Protein 7F7G (pdb70)

Nearest PDB structures (foldseek):
  1kjw-assembly1_A  TM=9.920E-01  e=4.943E-36  Rattus norvegicus
  1jxm-assembly1_A  TM=9.934E-01  e=1.077E-35  Rattus norvegicus
  5ypr-assembly1_A  TM=9.667E-01  e=4.943E-36  Rattus norvegicus
  3uat-assembly1_A  TM=9.798E-01  e=4.680E-32  Rattus norvegicus
  3tvt-assembly1_A  TM=9.750E-01  e=9.899E-31  Drosophila melanogaster

Secondary structure (DSSP, 8-state):
--S--PPPPEEEESTTHHHHHHHHHHH-TTTEEE-PPEESSPPPTTS-BTTTBEE-S-HHHHHHHHHTT-EEEEEEETTEEEEEEHHHHHHHHHTT-EEEE---TTHHHHHHHTT---EEEEE--SSHHHHHHH-TT--HHHHHHHHHHHHHHHHHHGGG-SEEE--SSHHHHHHHHHHHHHHT--/---PPPPEEEESTTHHHHHHHHHHH-TTTEEE-PPEE-SPPPTTS-BTTTBEE-S-HHHHHHHHHTT-EEEEEEETTEEEEEEHHHHHHHHHTTSEEEE---TTHHHHHHHTT---EEEEE---SHHHHHHH-TT--HHHH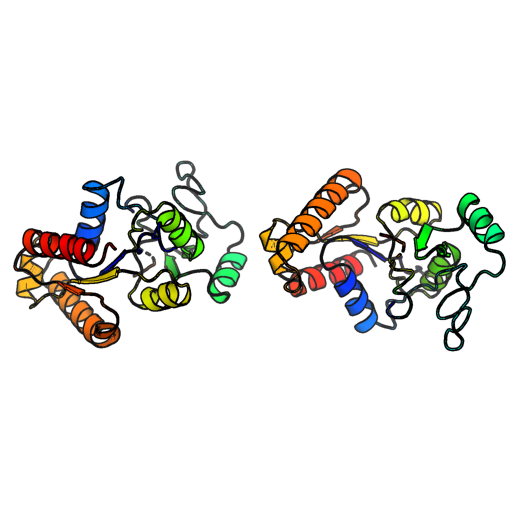HHHHHHHHHHHHHHGGG-SEEE--SSHHHHHHHHHHHHHHH-/-GGGTTT----/-TT-TTT----

GO terms:
  GO:0097110 scaffold protein binding (F, IPI)
  GO:2000310 regulation of NMDA receptor activity (P, IMP)
  GO:2000463 positive regulation of excitatory postsynaptic potential (P, IMP)
  GO:0150012 positive regulation of neuron projection arborization (P, IGI)
  GO:0005109 frizzled binding (F, IPI)
  GO:0031698 beta-2 adrenergic receptor binding (F, IPI)
  GO:0044224 juxtaparanode region of axon (C, IDA)
  GO:0045202 synapse (C, IDA)
  GO:0045211 postsynaptic membrane (C, IDA)
  GO:0014069 postsynaptic density (C, IDA)
  GO:0043197 dendritic spine (C, IDA)
  GO:0016020 membrane (C, IDA)
  GO:0008076 voltage-gated potassium channel complex (C, IDA)
  GO:0098793 presynapse (C, EXP)
  GO:0045202 synapse (C, EXP)
  GO:0005886 plasma membrane (C, EXP)
  GO:0014069 postsynaptic density (C, EXP)
  GO:1904719 positive regulation of AMPA glutamate receptor clustering (P, IMP)
  GO:0048168 regulation of neuronal synaptic plasticity (P, IMP)
  GO:0097061 dendritic spine organization (P, IMP)

InterPro domains:
  IPR001452 SH3 domain [PF00018] (434-490)
  IPR001452 SH3 domain [PS50002] (428-498)
  IPR001452 SH3 domain [SM00326] (431-497)
  IPR001478 PDZ domain [PF00595] (65-149)
  IPR001478 PDZ domain [PF00595] (161-243)
  IPR001478 PDZ domain [PF00595] (314-388)
  IPR001478 PDZ domain [PS50106] (65-152)
  IPR001478 PDZ domain [PS50106] (160-247)
  IPR001478 PDZ domain [PS50106] (313-394)
  IPR001478 PDZ domain [SM00228] (73-152)
  IPR001478 PDZ domain [SM00228] (168-247)
  IPR001478 PDZ domain [SM00228] (321-394)
  IPR008144 Guanylate kinase-like domain [PS50052] (534-709)
  IPR008145 Guanylate kinase/L-type calcium channel beta subunit [PF00625] (534-710)
  IPR008145 Guanylate kinase/L-type calcium channel beta subunit [SM00072] (533-712)
  IPR016313 Disks large 1-like [PIRSF001741] (3-724)
  IPR019583 Disks large homolog 1-4, PDZ-associated domain [PF10600] (245-312)
  IPR019590 Disks large homologue 1, N-terminal PEST domain [PF10608] (31-64)
  IPR019590 Disks large homologue 1, N-terminal PEST domain [SM01277] (10-64)
  IPR020590 Guanylate kinase, conserved site [PS00856] (566-583)

Foldseek 3Di:
DVPDDFWFAAAEAAQCLVVLLVVVCVVCVLAEDEFAKEKCDDDDPPQDDPPNHPHDPDQVVVVVCVVVLQFLAWDDDPRMIITHGLVRCVVCRVSVHHYYDDHALSSQVSCVVVVSHHQYEYEAAPDLVQSCQADVPDDSVVSVVRNVVSVVRCVVRVVSHLYYAYDSYVVRRSVVVVVSCVVVRD/DDDFAFAAEEAAQPRVVLLVVVCVVCVPAEDEFAKEKCDDDDPPDDQPPNHPHDVDQVVVVVCVVVLQFLAWDDDPHMIMTHGLVRCVVCRNSRHHYYDDHALSSQVSCVVVVSHHQAEYAAQPDLVQSCQACVPDDSVVSVVSNVVSVVRCVVRVVSHNYYAYDSYVVRRSVVVVVSSVVVD/DVVPVVVCVPD/DVVPVVVCVPD

B-factor: mean 37.98, std 13.76, range [11.14, 116.67]

Radius of gyration: 30.83 Å; Cα contacts (8 Å, |Δi|>4): 653; chains: 4; bounding box: 55×48×97 Å

Organism: Rattus norvegicus (NCBI:txid10116)

Solvent-accessible surface area: 21785 Å² total

Sequence (391 aa):
SEFVHYARPIIILGPTKDRANDDLLSEFPDKFGSCVPHTTRPKREYEIDGRDYHFVSSREKMEKDIQAHKFIEAGQYNSHLYGTSVQSVREVAEQGKHCILDVSANAVRRLQAAHLHPIAIFIRPRSLENVLEINKRITEEQARKAFDRATKLEQEFTECFSAIVEGDSFEEIYHKVKRVIEDLSGFVHYARPIIILGPTKDRANDDLLSEFPDKFGSCVPHTTRPKREYEIDGRDYHFVSSREKMEKDIQAHKFIEAGQYNSHLYGTSVQSVREVAEQGKHCILDVSANAVRRLQAAHLHPIAIFIRPRSLENVLEINKRITEEQARKAFDRATKLEQEFTECFSAIVEGDSFEEIYHKVKRVIEDLSRIRRDEYLAIQRIRRDEYLAIQ

Structure (mmCIF, N/CA/C/O backbone):
data_7F7G
#
_entry.id   7F7G
#
_cell.length_a   35.854
_cell.length_b   61.579
_cell.length_c   103.851
_cell.angle_alpha   90.000
_cell.angle_beta   98.290
_cell.angle_gamma   90.000
#
_symmetry.space_group_name_H-M   'P 1 21 1'
#
loop_
_entity.id
_entity.type
_entity.pdbx_description
1 polymer 'DLG4 GK domain'
2 polymer UNK-ARG-ILE-ARG-ARG-ASP-GLU-TYR-LEU-LYS-ALA-ILE-GLN-UNK
3 water water
#
loop_
_atom_site.group_PDB
_atom_site.id
_atom_site.type_symbol
_atom_site.label_atom_id
_atom_site.label_alt_id
_atom_site.label_comp_id
_atom_site.label_asym_id
_atom_site.label_entity_id
_atom_site.label_seq_id
_atom_site.pdbx_PDB_ins_code
_atom_site.Cartn_x
_atom_site.Cartn_y
_atom_site.Cartn_z
_atom_site.occupancy
_atom_site.B_iso_or_equiv
_atom_site.auth_seq_id
_atom_site.auth_comp_id
_atom_site.auth_asym_id
_atom_site.auth_atom_id
_atom_site.pdbx_PDB_model_num
ATOM 1 N N . SER A 1 4 ? -18.930 -4.692 15.467 1.00 48.07 528 SER A N 1
ATOM 2 C CA . SER A 1 4 ? -18.097 -5.038 14.317 1.00 53.15 528 SER A CA 1
ATOM 3 C C . SER A 1 4 ? -18.928 -5.410 13.073 1.00 55.38 528 SER A C 1
ATOM 4 O O . SER A 1 4 ? -18.490 -5.202 11.937 1.00 53.71 528 SER A O 1
ATOM 6 N N . GLU A 1 5 ? -20.130 -5.951 13.291 1.00 57.92 529 GLU A N 1
ATOM 7 C CA . GLU A 1 5 ? -20.997 -6.299 12.168 1.00 59.62 529 GLU A CA 1
ATOM 8 C C . GLU A 1 5 ? -21.515 -5.054 11.452 1.00 60.57 529 GLU A C 1
ATOM 9 O O . GLU A 1 5 ? -21.619 -5.034 10.219 1.00 56.82 529 GLU A O 1
ATOM 11 N N . PHE A 1 6 ? -21.830 -4.003 12.207 1.00 65.31 530 PHE A N 1
ATOM 12 C CA . PHE A 1 6 ? -22.407 -2.784 11.654 1.00 77.46 530 PHE A CA 1
ATOM 13 C C . PHE A 1 6 ? -21.351 -1.831 11.104 1.00 81.64 530 PHE A C 1
ATOM 14 O O . PHE A 1 6 ? -21.427 -1.411 9.943 1.00 77.38 530 PHE A O 1
ATOM 22 N N . VAL A 1 7 ? -20.359 -1.492 11.923 1.00 87.01 531 VAL A N 1
ATOM 23 C CA . VAL A 1 7 ? -19.327 -0.523 11.575 1.00 87.51 531 VAL A CA 1
ATOM 24 C C . VAL A 1 7 ? -18.034 -1.270 11.268 1.00 82.81 531 VAL A C 1
ATOM 25 O O . VAL A 1 7 ? -17.664 -2.211 11.982 1.00 80.56 531 VAL A O 1
ATOM 29 N N . HIS A 1 8 ? -17.357 -0.868 10.192 1.00 81.10 532 HIS A N 1
ATOM 30 C CA . HIS A 1 8 ? -16.127 -1.524 9.764 1.00 83.01 532 HIS A CA 1
ATOM 31 C C . HIS A 1 8 ? -15.002 -0.501 9.697 1.00 81.76 532 HIS A C 1
ATOM 32 O O . HIS A 1 8 ? -15.192 0.611 9.190 1.00 84.81 532 HIS A O 1
ATOM 39 N N . TYR A 1 9 ? -13.842 -0.875 10.236 1.00 74.79 533 TYR A N 1
ATOM 40 C CA . TYR A 1 9 ? -12.684 0.005 10.203 1.00 62.57 533 TYR A CA 1
ATOM 41 C C . TYR A 1 9 ? -12.185 0.112 8.774 1.00 45.01 533 TYR A C 1
ATOM 42 O O . TYR A 1 9 ? -12.270 -0.838 7.993 1.00 38.73 533 TYR A O 1
ATOM 51 N N . ALA A 1 10 ? -11.695 1.291 8.423 1.00 46.46 534 ALA A N 1
ATOM 52 C CA . ALA A 1 10 ? -11.158 1.506 7.087 1.00 52.42 534 ALA A CA 1
ATOM 53 C C . ALA A 1 10 ? -9.795 0.841 6.960 1.00 53.04 534 ALA A C 1
ATOM 54 O O . ALA A 1 10 ? -8.918 1.034 7.808 1.00 56.88 534 ALA A O 1
ATOM 56 N N . ARG A 1 11 ? -9.606 0.094 5.887 1.00 51.61 535 ARG A N 1
ATOM 57 C CA . ARG A 1 11 ? -8.379 -0.675 5.748 1.00 45.92 535 ARG A CA 1
ATOM 58 C C . ARG A 1 11 ? -7.254 0.259 5.322 1.00 42.27 535 ARG A C 1
ATOM 59 O O . ARG A 1 11 ? -7.403 0.992 4.335 1.00 43.45 535 ARG A O 1
ATOM 67 N N . PRO A 1 12 ? -6.143 0.287 6.059 1.00 31.68 536 PRO A N 1
ATOM 68 C CA . PRO A 1 12 ? -5.005 1.114 5.646 1.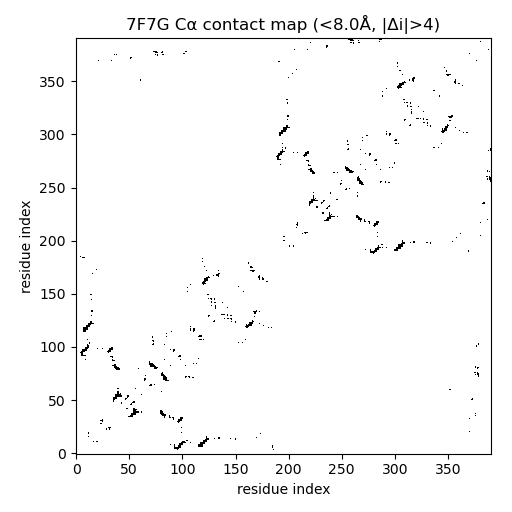00 25.22 536 PRO A CA 1
ATOM 69 C C . PRO A 1 12 ? -4.518 0.689 4.265 1.00 25.42 536 PRO A C 1
ATOM 70 O O . PRO A 1 12 ? -4.709 -0.454 3.842 1.00 27.23 536 PRO A O 1
ATOM 74 N N . ILE A 1 13 ? -3.849 1.607 3.565 1.00 24.19 537 ILE A N 1
ATOM 75 C CA . ILE A 1 13 ? -3.462 1.390 2.168 1.00 24.36 537 ILE A CA 1
ATOM 76 C C . ILE A 1 13 ? -1.954 1.542 1.991 1.00 28.39 537 ILE A C 1
ATOM 77 O O . ILE A 1 13 ? -1.384 2.569 2.374 1.00 17.34 537 ILE A O 1
ATOM 82 N N . ILE A 1 14 ? -1.330 0.539 1.352 1.00 24.53 538 ILE A N 1
ATOM 83 C CA . ILE A 1 14 ? 0.094 0.540 1.004 1.00 15.93 538 ILE A CA 1
ATOM 84 C C . ILE A 1 14 ? 0.197 0.314 -0.494 1.00 13.66 538 ILE A C 1
ATOM 85 O O . ILE A 1 14 ? -0.003 -0.812 -0.963 1.00 13.20 538 ILE A O 1
ATOM 90 N N . ILE A 1 15 ? 0.561 1.356 -1.244 1.00 21.37 539 ILE A N 1
ATOM 91 C CA . ILE A 1 15 ? 0.756 1.257 -2.687 1.00 16.31 539 ILE A CA 1
ATOM 92 C C . ILE A 1 15 ? 2.249 1.227 -2.951 1.00 19.04 539 ILE A C 1
ATOM 93 O O . ILE A 1 15 ? 2.990 2.073 -2.434 1.00 19.58 539 ILE A O 1
ATOM 98 N N . LEU A 1 16 ? 2.694 0.245 -3.729 1.00 21.61 540 LEU A N 1
ATOM 99 C CA . LEU A 1 16 ? 4.103 0.048 -4.036 1.00 21.77 540 LEU A CA 1
ATOM 100 C C . LEU A 1 16 ? 4.299 0.101 -5.538 1.00 23.10 540 LEU A C 1
ATOM 101 O O . LEU A 1 16 ? 3.382 -0.208 -6.311 1.00 22.16 540 LEU A O 1
ATOM 106 N N . GLY A 1 17 ? 5.510 0.489 -5.938 1.00 23.11 541 GLY A N 1
ATOM 107 C CA . GLY A 1 17 ? 5.907 0.471 -7.323 1.00 23.02 541 GLY A CA 1
ATOM 108 C C . GLY A 1 17 ? 6.069 1.849 -7.929 1.00 24.38 541 GLY A C 1
ATOM 109 O O . GLY A 1 17 ? 5.882 2.878 -7.273 1.00 26.63 541 GLY A O 1
ATOM 110 N N . PRO A 1 18 ? 6.437 1.875 -9.212 1.00 23.77 542 PRO A N 1
ATOM 111 C CA . PRO A 1 18 ? 6.524 3.143 -9.950 1.00 24.49 542 PRO A CA 1
ATOM 112 C C . PRO A 1 18 ? 5.224 3.928 -9.868 1.00 32.05 542 PRO A C 1
ATOM 113 O O . PRO A 1 18 ? 4.134 3.360 -9.988 1.00 44.71 542 PRO A O 1
ATOM 117 N N . THR A 1 19 ? 5.356 5.247 -9.685 1.00 27.76 543 THR A N 1
ATOM 118 C CA . THR A 1 19 ? 4.287 6.244 -9.553 1.00 25.64 543 THR A CA 1
ATOM 119 C C . THR A 1 19 ? 3.503 6.115 -8.247 1.00 28.82 543 THR A C 1
ATOM 120 O O . THR A 1 19 ? 2.435 6.733 -8.106 1.00 25.02 543 THR A O 1
ATOM 124 N N . LYS A 1 20 ? 3.993 5.345 -7.273 1.00 25.50 544 LYS A N 1
ATOM 125 C CA . LYS A 1 20 ? 3.172 5.130 -6.088 1.00 24.34 544 LYS A CA 1
ATOM 126 C C . LYS A 1 20 ? 3.011 6.411 -5.298 1.00 32.26 544 LYS A C 1
ATOM 127 O O . LYS A 1 20 ? 1.954 6.631 -4.694 1.00 39.51 544 LYS A O 1
ATOM 133 N N . ASP A 1 21 ? 4.028 7.280 -5.307 1.00 29.98 545 ASP A N 1
ATOM 134 C CA . ASP A 1 21 ? 3.900 8.541 -4.584 1.00 28.00 545 ASP A CA 1
ATOM 135 C C . ASP A 1 21 ? 2.940 9.486 -5.285 1.00 28.92 545 ASP A C 1
ATOM 136 O O . ASP A 1 21 ? 2.213 10.236 -4.624 1.00 28.90 545 ASP A O 1
ATOM 141 N N . ARG A 1 22 ? 2.865 9.404 -6.611 1.00 29.92 546 ARG A N 1
ATOM 142 C CA . ARG A 1 22 ? 1.909 10.216 -7.346 1.00 28.36 546 ARG A CA 1
ATOM 143 C C . ARG A 1 22 ? 0.489 9.724 -7.093 1.00 33.30 546 ARG A C 1
ATOM 144 O O . ARG A 1 22 ? -0.444 10.531 -6.968 1.00 40.66 546 ARG A O 1
ATOM 152 N N . ALA A 1 23 ? 0.310 8.400 -7.000 1.00 25.84 547 ALA A N 1
ATOM 153 C CA . ALA A 1 23 ? -0.976 7.840 -6.583 1.00 26.76 547 ALA A CA 1
ATOM 154 C C . ALA A 1 23 ? -1.343 8.236 -5.154 1.00 26.30 547 ALA A C 1
ATOM 155 O O . ALA A 1 23 ? -2.511 8.522 -4.867 1.00 24.21 547 ALA A O 1
ATOM 157 N N . ASN A 1 24 ? -0.362 8.254 -4.247 1.00 19.36 548 ASN A N 1
ATOM 158 C CA . ASN A 1 24 ? -0.626 8.619 -2.858 1.00 24.85 548 ASN A CA 1
ATOM 159 C C . ASN A 1 24 ? -1.030 10.082 -2.737 1.00 26.78 548 ASN A C 1
ATOM 160 O O . ASN A 1 24 ? -1.973 10.426 -2.014 1.00 28.39 548 ASN A O 1
ATOM 165 N N . ASP A 1 25 ? -0.309 10.956 -3.430 1.00 31.84 549 ASP A N 1
ATOM 166 C CA . ASP A 1 25 ? -0.679 12.359 -3.505 1.00 31.78 549 ASP A CA 1
ATOM 167 C C . ASP A 1 25 ? -2.093 12.534 -4.057 1.00 30.47 549 ASP A C 1
ATOM 168 O O . ASP A 1 25 ? -2.940 13.186 -3.432 1.00 32.28 549 ASP A O 1
ATOM 173 N N . ASP A 1 26 ? -2.366 11.930 -5.221 1.00 30.18 550 ASP A N 1
ATOM 174 C CA . ASP A 1 26 ? -3.648 12.093 -5.907 1.00 28.36 550 ASP A CA 1
ATOM 175 C C . ASP A 1 26 ? -4.823 11.616 -5.047 1.00 34.37 550 ASP A C 1
ATOM 176 O O . ASP A 1 26 ? -5.846 12.304 -4.937 1.00 39.04 550 ASP A O 1
ATOM 181 N N . LEU A 1 27 ? -4.706 10.441 -4.430 1.00 32.90 551 LEU A N 1
ATOM 182 C CA . LEU A 1 27 ? -5.841 9.922 -3.667 1.00 30.02 551 LEU A CA 1
ATOM 183 C C . LEU A 1 27 ? -6.200 10.850 -2.507 1.00 24.04 551 LEU A C 1
ATOM 184 O O . LEU A 1 27 ? -7.370 11.179 -2.312 1.00 29.10 551 LEU A O 1
ATOM 189 N N . LEU A 1 28 ? -5.207 11.297 -1.729 1.00 26.73 552 LEU A N 1
ATOM 190 C CA . LEU A 1 28 ? -5.501 12.220 -0.626 1.00 31.14 552 LEU A CA 1
ATOM 191 C C . LEU A 1 28 ? -6.102 13.528 -1.121 1.00 35.29 552 LEU A C 1
ATOM 192 O O . LEU A 1 28 ? -6.898 14.157 -0.410 1.00 32.63 552 LEU A O 1
ATOM 197 N N . SER A 1 29 ? -5.719 13.960 -2.325 1.00 36.19 553 SER A N 1
ATOM 198 C CA . SER A 1 29 ? -6.279 15.177 -2.892 1.00 33.10 553 SER A CA 1
ATOM 199 C C . SER A 1 29 ? -7.708 14.965 -3.360 1.00 32.09 553 SER A C 1
ATOM 200 O O . SER A 1 29 ? -8.582 15.804 -3.105 1.00 35.55 553 SER A O 1
ATOM 203 N N . GLU A 1 30 ? -7.972 13.843 -4.035 1.00 31.03 554 GLU A N 1
ATOM 204 C CA . GLU A 1 30 ? -9.278 13.667 -4.661 1.00 26.49 554 GLU A CA 1
ATOM 205 C C . GLU A 1 30 ? -10.362 13.407 -3.629 1.00 27.65 554 GLU A C 1
ATOM 206 O O . GLU A 1 30 ? -11.500 13.844 -3.812 1.00 35.15 554 GLU A O 1
ATOM 212 N N . PHE A 1 31 ? -10.035 12.708 -2.545 1.00 25.25 555 PHE A N 1
ATOM 213 C CA . PHE A 1 31 ? -11.001 12.365 -1.501 1.00 26.03 555 PHE A CA 1
ATOM 214 C C . PHE A 1 31 ? -10.413 12.625 -0.116 1.00 29.68 555 PHE A C 1
ATOM 215 O O . PHE A 1 31 ? -10.024 11.686 0.582 1.00 22.88 555 PHE A O 1
ATOM 223 N N . PRO A 1 32 ? -10.339 13.906 0.303 1.00 39.72 556 PRO A N 1
ATOM 224 C CA . PRO A 1 32 ? -9.817 14.236 1.653 1.00 37.23 556 PRO A CA 1
ATOM 225 C C . PRO A 1 32 ? -10.619 13.672 2.815 1.00 30.49 556 PRO A C 1
ATOM 226 O O . PRO A 1 32 ? -10.066 13.506 3.908 1.00 30.66 556 PRO A O 1
ATOM 230 N N . ASP A 1 33 ? -11.908 13.435 2.639 1.00 30.63 557 ASP A N 1
ATOM 231 C CA . ASP A 1 33 ? -12.731 12.880 3.697 1.00 31.77 557 ASP A CA 1
ATOM 232 C C . ASP A 1 33 ? -12.694 11.359 3.746 1.00 35.92 557 ASP A C 1
ATOM 233 O O . ASP A 1 33 ? -13.186 10.783 4.718 1.00 45.16 557 ASP A O 1
ATOM 238 N N . LYS A 1 34 ? -12.149 10.700 2.722 1.00 35.08 558 LYS A N 1
ATOM 239 C CA . LYS A 1 34 ? -12.000 9.250 2.680 1.00 33.51 558 LYS A CA 1
ATOM 240 C C . LYS A 1 34 ? -10.585 8.781 2.989 1.00 36.05 558 LYS A C 1
ATOM 241 O O . LYS A 1 34 ? -10.411 7.720 3.607 1.00 37.27 558 LYS A O 1
ATOM 244 N N . PHE A 1 35 ? -9.567 9.519 2.545 1.00 29.43 559 PHE A N 1
ATOM 245 C CA . PHE A 1 35 ? -8.184 9.149 2.796 1.00 27.24 559 PHE A CA 1
ATOM 246 C C . PHE A 1 35 ? -7.512 10.195 3.664 1.00 30.06 559 PHE A C 1
ATOM 247 O O . PHE A 1 35 ? -7.755 11.398 3.522 1.00 21.17 559 PHE A O 1
ATOM 255 N N . GLY A 1 36 ? -6.618 9.711 4.523 1.00 28.85 560 GLY A N 1
ATOM 256 C CA . GLY A 1 36 ? -5.884 10.564 5.435 1.00 34.57 560 GLY A CA 1
ATOM 257 C C . GLY A 1 36 ? -4.462 10.097 5.554 1.00 36.64 560 GLY A C 1
ATOM 258 O O . GLY A 1 36 ? -4.078 9.050 5.028 1.00 38.25 560 GLY A O 1
ATOM 259 N N . SER A 1 37 ? -3.657 10.892 6.252 1.00 32.40 561 SER A N 1
ATOM 260 C CA . SER A 1 37 ? -2.268 10.573 6.510 1.00 31.93 561 SER A CA 1
ATOM 261 C C . SER A 1 37 ? -2.088 10.386 8.005 1.00 24.19 561 SER A C 1
ATOM 262 O O . SER A 1 37 ? -2.836 10.964 8.801 1.00 24.32 561 SER A O 1
ATOM 265 N N . CYS A 1 38 ? -1.098 9.585 8.386 1.00 21.45 562 CYS A N 1
ATOM 266 C CA . CYS A 1 38 ? -0.811 9.339 9.790 1.00 33.53 562 CYS A CA 1
ATOM 267 C C . CYS A 1 38 ? 0.490 10.032 10.175 1.00 33.78 562 CYS A C 1
ATOM 268 O O . CYS A 1 38 ? 1.444 10.064 9.392 1.00 41.64 562 CYS A O 1
ATOM 271 N N . VAL A 1 39 ? 0.525 10.571 11.389 1.00 30.59 563 VAL A N 1
ATOM 272 C CA . VAL A 1 39 ? 1.664 11.324 11.909 1.00 27.43 563 VAL A CA 1
ATOM 273 C C . VAL A 1 39 ? 2.784 10.363 12.294 1.00 29.25 563 VAL A C 1
ATOM 274 O O . VAL A 1 39 ? 2.563 9.434 13.084 1.00 26.06 563 VAL A O 1
ATOM 278 N N . PRO A 1 40 ? 3.984 10.523 11.747 1.00 32.89 564 PRO A N 1
ATOM 279 C CA . PRO A 1 40 ? 5.115 9.691 12.165 1.00 34.93 564 PRO A CA 1
ATOM 280 C C . PRO A 1 40 ? 5.894 10.299 13.327 1.00 33.21 564 PRO A C 1
ATOM 281 O O . PRO A 1 40 ? 5.798 11.493 13.621 1.00 32.30 564 PRO A O 1
ATOM 285 N N . HIS A 1 41 ? 6.685 9.442 13.985 1.00 29.32 565 HIS A N 1
ATOM 286 C CA . HIS A 1 41 ? 7.591 9.869 15.047 1.00 23.31 565 HIS A CA 1
ATOM 287 C C . HIS A 1 41 ? 8.975 10.131 14.465 1.00 28.73 565 HIS A C 1
ATOM 288 O O . HIS A 1 41 ? 9.418 9.448 13.529 1.00 22.14 565 HIS A O 1
ATOM 295 N N . THR A 1 42 ? 9.661 11.129 15.036 1.00 32.15 566 THR A N 1
ATOM 296 C CA . THR A 1 42 ? 11.066 11.381 14.750 1.00 23.01 566 THR A CA 1
ATOM 297 C C . THR A 1 42 ? 11.792 11.787 16.026 1.00 29.56 566 THR A C 1
ATOM 298 O O . THR A 1 42 ? 11.195 12.332 16.963 1.00 34.39 566 THR A O 1
ATOM 302 N N . THR A 1 43 ? 13.082 11.457 16.072 1.00 38.59 567 THR A N 1
ATOM 303 C CA . THR A 1 43 ? 13.966 11.921 17.132 1.00 43.52 567 THR A CA 1
ATOM 304 C C . THR A 1 43 ? 14.640 13.251 16.792 1.00 40.27 567 THR A C 1
ATOM 305 O O . THR A 1 43 ? 15.236 13.876 17.675 1.00 41.16 567 THR A O 1
ATOM 309 N N . ARG A 1 44 ? 14.565 13.687 15.538 1.00 35.74 568 ARG A N 1
ATOM 310 C CA . ARG A 1 44 ? 15.000 15.026 15.179 1.00 37.88 568 ARG A CA 1
ATOM 311 C C . ARG A 1 44 ? 14.313 16.059 16.064 1.00 35.60 568 ARG A C 1
ATOM 312 O O . ARG A 1 44 ? 13.165 15.871 16.476 1.00 42.75 568 ARG A O 1
ATOM 320 N N . PRO A 1 45 ? 15.001 17.141 16.405 1.00 31.99 569 PRO A N 1
ATOM 321 C CA . PRO A 1 45 ? 14.317 18.243 17.079 1.00 36.34 569 PRO A CA 1
ATOM 322 C C . PRO A 1 45 ? 13.488 19.028 16.076 1.00 39.46 569 PRO A C 1
ATOM 323 O O . PRO A 1 45 ? 13.906 19.270 14.941 1.00 41.26 569 PRO A O 1
ATOM 327 N N . LYS A 1 46 ? 12.297 19.419 16.508 1.00 41.28 570 LYS A N 1
ATOM 328 C CA . LYS A 1 46 ? 11.392 20.155 15.638 1.00 44.31 570 LYS A CA 1
ATOM 329 C C . LYS A 1 46 ? 11.944 21.540 15.287 1.00 44.37 570 LYS A C 1
ATOM 330 O O . LYS A 1 46 ? 12.654 22.179 16.079 1.00 41.87 570 LYS A O 1
ATOM 336 N N . ARG A 1 47 ? 11.623 21.995 14.074 1.00 38.31 571 ARG A N 1
ATOM 337 C CA . ARG A 1 47 ? 11.761 23.413 13.782 1.00 34.72 571 ARG A CA 1
ATOM 338 C C . ARG A 1 47 ? 10.612 24.169 14.445 1.00 40.54 571 ARG A C 1
ATOM 339 O O . ARG A 1 47 ? 9.642 23.570 14.917 1.00 47.40 571 ARG A O 1
ATOM 347 N N . GLU A 1 48 ? 10.718 25.496 14.512 1.00 42.88 572 GLU A N 1
ATOM 348 C CA . GLU A 1 48 ? 9.714 26.220 15.294 1.00 39.51 572 GLU A CA 1
ATOM 349 C C . GLU A 1 48 ? 8.378 26.364 14.569 1.00 35.59 572 GLU A C 1
ATOM 350 O O . GLU A 1 48 ? 7.387 26.723 15.211 1.00 31.62 572 GLU A O 1
ATOM 356 N N . TYR A 1 49 ? 8.299 26.029 13.278 1.00 33.88 573 TYR A N 1
ATOM 357 C CA . TYR A 1 49 ? 7.014 26.003 12.589 1.00 36.86 573 TYR A CA 1
ATOM 358 C C . TYR A 1 49 ? 6.448 24.600 12.418 1.00 44.26 573 TYR A C 1
ATOM 359 O O . TYR A 1 49 ? 5.363 24.457 11.846 1.00 55.55 573 TYR A O 1
ATOM 368 N N . GLU A 1 50 ? 7.157 23.564 12.858 1.00 35.85 574 GLU A N 1
ATOM 369 C CA . GLU A 1 50 ? 6.603 22.218 12.832 1.00 27.62 574 GLU A CA 1
ATOM 370 C C . GLU A 1 50 ? 5.697 22.038 14.041 1.00 22.72 574 GLU A C 1
ATOM 371 O O . GLU A 1 50 ? 6.022 22.494 15.139 1.00 27.73 574 GLU A O 1
ATOM 377 N N . ILE A 1 51 ? 4.578 21.347 13.870 1.00 23.48 575 ILE A N 1
ATOM 378 C CA . ILE A 1 51 ? 3.658 21.194 14.988 1.00 26.17 575 ILE A CA 1
ATOM 379 C C . ILE A 1 51 ? 3.679 19.737 15.454 1.00 23.37 575 ILE A C 1
ATOM 380 O O . ILE A 1 51 ? 3.178 18.836 14.768 1.00 19.45 575 ILE A O 1
ATOM 385 N N . ASP A 1 52 ? 4.220 19.539 16.662 1.00 21.32 576 ASP A N 1
ATOM 386 C CA . ASP A 1 52 ? 4.245 18.258 17.347 1.00 21.43 576 ASP A CA 1
ATOM 387 C C . ASP A 1 52 ? 2.830 17.724 17.442 1.00 21.11 576 ASP A C 1
ATOM 388 O O . ASP A 1 52 ? 1.863 18.485 17.521 1.00 21.35 576 ASP A O 1
ATOM 393 N N . GLY A 1 53 ? 2.715 16.396 17.341 1.00 26.95 577 GLY A N 1
ATOM 394 C CA . GLY A 1 53 ? 1.441 15.713 17.295 1.00 20.35 577 GLY A CA 1
ATOM 395 C C . GLY A 1 53 ? 0.666 15.880 16.008 1.00 23.40 577 GLY A C 1
ATOM 396 O O . GLY A 1 53 ? -0.345 15.191 15.830 1.00 24.21 577 GLY A O 1
ATOM 397 N N . ARG A 1 54 ? 1.101 16.756 15.092 1.00 20.13 578 ARG A N 1
ATOM 398 C CA . ARG A 1 54 ? 0.367 16.927 13.847 1.00 17.93 578 ARG A CA 1
ATOM 399 C C . ARG A 1 54 ? 1.280 16.768 12.641 1.00 31.80 578 ARG A C 1
ATOM 400 O O . ARG A 1 54 ? 0.957 16.025 11.709 1.00 32.94 578 ARG A O 1
ATOM 408 N N . ASP A 1 55 ? 2.440 17.424 12.653 1.00 27.96 579 ASP A N 1
ATOM 409 C CA . ASP A 1 55 ? 3.410 17.180 11.590 1.00 22.72 579 ASP A CA 1
ATOM 410 C C . ASP A 1 55 ? 4.204 15.917 11.891 1.00 28.19 579 ASP A C 1
ATOM 411 O O . ASP A 1 55 ? 4.249 14.986 11.079 1.00 27.22 579 ASP A O 1
ATOM 416 N N . TYR A 1 56 ? 4.831 15.866 13.063 1.00 35.01 580 TYR A N 1
ATOM 417 C CA . TYR A 1 56 ? 5.458 14.653 13.567 1.00 31.28 580 TYR A CA 1
ATOM 418 C C . TYR A 1 56 ? 5.107 14.515 15.032 1.00 26.14 580 TYR A C 1
ATOM 419 O O . TYR A 1 56 ? 4.713 15.478 15.687 1.00 27.60 580 TYR A O 1
ATOM 428 N N . HIS A 1 57 ? 5.331 13.323 15.568 1.00 32.55 581 HIS A N 1
ATOM 429 C CA . HIS A 1 57 ? 5.543 13.178 17.001 1.00 20.40 581 HIS A CA 1
ATOM 430 C C . HIS A 1 57 ? 7.040 13.272 17.240 1.00 21.13 581 HIS A C 1
ATOM 431 O O . HIS A 1 57 ? 7.804 12.411 16.794 1.00 23.92 581 HIS A O 1
ATOM 438 N N . PHE A 1 58 ? 7.467 14.338 17.908 1.00 24.16 582 PHE A N 1
ATOM 439 C CA . PHE A 1 58 ? 8.883 14.582 18.139 1.00 28.47 582 PHE A CA 1
ATOM 440 C C . PHE A 1 58 ? 9.284 13.865 19.411 1.00 30.16 582 PHE A C 1
ATOM 441 O O . PHE A 1 58 ? 8.699 14.101 20.472 1.00 35.09 582 PHE A O 1
ATOM 449 N N . VAL A 1 59 ? 10.268 12.989 19.304 1.00 30.37 583 VAL A N 1
ATOM 450 C CA . VAL A 1 59 ? 10.647 12.138 20.420 1.00 35.47 583 VAL A CA 1
ATOM 451 C C . VAL A 1 59 ? 11.741 12.841 21.198 1.00 27.30 583 VAL A C 1
ATOM 452 O O . VAL A 1 59 ? 12.795 13.173 20.647 1.00 35.40 583 VAL A O 1
ATOM 456 N N . SER A 1 60 ? 11.472 13.107 22.470 1.00 30.74 584 SER A N 1
ATOM 457 C CA . SER A 1 60 ? 12.480 13.730 23.316 1.00 36.14 584 SER A CA 1
ATOM 458 C C . SER A 1 60 ? 13.649 12.781 23.565 1.00 37.56 584 SER A C 1
ATOM 459 O O . SER A 1 60 ? 14.796 13.083 23.215 1.00 36.45 584 SER A O 1
ATOM 462 N N . SER A 1 61 ? 13.383 11.619 24.160 1.00 38.75 585 SER A N 1
ATOM 463 C CA . SER A 1 61 ? 14.455 10.670 24.462 1.00 45.98 585 SER A CA 1
ATOM 464 C C . SER A 1 61 ? 14.615 9.745 23.271 1.00 52.79 585 SER A C 1
ATOM 465 O O . SER A 1 61 ? 13.828 8.810 23.086 1.00 54.51 585 SER A O 1
ATOM 468 N N . ARG A 1 62 ? 15.659 9.994 22.474 1.00 54.46 586 ARG A N 1
ATOM 469 C CA . ARG A 1 62 ? 15.961 9.133 21.335 1.00 55.04 586 ARG A CA 1
ATOM 470 C C . ARG A 1 62 ? 16.228 7.701 21.771 1.00 56.82 586 ARG A C 1
ATOM 471 O O . ARG A 1 62 ? 15.944 6.754 21.023 1.00 52.06 586 ARG A O 1
ATOM 479 N N . GLU A 1 63 ? 16.768 7.528 22.982 1.00 61.75 587 GLU A N 1
ATOM 480 C CA . GLU A 1 63 ? 16.941 6.194 23.544 1.00 53.55 587 GLU A CA 1
ATOM 481 C C . GLU A 1 63 ? 15.610 5.464 23.650 1.00 45.32 587 GLU A C 1
ATOM 482 O O . GLU A 1 63 ? 15.542 4.251 23.427 1.00 39.47 587 GLU A O 1
ATOM 488 N N . LYS A 1 64 ? 14.531 6.188 23.944 1.00 46.53 588 LYS A N 1
ATOM 489 C CA . LYS A 1 64 ? 13.253 5.509 24.102 1.00 49.49 588 LYS A CA 1
ATOM 490 C C . LYS A 1 64 ? 12.667 5.077 22.765 1.00 45.53 588 LYS A C 1
ATOM 491 O O . LYS A 1 64 ? 12.024 4.024 22.696 1.00 48.03 588 LYS A O 1
ATOM 497 N N . MET A 1 65 ? 12.912 5.826 21.687 1.00 39.94 589 MET A N 1
ATOM 498 C CA . MET A 1 65 ? 12.354 5.419 20.400 1.00 34.34 589 MET A CA 1
ATOM 499 C C . MET A 1 65 ? 12.839 4.037 19.983 1.00 35.95 589 MET A C 1
ATOM 500 O O . MET A 1 65 ? 12.043 3.216 19.516 1.00 36.55 589 MET A O 1
ATOM 505 N N . GLU A 1 66 ? 14.123 3.731 20.194 1.00 41.40 590 GLU A N 1
ATOM 506 C CA . GLU A 1 66 ? 14.604 2.404 19.819 1.00 45.12 590 GLU A CA 1
ATOM 507 C C . GLU A 1 66 ? 14.087 1.339 20.774 1.00 45.51 590 GLU A C 1
ATOM 508 O O . GLU A 1 66 ? 13.987 0.167 20.399 1.00 48.07 590 GLU A O 1
ATOM 514 N N . LYS A 1 67 ? 13.776 1.719 22.014 1.00 45.62 591 LYS A N 1
ATOM 515 C CA . LYS A 1 67 ? 13.091 0.794 22.919 1.00 39.48 591 LYS A CA 1
ATOM 516 C C . LYS A 1 67 ? 11.697 0.482 22.402 1.00 34.85 591 LYS A C 1
ATOM 517 O O . LYS A 1 67 ? 11.246 -0.664 22.465 1.00 34.71 591 LYS A O 1
ATOM 519 N N . ASP A 1 68 ? 11.001 1.497 21.881 1.00 37.52 592 ASP A N 1
ATOM 520 C CA . ASP A 1 68 ? 9.696 1.272 21.274 1.00 34.65 592 ASP A CA 1
ATOM 521 C C . ASP A 1 68 ? 9.824 0.530 19.955 1.00 32.33 592 ASP A C 1
ATOM 522 O O . ASP A 1 68 ? 8.947 -0.264 19.608 1.00 31.28 592 ASP A O 1
ATOM 527 N N . ILE A 1 69 ? 10.923 0.740 19.229 1.00 33.67 593 ILE A N 1
ATOM 528 C CA . ILE A 1 69 ? 11.130 0.017 17.979 1.00 28.16 593 ILE A CA 1
ATOM 529 C C . ILE A 1 69 ? 11.342 -1.460 18.249 1.00 28.82 593 ILE A C 1
ATOM 530 O O . ILE A 1 69 ? 10.767 -2.314 17.564 1.00 34.07 593 ILE A O 1
ATOM 535 N N . GLN A 1 70 ? 12.162 -1.792 19.249 1.00 31.37 594 GLN A N 1
ATOM 536 C CA . GLN A 1 70 ? 12.358 -3.197 19.604 1.00 38.92 594 GLN A CA 1
ATOM 537 C C . GLN A 1 70 ? 11.152 -3.802 20.320 1.00 41.17 594 GLN A C 1
ATOM 538 O O . GLN A 1 70 ? 11.054 -5.030 20.423 1.00 45.43 594 GLN A O 1
ATOM 544 N N . ALA A 1 71 ? 10.256 -2.988 20.848 1.00 41.50 595 ALA A N 1
ATOM 545 C CA . ALA A 1 71 ? 9.016 -3.541 21.358 1.00 46.26 595 ALA A CA 1
ATOM 546 C C . ALA A 1 71 ? 7.981 -3.759 20.251 1.00 47.24 595 ALA A C 1
ATOM 547 O O . ALA A 1 71 ? 6.824 -4.061 20.557 1.00 54.08 595 ALA A O 1
ATOM 549 N N . HIS A 1 72 ? 8.377 -3.626 18.981 1.00 41.54 596 HIS A N 1
ATOM 550 C CA . HIS A 1 72 ? 7.482 -3.810 17.831 1.00 41.22 596 HIS A CA 1
ATOM 551 C C . HIS A 1 72 ? 6.300 -2.843 17.868 1.00 39.55 596 HIS A C 1
ATOM 552 O O . HIS A 1 72 ? 5.175 -3.202 17.506 1.00 41.60 596 HIS A O 1
ATOM 559 N N . LYS A 1 73 ? 6.575 -1.593 18.271 1.00 35.98 597 LYS A N 1
ATOM 560 C CA . LYS A 1 73 ? 5.609 -0.499 18.313 1.00 30.15 597 LYS A CA 1
ATOM 561 C C . LYS A 1 73 ? 5.505 0.251 16.993 1.00 30.78 597 LYS A C 1
ATOM 562 O O . LYS A 1 73 ? 4.584 1.058 16.830 1.00 31.64 597 LYS A O 1
ATOM 568 N N . PHE A 1 74 ? 6.459 0.065 16.089 1.00 22.98 598 PHE A N 1
ATOM 569 C CA . PHE A 1 74 ? 6.409 0.658 14.767 1.00 24.54 598 PHE A CA 1
ATOM 570 C C . PHE A 1 74 ? 6.227 -0.421 13.712 1.00 30.92 598 PHE A C 1
ATOM 571 O O . PHE A 1 74 ? 6.631 -1.571 13.902 1.00 30.01 598 PHE A O 1
ATOM 579 N N . ILE A 1 75 ? 5.561 -0.041 12.617 1.00 35.82 599 ILE A N 1
ATOM 580 C CA . ILE A 1 75 ? 5.476 -0.893 11.437 1.00 32.57 599 ILE A CA 1
ATOM 581 C C . ILE A 1 75 ? 6.629 -0.648 10.466 1.00 32.26 599 ILE A C 1
ATOM 582 O O . ILE A 1 75 ? 6.992 -1.560 9.707 1.00 29.16 599 ILE A O 1
ATOM 587 N N . GLU A 1 76 ? 7.266 0.523 10.525 1.00 28.95 600 GLU A N 1
ATOM 588 C CA . GLU A 1 76 ? 8.405 0.828 9.664 1.00 28.55 600 GLU A CA 1
ATOM 589 C C . GLU A 1 76 ? 9.210 1.925 10.331 1.00 29.21 600 GLU A C 1
ATOM 590 O O . GLU A 1 76 ? 8.660 2.983 10.644 1.00 35.16 600 GLU A O 1
ATOM 596 N N . ALA A 1 77 ? 10.492 1.676 10.567 1.00 25.48 601 ALA A N 1
ATOM 597 C CA . ALA A 1 77 ? 11.369 2.666 11.171 1.00 26.95 601 ALA A CA 1
ATOM 598 C C . ALA A 1 77 ? 12.590 2.876 10.286 1.00 31.28 601 ALA A C 1
ATOM 599 O O . ALA A 1 77 ? 12.912 2.057 9.421 1.00 27.02 601 ALA A O 1
ATOM 601 N N . GLY A 1 78 ? 13.260 4.000 10.497 1.00 36.43 602 GLY A N 1
ATOM 602 C CA . GLY A 1 78 ? 14.375 4.356 9.637 1.00 39.60 602 GLY A CA 1
ATOM 603 C C . GLY A 1 78 ? 15.091 5.569 10.183 1.00 43.73 602 GLY A C 1
ATOM 604 O O . GLY A 1 78 ? 14.608 6.244 11.098 1.00 43.93 602 GLY A O 1
ATOM 605 N N . GLN A 1 79 ? 16.253 5.843 9.588 1.00 47.54 603 GLN A N 1
ATOM 606 C CA . GLN A 1 79 ? 17.107 6.948 9.990 1.00 48.34 603 GLN A CA 1
ATOM 607 C C . GLN A 1 79 ? 17.451 7.800 8.783 1.00 43.90 603 GLN A C 1
ATOM 608 O O . GLN A 1 79 ? 17.553 7.303 7.659 1.00 41.98 603 GLN A O 1
ATOM 614 N N . TYR A 1 80 ? 17.620 9.095 9.025 1.00 42.92 604 TYR A N 1
ATOM 615 C CA . TYR A 1 80 ? 18.056 9.990 7.962 1.00 38.22 604 TYR A CA 1
ATOM 616 C C . TYR A 1 80 ? 18.648 11.239 8.591 1.00 40.92 604 TYR A C 1
ATOM 617 O O . TYR A 1 80 ? 18.026 11.853 9.464 1.00 39.17 604 TYR A O 1
ATOM 626 N N . ASN A 1 81 ? 19.860 11.588 8.152 1.00 47.08 605 ASN A N 1
ATOM 627 C CA . ASN A 1 81 ? 20.639 12.685 8.729 1.00 43.28 605 ASN A CA 1
ATOM 628 C C . ASN A 1 81 ? 20.769 12.543 10.241 1.00 44.32 605 ASN A C 1
ATOM 629 O O . ASN A 1 81 ? 20.567 13.494 10.995 1.00 54.33 605 ASN A O 1
ATOM 634 N N . SER A 1 82 ? 21.052 11.325 10.689 1.00 33.04 606 SER A N 1
ATOM 635 C CA . SER A 1 82 ? 21.387 10.998 12.061 1.00 32.41 606 SER A CA 1
ATOM 636 C C . SER A 1 82 ? 20.155 10.940 12.938 1.00 35.84 606 SER A C 1
ATOM 637 O O . SER A 1 82 ? 20.281 10.758 14.165 1.00 43.11 606 SER A O 1
ATOM 640 N N . HIS A 1 83 ? 18.973 11.070 12.368 1.00 32.95 607 HIS A N 1
ATOM 641 C CA . HIS A 1 83 ? 17.767 11.098 13.170 1.00 36.25 607 HIS A CA 1
ATOM 642 C C . HIS A 1 83 ? 16.856 9.958 12.749 1.00 38.84 607 HIS A C 1
ATOM 643 O O . HIS A 1 83 ? 16.852 9.546 11.583 1.00 43.61 607 HIS A O 1
ATOM 650 N N . LEU A 1 84 ? 16.142 9.405 13.734 1.00 37.32 608 LEU A N 1
ATOM 651 C CA . LEU A 1 84 ? 15.263 8.267 13.506 1.00 31.37 608 LEU A CA 1
ATOM 652 C C . LEU A 1 84 ? 13.900 8.720 13.008 1.00 25.64 608 LEU A C 1
ATOM 653 O O . LEU A 1 84 ? 13.385 9.769 13.397 1.00 25.60 608 LEU A O 1
ATOM 658 N N . TYR A 1 85 ? 13.314 7.911 12.143 1.00 25.63 609 TYR A N 1
ATOM 659 C CA . TYR A 1 85 ? 11.990 8.172 11.622 1.00 27.76 609 TYR A CA 1
ATOM 660 C C . TYR A 1 85 ? 11.218 6.870 11.687 1.00 31.44 609 TYR A C 1
ATOM 661 O O . TYR A 1 85 ? 11.804 5.784 11.683 1.00 31.66 609 TYR A O 1
ATOM 670 N N . GLY A 1 86 ? 9.902 6.983 11.762 1.00 34.85 610 GLY A N 1
ATOM 671 C CA . GLY A 1 86 ? 9.105 5.788 11.872 1.00 33.17 610 GLY A CA 1
ATOM 672 C C . GLY A 1 86 ? 7.618 6.022 11.942 1.00 31.12 610 GLY A C 1
ATOM 673 O O . GLY A 1 86 ? 7.143 6.944 12.613 1.00 32.42 610 GLY A O 1
ATOM 674 N N . THR A 1 87 ? 6.869 5.153 11.284 1.00 26.60 611 THR A N 1
ATOM 675 C CA . THR A 1 87 ? 5.427 5.112 11.438 1.00 22.45 611 THR A CA 1
ATOM 676 C C . THR A 1 87 ? 5.062 4.109 12.520 1.00 22.31 611 THR A C 1
ATOM 677 O O . THR A 1 87 ? 5.450 2.941 12.436 1.00 22.63 611 THR A O 1
ATOM 681 N N . SER A 1 88 ? 4.379 4.572 13.565 1.00 22.70 612 SER A N 1
ATOM 682 C CA . SER A 1 88 ? 4.014 3.651 14.631 1.00 28.49 612 SER A CA 1
ATOM 683 C C . SER A 1 88 ? 2.701 2.936 14.310 1.00 31.37 612 SER A C 1
ATOM 684 O O . SER A 1 88 ? 1.919 3.359 13.452 1.00 35.16 612 SER A O 1
ATOM 687 N N . VAL A 1 89 ? 2.449 1.849 15.043 1.00 31.34 613 VAL A N 1
ATOM 688 C CA . VAL A 1 89 ? 1.176 1.147 14.904 1.00 30.57 613 VAL A CA 1
ATOM 689 C C . VAL A 1 89 ? 0.031 2.004 15.433 1.00 34.71 613 VAL A C 1
ATOM 690 O O . VAL A 1 89 ? -1.051 2.053 14.833 1.00 40.02 613 VAL A O 1
ATOM 694 N N . GLN A 1 90 ? 0.253 2.729 16.536 1.00 30.98 614 GLN A N 1
ATOM 695 C CA . GLN A 1 90 ? -0.822 3.543 17.095 1.00 27.15 614 GLN A CA 1
ATOM 696 C C . GLN A 1 90 ? -1.232 4.682 16.171 1.00 28.85 614 GLN A C 1
ATOM 697 O O . GLN A 1 90 ? -2.379 5.138 16.226 1.00 32.72 614 GLN A O 1
ATOM 703 N N . SER A 1 91 ? -0.314 5.175 15.340 1.00 28.24 615 SER A N 1
ATOM 704 C CA . SER A 1 91 ? -0.632 6.261 14.419 1.00 29.95 615 SER A CA 1
ATOM 705 C C . SER A 1 91 ? -1.420 5.788 13.215 1.00 33.36 615 SER A C 1
ATOM 706 O O . SER A 1 91 ? -2.057 6.612 12.556 1.00 35.17 615 SER A O 1
ATOM 709 N N . VAL A 1 92 ? -1.348 4.496 12.885 1.00 35.03 616 VAL A N 1
ATOM 710 C CA . VAL A 1 92 ? -2.197 3.938 11.835 1.00 36.42 616 VAL A CA 1
ATOM 711 C C . VAL A 1 92 ? -3.579 3.605 12.387 1.00 40.21 616 VAL A C 1
ATOM 712 O O . VAL A 1 92 ? -4.591 3.760 11.695 1.00 42.77 616 VAL A O 1
ATOM 716 N N . ARG A 1 93 ? -3.643 3.148 13.638 1.00 24.25 617 ARG A N 1
ATOM 717 C CA . ARG A 1 93 ? -4.930 2.864 14.262 1.00 40.26 617 ARG A CA 1
ATOM 718 C C . ARG A 1 93 ? -5.747 4.130 14.459 1.00 36.55 617 ARG A C 1
ATOM 719 O O . ARG A 1 93 ? -6.984 4.081 14.464 1.00 36.92 617 ARG A O 1
ATOM 727 N N . GLU A 1 94 ? -5.084 5.270 14.640 1.00 33.00 618 GLU A N 1
ATOM 728 C CA . GLU A 1 94 ? -5.836 6.485 14.914 1.00 31.93 618 GLU A CA 1
ATOM 729 C C . GLU A 1 94 ? -6.548 6.981 13.669 1.00 29.61 618 GLU A C 1
ATOM 730 O O . GLU A 1 94 ? -7.706 7.398 13.741 1.00 27.99 618 GLU A O 1
ATOM 736 N N . VAL A 1 95 ? -5.887 6.920 12.513 1.00 26.92 619 VAL A N 1
ATOM 737 C CA . VAL A 1 95 ? -6.563 7.268 11.269 1.00 23.44 619 VAL A CA 1
ATOM 738 C C . VAL A 1 95 ? -7.702 6.299 11.007 1.00 30.90 619 VAL A C 1
ATOM 739 O O . VAL A 1 95 ? -8.845 6.708 10.774 1.00 27.38 619 VAL A O 1
ATOM 743 N N . ALA A 1 96 ? -7.407 4.991 11.078 1.00 35.82 620 ALA A N 1
ATOM 744 C CA . ALA A 1 96 ? -8.349 3.963 10.639 1.00 38.18 620 ALA A CA 1
ATOM 745 C C . ALA A 1 96 ? -9.595 3.936 11.504 1.00 35.09 620 ALA A C 1
ATOM 746 O O . ALA A 1 96 ? -10.692 3.667 10.999 1.00 29.69 620 ALA A O 1
ATOM 748 N N . GLU A 1 97 ? -9.457 4.261 12.788 1.00 43.27 621 GLU A N 1
ATOM 749 C CA . GLU A 1 97 ? -10.599 4.289 13.694 1.00 45.25 621 GLU A CA 1
ATOM 750 C C . GLU A 1 97 ? -11.492 5.486 13.439 1.00 39.96 621 GLU A C 1
ATOM 751 O O . GLU A 1 97 ? -12.637 5.489 13.900 1.00 44.74 621 GLU A O 1
ATOM 757 N N . GLN A 1 98 ? -10.999 6.493 12.710 1.00 34.89 622 GLN A N 1
ATOM 758 C CA . GLN A 1 98 ? -11.843 7.522 12.113 1.00 39.82 622 GLN A CA 1
ATOM 759 C C . GLN A 1 98 ? -12.488 7.053 10.822 1.00 34.81 622 GLN A C 1
ATOM 760 O O . GLN A 1 98 ? -13.207 7.834 10.186 1.00 32.06 622 GLN A O 1
ATOM 766 N N . GLY A 1 99 ? -12.264 5.800 10.435 1.00 34.03 623 GLY A N 1
ATOM 767 C CA . GLY A 1 99 ? -12.916 5.273 9.257 1.00 42.87 623 GLY A CA 1
ATOM 768 C C . GLY A 1 99 ? -12.449 5.895 7.972 1.00 35.67 623 GLY A C 1
ATOM 769 O O . GLY A 1 99 ? -13.181 5.887 6.981 1.00 31.94 623 GLY A O 1
ATOM 770 N N . LYS A 1 100 ? -11.249 6.453 7.973 1.00 34.33 624 LYS A N 1
ATOM 771 C CA . LYS A 1 100 ? -10.591 6.911 6.764 1.00 35.40 624 LYS A CA 1
ATOM 772 C C . LYS A 1 100 ? -9.477 5.920 6.443 1.00 36.31 624 LYS A C 1
ATOM 773 O O . LYS A 1 100 ? -8.849 5.348 7.344 1.00 37.88 624 LYS A O 1
ATOM 779 N N . HIS A 1 101 ? -9.260 5.675 5.165 1.00 37.21 625 HIS A N 1
ATOM 780 C CA . HIS A 1 101 ? -8.187 4.784 4.794 1.00 21.02 625 HIS A CA 1
ATOM 781 C C . HIS A 1 101 ? -6.892 5.527 5.004 1.00 36.26 625 HIS A C 1
ATOM 782 O O . HIS A 1 101 ? -6.698 6.616 4.451 1.00 38.50 625 HIS A O 1
ATOM 789 N N . CYS A 1 102 ? -5.991 4.937 5.776 1.00 33.13 626 CYS A N 1
ATOM 790 C CA . CYS A 1 102 ? -4.745 5.612 6.082 1.00 26.00 626 CYS A CA 1
ATOM 791 C C . CYS A 1 102 ? -3.789 5.374 4.917 1.00 20.64 626 CYS A C 1
ATOM 792 O O . CYS A 1 102 ? -3.596 4.232 4.495 1.00 24.73 626 CYS A O 1
ATOM 795 N N . ILE A 1 103 ? -3.226 6.450 4.363 1.00 19.81 627 ILE A N 1
ATOM 796 C CA . ILE A 1 103 ? -2.343 6.352 3.203 1.00 19.64 627 ILE A CA 1
ATOM 797 C C . ILE A 1 103 ? -0.923 6.242 3.729 1.00 29.39 627 ILE A C 1
ATOM 798 O O . ILE A 1 103 ? -0.472 7.103 4.493 1.00 24.86 627 ILE A O 1
ATOM 803 N N . LEU A 1 104 ? -0.215 5.184 3.327 1.00 30.30 628 LEU A N 1
ATOM 804 C CA . LEU A 1 104 ? 1.016 4.779 3.994 1.00 31.20 628 LEU A CA 1
ATOM 805 C C . LEU A 1 104 ? 2.216 4.770 3.048 1.00 31.99 628 LEU A C 1
ATOM 806 O O . LEU A 1 104 ? 2.130 4.324 1.891 1.00 27.32 628 LEU A O 1
ATOM 811 N N . ASP A 1 105 ? 3.327 5.295 3.566 1.00 31.60 629 ASP A N 1
ATOM 812 C CA . ASP A 1 105 ? 4.644 5.239 2.950 1.00 26.90 629 ASP A CA 1
ATOM 813 C C . ASP A 1 105 ? 5.450 4.285 3.815 1.00 29.34 629 ASP A C 1
ATOM 814 O O . ASP A 1 105 ? 6.209 4.692 4.696 1.00 32.59 629 ASP A O 1
ATOM 819 N N . VAL A 1 106 ? 5.251 2.995 3.579 1.00 34.42 630 VAL A N 1
ATOM 820 C CA . VAL A 1 106 ? 5.933 1.942 4.311 1.00 28.36 630 VAL A CA 1
ATOM 821 C C . VAL A 1 106 ? 6.538 1.019 3.273 1.00 27.28 630 VAL A C 1
ATOM 822 O O . VAL A 1 106 ? 6.143 1.019 2.106 1.00 33.22 630 VAL A O 1
ATOM 826 N N . SER A 1 107 ? 7.503 0.221 3.702 1.00 29.71 631 SER A N 1
ATOM 827 C CA . SER A 1 107 ? 8.045 -0.763 2.785 1.00 34.71 631 SER A CA 1
ATOM 828 C C . SER A 1 107 ? 7.082 -1.939 2.684 1.00 37.18 631 SER A C 1
ATOM 829 O O . SER A 1 107 ? 6.055 -1.999 3.369 1.00 44.76 631 SER A O 1
ATOM 832 N N . ALA A 1 108 ? 7.423 -2.905 1.836 1.00 29.75 632 ALA A N 1
ATOM 833 C CA . ALA A 1 108 ? 6.600 -4.102 1.762 1.00 26.24 632 ALA A CA 1
ATOM 834 C C . ALA A 1 108 ? 6.660 -4.920 3.042 1.00 28.77 632 ALA A C 1
ATOM 835 O O . ALA A 1 108 ? 5.815 -5.792 3.238 1.00 26.30 632 ALA A O 1
ATOM 837 N N . ASN A 1 109 ? 7.671 -4.707 3.888 1.00 34.06 633 ASN A N 1
ATOM 838 C CA . ASN A 1 109 ? 7.753 -5.473 5.125 1.00 33.91 633 ASN A CA 1
ATOM 839 C C . ASN A 1 109 ? 6.724 -5.040 6.148 1.00 33.60 633 ASN A C 1
ATOM 840 O O . ASN A 1 109 ? 6.413 -5.818 7.054 1.00 36.89 633 ASN A O 1
ATOM 845 N N . ALA A 1 110 ? 6.163 -3.843 6.013 1.00 33.49 634 ALA A N 1
ATOM 846 C CA . ALA A 1 110 ? 5.189 -3.385 6.993 1.00 37.79 634 ALA A CA 1
ATOM 847 C C . ALA A 1 110 ? 3.823 -4.036 6.833 1.00 40.83 634 ALA A C 1
ATOM 848 O O . ALA A 1 110 ? 2.934 -3.786 7.657 1.00 40.25 634 ALA A O 1
ATOM 850 N N . VAL A 1 111 ? 3.624 -4.851 5.797 1.00 41.23 635 VAL A N 1
ATOM 851 C CA . VAL A 1 111 ? 2.302 -5.417 5.573 1.00 35.87 635 VAL A CA 1
ATOM 852 C C . VAL A 1 111 ? 1.963 -6.440 6.655 1.00 37.84 635 VAL A C 1
ATOM 853 O O . VAL A 1 111 ? 0.902 -6.349 7.283 1.00 37.47 635 VAL A O 1
ATOM 857 N N . ARG A 1 112 ? 2.861 -7.406 6.925 1.00 36.37 636 ARG A N 1
ATOM 858 C CA . ARG A 1 112 ? 2.542 -8.409 7.945 1.00 38.27 636 ARG A CA 1
ATOM 859 C C . ARG A 1 112 ? 2.444 -7.792 9.324 1.00 38.06 636 ARG A C 1
ATOM 860 O O . ARG A 1 112 ? 1.622 -8.225 10.138 1.00 43.50 636 ARG A O 1
ATOM 868 N N . ARG A 1 113 ? 3.265 -6.786 9.617 1.00 25.71 637 ARG A N 1
ATOM 869 C CA . ARG A 1 113 ? 3.168 -6.200 10.945 1.00 30.86 637 ARG A CA 1
ATOM 870 C C . ARG A 1 113 ? 1.833 -5.493 11.145 1.00 36.25 637 ARG A C 1
ATOM 871 O O . ARG A 1 113 ? 1.216 -5.619 12.210 1.00 40.04 637 ARG A O 1
ATOM 879 N N . LEU A 1 114 ? 1.335 -4.804 10.115 1.00 35.28 638 LEU A N 1
ATOM 880 C CA . LEU A 1 114 ? -0.042 -4.326 10.153 1.00 30.03 638 LEU A CA 1
ATOM 881 C C . LEU A 1 114 ? -1.019 -5.491 10.312 1.00 37.32 638 LEU A C 1
ATOM 882 O O . LEU A 1 114 ? -1.932 -5.444 11.150 1.00 38.62 638 LEU A O 1
ATOM 887 N N . GLN A 1 115 ? -0.832 -6.559 9.529 1.00 37.47 639 GLN A N 1
ATOM 888 C CA . GLN A 1 115 ? -1.677 -7.738 9.685 1.00 34.64 639 GLN A CA 1
ATOM 889 C C . GLN A 1 115 ? -1.566 -8.298 11.088 1.00 46.43 639 GLN A C 1
ATOM 890 O O . GLN A 1 115 ? -2.580 -8.521 11.761 1.00 53.32 639 GLN A O 1
ATOM 896 N N . ALA A 1 116 ? -0.334 -8.548 11.540 1.00 47.39 640 ALA A N 1
ATOM 897 C CA . ALA A 1 116 ? -0.124 -9.039 12.892 1.00 52.22 640 ALA A CA 1
ATOM 898 C C . ALA A 1 116 ? -0.795 -8.132 13.909 1.00 55.76 640 ALA A C 1
ATOM 899 O O . ALA A 1 116 ? -1.319 -8.610 14.922 1.00 63.99 640 ALA A O 1
ATOM 901 N N . ALA A 1 117 ? -0.843 -6.834 13.630 1.00 52.49 641 ALA A N 1
ATOM 902 C CA . ALA A 1 117 ? -1.565 -5.884 14.457 1.00 52.37 641 ALA A CA 1
ATOM 903 C C . ALA A 1 117 ? -3.046 -5.804 14.103 1.00 54.29 641 ALA A C 1
ATOM 904 O O . ALA A 1 117 ? -3.749 -4.947 14.646 1.00 58.95 641 ALA A O 1
ATOM 906 N N . HIS A 1 118 ? -3.526 -6.672 13.206 1.00 51.39 642 HIS A N 1
ATOM 907 C CA . HIS A 1 118 ? -4.938 -6.744 12.820 1.00 47.86 642 HIS A CA 1
ATOM 908 C C . HIS A 1 118 ? -5.422 -5.458 12.169 1.00 42.26 642 HIS A C 1
ATOM 909 O O . HIS A 1 118 ? -6.582 -5.072 12.331 1.00 44.14 642 HIS A O 1
ATOM 916 N N . LEU A 1 119 ? -4.560 -4.771 11.433 1.00 39.87 643 LEU A N 1
ATOM 917 C CA . LEU A 1 119 ? -5.059 -3.630 10.677 1.00 43.01 643 LEU A CA 1
ATOM 918 C C . LEU A 1 119 ? -4.980 -3.914 9.184 1.00 43.55 643 LEU A C 1
ATOM 919 O O . LEU A 1 119 ? -4.484 -3.084 8.419 1.00 54.14 643 LEU A O 1
ATOM 924 N N . HIS A 1 120 ? -5.559 -5.030 8.759 1.00 38.53 644 HIS A N 1
ATOM 925 C CA . HIS A 1 120 ? -5.298 -5.691 7.483 1.00 38.97 644 HIS A CA 1
ATOM 926 C C . HIS A 1 120 ? -5.331 -4.783 6.261 1.00 36.65 644 HIS A C 1
ATOM 927 O O . HIS A 1 120 ? -6.403 -4.511 5.710 1.00 38.20 644 HIS A O 1
ATOM 934 N N . PRO A 1 121 ? -4.170 -4.338 5.786 1.00 29.50 645 PRO A N 1
ATOM 935 C CA . PRO A 1 121 ? -4.141 -3.308 4.743 1.00 33.33 645 PRO A CA 1
ATOM 936 C C . PRO A 1 121 ? -4.543 -3.812 3.362 1.00 29.65 645 PRO A C 1
ATOM 937 O O . PRO A 1 121 ? -4.604 -5.013 3.085 1.00 30.18 645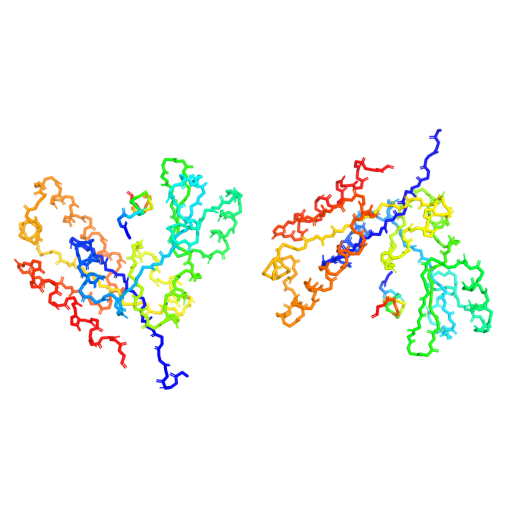 PRO A O 1
ATOM 941 N N . ILE A 1 122 ? -4.825 -2.843 2.492 1.00 23.27 646 ILE A N 1
ATOM 942 C CA . ILE A 1 122 ? -4.912 -3.074 1.056 1.00 23.45 646 ILE A CA 1
ATOM 943 C C . ILE A 1 122 ? -3.538 -2.748 0.469 1.00 23.86 646 ILE A C 1
ATOM 944 O O . ILE A 1 122 ? -3.149 -1.581 0.354 1.00 23.54 646 ILE A O 1
ATOM 949 N N . ALA A 1 123 ? -2.806 -3.791 0.085 1.00 26.98 647 ALA A N 1
ATOM 950 C CA . ALA A 1 123 ? -1.463 -3.672 -0.463 1.00 16.46 647 ALA A CA 1
ATOM 951 C C . ALA A 1 123 ? -1.572 -3.795 -1.979 1.00 22.24 647 ALA A C 1
ATOM 952 O O . ALA A 1 123 ? -1.933 -4.861 -2.498 1.00 19.82 647 ALA A O 1
ATOM 954 N N . ILE A 1 124 ? -1.278 -2.696 -2.677 1.00 22.59 648 ILE A N 1
ATOM 955 C CA . ILE A 1 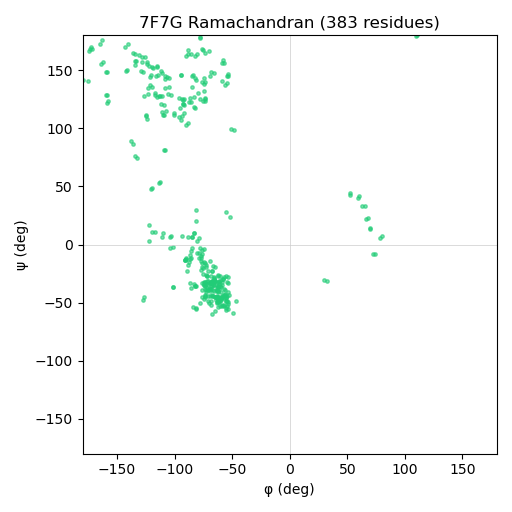124 ? -1.371 -2.591 -4.130 1.00 20.97 648 ILE A CA 1
ATOM 956 C C . ILE A 1 124 ? 0.049 -2.474 -4.666 1.00 22.26 648 ILE A C 1
ATOM 957 O O . ILE A 1 124 ? 0.822 -1.624 -4.210 1.00 25.65 648 ILE A O 1
ATOM 962 N N . PHE A 1 125 ? 0.405 -3.320 -5.616 1.00 21.39 649 PHE A N 1
ATOM 963 C CA . PHE A 1 125 ? 1.692 -3.218 -6.286 1.00 18.11 649 PHE A CA 1
ATOM 964 C C . PHE A 1 125 ? 1.429 -2.748 -7.703 1.00 21.49 649 PHE A C 1
ATOM 965 O O . PHE A 1 125 ? 0.674 -3.391 -8.435 1.00 23.50 649 PHE A O 1
ATOM 973 N N . ILE A 1 126 ? 1.993 -1.596 -8.061 1.00 22.79 650 ILE A N 1
ATOM 974 C CA . ILE A 1 126 ? 1.986 -1.144 -9.448 1.00 23.22 650 ILE A CA 1
ATOM 975 C C . ILE A 1 126 ? 3.144 -1.833 -10.140 1.00 28.89 650 ILE A C 1
ATOM 976 O O . ILE A 1 126 ? 4.300 -1.651 -9.742 1.00 34.97 650 ILE A O 1
ATOM 981 N N . ARG A 1 127 ? 2.838 -2.641 -11.152 1.00 29.60 651 ARG A N 1
ATOM 982 C CA . ARG A 1 127 ? 3.853 -3.470 -11.790 1.00 25.47 651 ARG A CA 1
ATOM 983 C C . ARG A 1 127 ? 4.152 -2.986 -13.206 1.00 28.72 651 ARG A C 1
ATOM 984 O O . ARG A 1 127 ? 3.249 -2.992 -14.059 1.00 34.14 651 ARG A O 1
ATOM 992 N N . PRO A 1 128 ? 5.360 -2.481 -13.485 1.00 27.15 652 PRO A N 1
ATOM 993 C CA . PRO A 1 128 ? 5.687 -2.103 -14.863 1.00 24.47 652 PRO A CA 1
ATOM 994 C C . PRO A 1 128 ? 5.942 -3.324 -15.717 1.00 19.93 652 PRO A C 1
ATOM 995 O O . PRO A 1 128 ? 6.509 -4.325 -15.266 1.00 22.51 652 PRO A O 1
ATOM 999 N N . ARG A 1 129 ? 5.516 -3.231 -16.962 1.00 21.49 653 ARG A N 1
ATOM 1000 C CA . ARG A 1 129 ? 5.675 -4.363 -17.851 1.00 30.27 653 ARG A CA 1
ATOM 1001 C C . ARG A 1 129 ? 6.986 -4.316 -18.606 1.00 28.58 653 ARG A C 1
ATOM 1002 O O . ARG A 1 129 ? 7.369 -5.323 -19.197 1.00 37.57 653 ARG A O 1
ATOM 1010 N N . SER A 1 130 ? 7.688 -3.187 -18.591 1.00 22.57 654 SER A N 1
ATOM 1011 C CA . SER A 1 130 ? 9.021 -3.110 -19.171 1.00 22.79 654 SER A CA 1
ATOM 1012 C C . SER A 1 130 ? 9.707 -1.844 -18.670 1.00 24.66 654 SER A C 1
ATOM 1013 O O . SER A 1 130 ? 9.096 -1.004 -18.014 1.00 25.92 654 SER A O 1
ATOM 1016 N N . LEU A 1 131 ? 10.994 -1.712 -19.001 1.00 33.80 655 LEU A N 1
ATOM 1017 C CA . LEU A 1 131 ? 11.676 -0.422 -18.909 1.00 33.30 655 LEU A CA 1
ATOM 1018 C C . LEU A 1 131 ? 10.905 0.649 -19.671 1.00 33.24 655 LEU A C 1
ATOM 1019 O O . LEU A 1 131 ? 10.546 1.694 -19.115 1.00 27.14 655 LEU A O 1
ATOM 1024 N N . GLU A 1 132 ? 10.645 0.399 -20.962 1.00 28.31 656 GLU A N 1
ATOM 1025 C CA . GLU A 1 132 ? 9.927 1.375 -21.772 1.00 31.66 656 GLU A CA 1
ATOM 1026 C C . GLU A 1 132 ? 8.565 1.685 -21.175 1.00 37.62 656 GLU A C 1
ATOM 1027 O O . GLU A 1 132 ? 8.060 2.807 -21.308 1.00 43.95 656 GLU A O 1
ATOM 1033 N N . ASN A 1 133 ? 7.967 0.720 -20.490 1.00 37.02 657 ASN A N 1
ATOM 1034 C CA . ASN A 1 133 ? 6.669 0.961 -19.885 1.00 29.29 657 ASN A CA 1
ATOM 1035 C C . ASN A 1 133 ? 6.787 1.888 -18.679 1.00 28.63 657 ASN A C 1
ATOM 1036 O O . ASN A 1 133 ? 5.936 2.757 -18.483 1.00 27.77 657 ASN A O 1
ATOM 1041 N N . VAL A 1 134 ? 7.860 1.762 -17.889 1.00 30.29 658 VAL A N 1
ATOM 1042 C CA . VAL A 1 134 ? 8.121 2.746 -16.833 1.00 29.52 658 VAL A CA 1
ATOM 1043 C C . VAL A 1 134 ? 8.250 4.131 -17.431 1.00 36.99 658 VAL A C 1
ATOM 1044 O O . VAL A 1 134 ? 7.709 5.110 -16.903 1.00 39.79 658 VAL A O 1
ATOM 1048 N N . LEU A 1 135 ? 8.986 4.238 -18.535 1.00 37.03 659 LEU A N 1
ATOM 1049 C CA . LEU A 1 135 ? 9.073 5.505 -19.240 1.00 36.68 659 LEU A CA 1
ATOM 1050 C C . LEU A 1 135 ? 7.701 6.011 -19.660 1.00 38.88 659 LEU A C 1
ATOM 1051 O O . LEU A 1 135 ? 7.508 7.228 -19.754 1.00 44.39 659 LEU A O 1
ATOM 1056 N N . GLU A 1 136 ? 6.734 5.116 -19.880 1.00 35.93 660 GLU A N 1
ATOM 1057 C CA . GLU A 1 136 ? 5.415 5.574 -20.303 1.00 34.83 660 GLU A CA 1
ATOM 1058 C C . GLU A 1 136 ? 4.598 6.127 -19.141 1.00 35.61 660 GLU A C 1
ATOM 1059 O O . GLU A 1 136 ? 4.027 7.214 -19.243 1.00 42.09 660 GLU A O 1
ATOM 1065 N N . ILE A 1 137 ? 4.499 5.384 -18.036 1.00 40.03 661 ILE A N 1
ATOM 1066 C CA . ILE A 1 137 ? 3.678 5.814 -16.898 1.00 38.61 661 ILE A CA 1
ATOM 1067 C C . ILE A 1 137 ? 4.375 6.843 -16.018 1.00 38.39 661 ILE A C 1
ATOM 1068 O O . ILE A 1 137 ? 3.748 7.370 -15.090 1.00 37.91 661 ILE A O 1
ATOM 1073 N N . ASN A 1 138 ? 5.665 7.122 -16.259 1.00 38.65 662 ASN A N 1
ATOM 1074 C CA . ASN A 1 138 ? 6.413 8.187 -15.578 1.00 36.21 662 ASN A CA 1
ATOM 1075 C C . ASN A 1 138 ? 7.273 8.909 -16.616 1.00 37.92 662 ASN A C 1
ATOM 1076 O O . ASN A 1 138 ? 8.427 8.540 -16.849 1.00 33.66 662 ASN A O 1
ATOM 1081 N N . LYS A 1 139 ? 6.708 9.935 -17.237 1.00 48.72 663 LYS A N 1
ATOM 1082 C CA . LYS A 1 139 ? 7.416 10.703 -18.253 1.00 54.24 663 LYS A CA 1
ATOM 1083 C C . LYS A 1 139 ? 8.367 11.754 -17.667 1.00 61.55 663 LYS A C 1
ATOM 1084 O O . LYS A 1 139 ? 8.729 12.700 -18.379 1.00 63.81 663 LYS A O 1
ATOM 1090 N N . ARG A 1 140 ? 8.784 11.613 -16.403 1.00 64.87 664 ARG A N 1
ATOM 1091 C CA . ARG A 1 140 ? 9.681 12.572 -15.760 1.00 68.72 664 ARG A CA 1
ATOM 1092 C C . ARG A 1 140 ? 10.974 11.932 -15.256 1.00 67.28 664 ARG A C 1
ATOM 1093 O O . ARG A 1 140 ? 11.672 12.534 -14.430 1.00 72.49 664 ARG A O 1
ATOM 1101 N N . ILE A 1 141 ? 11.313 10.729 -15.722 1.00 56.36 665 ILE A N 1
ATOM 1102 C CA . ILE A 1 141 ? 12.510 10.037 -15.263 1.00 45.64 665 ILE A CA 1
ATOM 1103 C C . ILE A 1 141 ? 13.433 9.797 -16.439 1.00 41.76 665 ILE A C 1
ATOM 1104 O O . ILE A 1 141 ? 12.994 9.683 -17.590 1.00 41.52 665 ILE A O 1
ATOM 1109 N N . THR A 1 142 ? 14.725 9.722 -16.133 1.00 36.84 666 THR A N 1
ATOM 1110 C CA . THR A 1 142 ? 15.725 9.328 -17.108 1.00 39.20 666 THR A CA 1
ATOM 1111 C C . THR A 1 142 ? 15.784 7.805 -17.209 1.00 45.62 666 THR A C 1
ATOM 1112 O O . THR A 1 142 ? 15.295 7.081 -16.331 1.00 48.18 666 THR A O 1
ATOM 1116 N N . GLU A 1 143 ? 16.370 7.319 -18.312 1.00 44.75 667 GLU A N 1
ATOM 1117 C CA . GLU A 1 143 ? 16.520 5.875 -18.501 1.00 44.79 667 GLU A CA 1
ATOM 1118 C C . GLU A 1 143 ? 17.270 5.229 -17.338 1.00 44.98 667 GLU A C 1
ATOM 1119 O O . GLU A 1 143 ? 16.923 4.122 -16.908 1.00 51.46 667 GLU A O 1
ATOM 1125 N N . GLU A 1 144 ? 18.305 5.896 -16.818 1.00 38.87 668 GLU A N 1
ATOM 1126 C CA . GLU A 1 144 ? 19.042 5.331 -15.697 1.00 40.46 668 GLU A CA 1
ATOM 1127 C C . GLU A 1 144 ? 18.138 5.212 -14.479 1.00 38.45 668 GLU A C 1
ATOM 1128 O O . GLU A 1 144 ? 18.242 4.246 -13.709 1.00 35.75 668 GLU A O 1
ATOM 1134 N N . GLN A 1 145 ? 17.222 6.174 -14.312 1.00 37.10 669 GLN A N 1
ATOM 1135 C CA . GLN A 1 145 ? 16.223 6.092 -13.249 1.00 41.98 669 GLN A CA 1
ATOM 1136 C C . GLN A 1 145 ? 15.154 5.072 -13.596 1.00 38.73 669 GLN A C 1
ATOM 1137 O O . GLN A 1 145 ? 14.622 4.391 -12.711 1.00 37.69 669 GLN A O 1
ATOM 1143 N N . ALA A 1 146 ? 14.820 4.959 -14.880 1.00 35.18 670 ALA A N 1
ATOM 1144 C CA . ALA A 1 146 ? 13.837 3.965 -15.287 1.00 33.57 670 ALA A CA 1
ATOM 1145 C C . ALA A 1 146 ? 14.390 2.556 -15.115 1.00 30.16 670 ALA A C 1
ATOM 1146 O O . ALA A 1 146 ? 13.760 1.712 -14.466 1.00 29.06 670 ALA A O 1
ATOM 1148 N N . ARG A 1 147 ? 15.578 2.282 -15.670 1.00 27.70 671 ARG A N 1
ATOM 1149 C CA . ARG A 1 147 ? 16.159 0.949 -15.505 1.00 32.49 671 ARG A CA 1
ATOM 1150 C C . ARG A 1 147 ? 16.257 0.576 -14.031 1.00 39.29 671 ARG A C 1
ATOM 1151 O O . ARG A 1 147 ? 15.905 -0.542 -13.638 1.00 42.96 671 ARG A O 1
ATOM 1159 N N . LYS A 1 148 ? 16.709 1.511 -13.196 1.00 39.38 672 LYS A N 1
ATOM 1160 C CA . LYS A 1 148 ? 16.724 1.262 -11.764 1.00 31.78 672 LYS A CA 1
ATOM 1161 C C . LYS A 1 148 ? 15.317 1.065 -11.233 1.00 35.07 672 LYS A C 1
ATOM 1162 O O . LYS A 1 148 ? 15.093 0.215 -10.369 1.00 47.36 672 LYS A O 1
ATOM 1168 N N . ALA A 1 149 ? 14.350 1.838 -11.734 1.00 35.64 673 ALA A N 1
ATOM 1169 C CA . ALA A 1 149 ? 12.968 1.646 -11.295 1.00 32.07 673 ALA A CA 1
ATOM 1170 C C . ALA A 1 149 ? 12.470 0.257 -11.674 1.00 33.81 673 ALA A C 1
ATOM 1171 O O . ALA A 1 149 ? 11.808 -0.420 -10.870 1.00 29.01 673 ALA A O 1
ATOM 1173 N N . PHE A 1 150 ? 12.838 -0.208 -12.875 1.00 32.43 674 PHE A N 1
ATOM 1174 C CA . PHE A 1 150 ? 12.372 -1.507 -13.344 1.00 29.33 674 PHE A CA 1
ATOM 1175 C C . PHE A 1 150 ? 12.989 -2.658 -12.554 1.00 35.51 674 PHE A C 1
ATOM 1176 O O . PHE A 1 150 ? 12.279 -3.600 -12.178 1.00 44.84 674 PHE A O 1
ATOM 1184 N N . ASP A 1 151 ? 14.299 -2.614 -12.294 1.00 28.84 675 ASP A N 1
ATOM 1185 C CA . ASP A 1 151 ? 14.925 -3.699 -11.540 1.00 28.48 675 ASP A CA 1
ATOM 1186 C C . ASP A 1 151 ? 14.372 -3.786 -10.121 1.00 35.08 675 ASP A C 1
ATOM 1187 O O . ASP A 1 151 ? 14.025 -4.875 -9.645 1.00 44.41 675 ASP A O 1
ATOM 1192 N N . ARG A 1 152 ? 14.286 -2.651 -9.421 1.00 32.02 676 ARG A N 1
ATOM 1193 C CA . ARG A 1 152 ? 13.780 -2.694 -8.054 1.00 33.40 676 ARG A CA 1
ATOM 1194 C C . ARG A 1 152 ? 12.367 -3.254 -8.018 1.00 26.03 676 ARG A C 1
ATOM 1195 O O . ARG A 1 152 ? 12.009 -4.004 -7.104 1.00 24.75 676 ARG A O 1
ATOM 1203 N N . ALA A 1 153 ? 11.560 -2.924 -9.024 1.00 24.92 677 ALA A N 1
ATOM 1204 C CA . ALA A 1 153 ? 10.222 -3.490 -9.111 1.00 25.06 677 ALA A CA 1
ATOM 1205 C C . ALA A 1 153 ? 10.281 -5.001 -9.280 1.00 32.82 677 ALA A C 1
ATOM 1206 O O . ALA A 1 153 ? 9.535 -5.742 -8.622 1.00 34.51 677 ALA A O 1
ATOM 1208 N N . THR A 1 154 ? 11.161 -5.479 -10.157 1.00 31.25 678 THR A N 1
ATOM 1209 C CA . THR A 1 154 ? 11.271 -6.915 -10.357 1.00 29.44 678 THR A CA 1
ATOM 1210 C C . THR A 1 154 ? 11.593 -7.632 -9.050 1.00 32.69 678 THR A C 1
ATOM 1211 O O . THR A 1 154 ? 10.945 -8.628 -8.701 1.00 31.72 678 THR A O 1
ATOM 1215 N N . LYS A 1 155 ? 12.564 -7.114 -8.286 1.00 35.67 679 LYS A N 1
ATOM 1216 C CA . LYS A 1 155 ? 12.936 -7.786 -7.042 1.00 39.59 679 LYS A CA 1
ATOM 1217 C C . LYS A 1 155 ? 11.801 -7.741 -6.025 1.00 37.53 679 LYS A C 1
ATOM 1218 O O . LYS A 1 155 ? 11.683 -8.640 -5.180 1.00 40.55 679 LYS A O 1
ATOM 1224 N N . LEU A 1 156 ? 10.956 -6.710 -6.093 1.00 31.23 680 LEU A N 1
ATOM 1225 C CA . LEU A 1 156 ? 9.911 -6.544 -5.090 1.00 27.31 680 LEU A CA 1
ATOM 1226 C C . LEU A 1 156 ? 8.812 -7.575 -5.308 1.00 35.33 680 LEU A C 1
ATOM 1227 O O . LEU A 1 156 ? 8.354 -8.226 -4.356 1.00 37.25 680 LEU A O 1
ATOM 1232 N N . GLU A 1 157 ? 8.401 -7.751 -6.570 1.00 36.81 681 GLU A N 1
ATOM 1233 C CA . GLU A 1 157 ? 7.440 -8.791 -6.928 1.00 36.53 681 GLU A CA 1
ATOM 1234 C C . GLU A 1 157 ? 7.952 -10.185 -6.569 1.00 46.90 681 GLU A C 1
ATOM 1235 O O . GLU A 1 157 ? 7.216 -11.003 -6.014 1.00 50.98 681 GLU A O 1
ATOM 1241 N N . GLN A 1 158 ? 9.213 -10.484 -6.888 1.00 49.04 682 GLN A N 1
ATOM 1242 C CA . GLN A 1 158 ? 9.767 -11.792 -6.538 1.00 42.33 682 GLN A CA 1
ATOM 1243 C C . GLN A 1 158 ? 9.635 -12.080 -5.052 1.00 34.48 682 GLN A C 1
ATOM 1244 O O . GLN A 1 158 ? 9.192 -13.164 -4.659 1.00 35.80 682 GLN A O 1
ATOM 1250 N N . GLU A 1 159 ? 9.977 -11.111 -4.204 1.00 34.44 683 GLU A N 1
ATOM 1251 C CA . GLU A 1 159 ? 9.972 -11.417 -2.782 1.00 36.34 683 GLU A CA 1
ATOM 1252 C C . GLU A 1 159 ? 8.587 -11.284 -2.174 1.00 34.73 683 GLU A C 1
ATOM 1253 O O . GLU A 1 159 ? 8.254 -12.049 -1.262 1.00 39.94 683 GLU A O 1
ATOM 1259 N N . PHE A 1 160 ? 7.765 -10.339 -2.642 1.00 29.98 684 PHE A N 1
ATOM 1260 C CA . PHE A 1 160 ? 6.530 -10.026 -1.927 1.00 22.31 684 PHE A CA 1
ATOM 1261 C C . PHE A 1 160 ? 5.255 -10.246 -2.738 1.00 26.83 684 PHE A C 1
ATOM 1262 O O . PHE A 1 160 ? 4.178 -9.867 -2.268 1.00 22.98 684 PHE A O 1
ATOM 1270 N N . THR A 1 161 ? 5.324 -10.896 -3.906 1.00 30.65 685 THR A N 1
ATOM 1271 C CA . THR A 1 161 ? 4.134 -11.037 -4.750 1.00 32.72 685 THR A CA 1
ATOM 1272 C C . THR A 1 161 ? 2.950 -11.643 -4.012 1.00 37.18 685 THR A C 1
ATOM 1273 O O . THR A 1 161 ? 1.798 -11.348 -4.348 1.00 39.95 685 THR A O 1
ATOM 1277 N N . GLU A 1 162 ? 3.198 -12.464 -2.992 1.00 40.23 686 GLU A N 1
ATOM 1278 C CA . GLU A 1 162 ? 2.097 -13.138 -2.326 1.00 26.95 686 GLU A CA 1
ATOM 1279 C C . GLU A 1 162 ? 1.358 -12.243 -1.338 1.00 26.37 686 GLU A C 1
ATOM 1280 O O . GLU A 1 162 ? 0.274 -12.631 -0.897 1.00 27.88 686 GLU A O 1
ATOM 1286 N N . CYS A 1 163 ? 1.888 -11.059 -0.993 1.00 24.74 687 CYS A N 1
ATOM 1287 C CA . CYS A 1 163 ? 1.258 -10.179 -0.003 1.00 24.88 687 CYS A CA 1
ATOM 1288 C C . CYS A 1 163 ? 0.542 -8.979 -0.615 1.00 26.55 687 CYS A C 1
ATOM 1289 O O . CYS A 1 163 ? 0.118 -8.082 0.122 1.00 24.54 687 CYS A O 1
ATOM 1292 N N . PHE A 1 164 ? 0.436 -8.914 -1.933 1.00 28.00 688 PHE A N 1
ATOM 1293 C CA . PHE A 1 164 ? -0.239 -7.812 -2.604 1.00 24.17 688 PHE A CA 1
ATOM 1294 C C . PHE A 1 164 ? -1.704 -8.169 -2.871 1.00 27.94 688 PHE A C 1
ATOM 1295 O O . PHE A 1 164 ? -2.001 -9.198 -3.499 1.00 26.97 688 PHE A O 1
ATOM 1303 N N . SER A 1 165 ? -2.626 -7.321 -2.397 1.00 26.87 689 SER A N 1
ATOM 1304 C CA . SER A 1 165 ? -4.043 -7.561 -2.659 1.00 32.72 689 SER A CA 1
ATOM 1305 C C . SER A 1 165 ? -4.387 -7.403 -4.134 1.00 36.29 689 SER A C 1
ATOM 1306 O O . SER A 1 165 ? -5.416 -7.915 -4.584 1.00 41.57 689 SER A O 1
ATOM 1309 N N . ALA A 1 166 ? -3.582 -6.664 -4.881 1.00 27.24 690 ALA A N 1
ATOM 1310 C CA . ALA A 1 166 ? -3.843 -6.476 -6.290 1.00 20.85 690 ALA A CA 1
ATOM 1311 C C . ALA A 1 166 ? -2.543 -6.065 -6.944 1.00 25.45 690 ALA A C 1
ATOM 1312 O O . ALA A 1 166 ? -1.713 -5.402 -6.321 1.00 31.41 690 ALA A O 1
ATOM 1314 N N . ILE A 1 167 ? -2.378 -6.458 -8.203 1.00 26.23 691 ILE A N 1
ATOM 1315 C CA . ILE A 1 167 ? -1.275 -5.996 -9.037 1.00 26.34 691 ILE A CA 1
ATOM 1316 C C . ILE A 1 167 ? -1.876 -5.181 -10.178 1.00 30.13 691 ILE A C 1
ATOM 1317 O O . ILE A 1 167 ? -2.764 -5.662 -10.894 1.00 34.18 691 ILE A O 1
ATOM 1322 N N . VAL A 1 168 ? -1.385 -3.959 -10.350 1.00 18.86 692 VAL A N 1
ATOM 1323 C CA . VAL A 1 168 ? -2.005 -2.975 -11.226 1.00 20.96 692 VAL A CA 1
ATOM 1324 C C . VAL A 1 168 ? -1.043 -2.641 -12.352 1.00 17.29 692 VAL A C 1
ATOM 1325 O O . VAL A 1 168 ? 0.119 -2.307 -12.099 1.00 18.23 692 VAL A O 1
ATOM 1329 N N . GLU A 1 169 ? -1.548 -2.696 -13.583 1.00 18.13 693 GLU A N 1
ATOM 1330 C CA . GLU A 1 169 ? -0.821 -2.430 -14.819 1.00 22.20 693 GLU A CA 1
ATOM 1331 C C . GLU A 1 169 ? -1.601 -1.423 -15.646 1.00 23.99 693 GLU A C 1
ATOM 1332 O O . GLU A 1 169 ? -2.824 -1.323 -15.522 1.00 25.85 693 GLU A O 1
ATOM 1338 N N . GLY A 1 170 ? -0.884 -0.725 -16.534 1.00 22.57 694 GLY A N 1
ATOM 1339 C CA . GLY A 1 170 ? -1.491 0.181 -17.487 1.00 23.29 694 GLY A CA 1
ATOM 1340 C C . GLY A 1 170 ? -0.453 0.727 -18.441 1.00 31.03 694 GLY A C 1
ATOM 1341 O O . GLY A 1 170 ? 0.754 0.583 -18.229 1.00 31.35 694 GLY A O 1
ATOM 1342 N N . ASP A 1 171 ? -0.939 1.336 -19.517 1.00 38.63 695 ASP A N 1
ATOM 1343 C CA . ASP A 1 171 ? -0.078 2.093 -20.421 1.00 43.63 695 ASP A CA 1
ATOM 1344 C C . ASP A 1 171 ? -0.006 3.576 -20.087 1.00 36.19 695 ASP A C 1
ATOM 1345 O O . ASP A 1 171 ? 0.603 4.334 -20.851 1.00 32.37 695 ASP A O 1
ATOM 1350 N N . SER A 1 172 ? -0.578 4.005 -18.964 1.00 32.77 696 SER A N 1
ATOM 1351 C CA . SER A 1 172 ? -0.509 5.402 -18.556 1.00 34.44 696 SER A CA 1
ATOM 1352 C C . SER A 1 172 ? -0.855 5.475 -17.083 1.00 33.22 696 SER A C 1
ATOM 1353 O O . SER A 1 172 ? -1.510 4.584 -16.541 1.00 38.39 696 SER A O 1
ATOM 1356 N N . PHE A 1 173 ? -0.402 6.544 -16.434 1.00 30.40 697 PHE A N 1
ATOM 1357 C CA . PHE A 1 173 ? -0.767 6.708 -15.033 1.00 27.40 697 PHE A CA 1
ATOM 1358 C C . PHE A 1 173 ? -2.273 6.852 -14.872 1.00 20.30 697 PHE A C 1
ATOM 1359 O O . PHE A 1 173 ? -2.849 6.339 -13.912 1.00 20.02 697 PHE A O 1
ATOM 1367 N N . GLU A 1 174 ? -2.932 7.522 -15.819 1.00 21.15 698 GLU A N 1
ATOM 1368 C CA . GLU A 1 174 ? -4.384 7.608 -15.785 1.00 26.09 698 GLU A CA 1
ATOM 1369 C C . GLU A 1 174 ? -5.000 6.217 -15.696 1.00 34.66 698 GLU A C 1
ATOM 1370 O O . GLU A 1 174 ? -5.863 5.962 -14.845 1.00 37.09 698 GLU A O 1
ATOM 1376 N N . GLU A 1 175 ? -4.555 5.300 -16.570 1.00 39.35 699 GLU A N 1
ATOM 1377 C CA . GLU A 1 175 ? -5.027 3.919 -16.505 1.00 33.03 699 GLU A CA 1
ATOM 1378 C C . GLU A 1 175 ? -4.633 3.284 -15.184 1.00 29.69 699 GLU A C 1
ATOM 1379 O O . GLU A 1 175 ? -5.464 2.658 -14.518 1.00 32.39 699 GLU A O 1
ATOM 1385 N N . ILE A 1 176 ? -3.364 3.440 -14.783 1.00 28.62 700 ILE A N 1
ATOM 1386 C CA . ILE A 1 176 ? -2.924 2.901 -13.494 1.00 24.73 700 ILE A CA 1
ATOM 1387 C C . ILE A 1 176 ? -3.809 3.443 -12.385 1.00 23.85 700 ILE A C 1
ATOM 1388 O O . ILE A 1 176 ? -4.357 2.692 -11.574 1.00 29.71 700 ILE A O 1
ATOM 1393 N N . TYR A 1 177 ? -4.009 4.760 -12.379 1.00 24.00 701 TYR A N 1
ATOM 1394 C CA . TYR A 1 177 ? -4.719 5.411 -11.281 1.00 25.65 701 TYR A CA 1
ATOM 1395 C C . TYR A 1 177 ? -6.191 5.020 -11.244 1.00 33.36 701 TYR A C 1
ATOM 1396 O O . TYR A 1 177 ? -6.799 5.002 -10.161 1.00 37.95 701 TYR A O 1
ATOM 1405 N N . HIS A 1 178 ? -6.786 4.749 -12.409 1.00 27.76 702 HIS A N 1
ATOM 1406 C CA . HIS A 1 178 ? -8.158 4.257 -12.442 1.00 26.41 702 HIS A CA 1
ATOM 1407 C C . HIS A 1 178 ? -8.256 2.915 -11.735 1.00 24.24 702 HIS A C 1
ATOM 1408 O O . HIS A 1 178 ? -9.052 2.739 -10.805 1.00 26.61 702 HIS A O 1
ATOM 1415 N N . LYS A 1 179 ? -7.414 1.967 -12.147 1.00 23.60 703 LYS A N 1
ATOM 1416 C CA . LYS A 1 179 ? -7.465 0.625 -11.591 1.00 20.36 703 LYS A CA 1
ATOM 1417 C C . LYS A 1 179 ? -7.150 0.631 -10.102 1.00 20.41 703 LYS A C 1
ATOM 1418 O O . LYS A 1 179 ? -7.737 -0.139 -9.330 1.00 24.74 703 LYS A O 1
ATOM 1424 N N . VAL A 1 180 ? -6.191 1.460 -9.691 1.00 16.71 704 VAL A N 1
ATOM 1425 C CA . VAL A 1 180 ? -5.910 1.648 -8.276 1.00 15.92 704 VAL A CA 1
ATOM 1426 C C . VAL A 1 180 ? -7.179 2.038 -7.530 1.00 23.79 704 VAL A C 1
ATOM 1427 O O . VAL A 1 180 ? -7.539 1.427 -6.515 1.00 24.13 704 VAL A O 1
ATOM 1431 N N . LYS A 1 181 ? -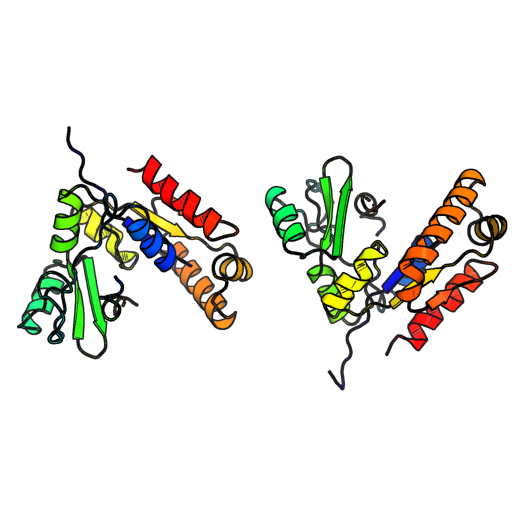7.889 3.058 -8.025 1.00 27.19 705 LYS A N 1
ATOM 1432 C CA . LYS A 1 181 ? -9.076 3.502 -7.297 1.00 28.61 705 LYS A CA 1
ATOM 1433 C C . LYS A 1 181 ? -10.122 2.412 -7.228 1.00 29.39 705 LYS A C 1
ATOM 1434 O O . LYS A 1 181 ? -10.914 2.381 -6.284 1.00 38.17 705 LYS A O 1
ATOM 1440 N N . ARG A 1 182 ? -10.124 1.489 -8.184 1.00 21.98 706 ARG A N 1
ATOM 1441 C CA . ARG A 1 182 ? -11.200 0.518 -8.217 1.00 22.00 706 ARG A CA 1
ATOM 1442 C C . ARG A 1 182 ? -10.903 -0.686 -7.341 1.00 27.59 706 ARG A C 1
ATOM 1443 O O . ARG A 1 182 ? -11.823 -1.254 -6.744 1.00 27.85 706 ARG A O 1
ATOM 1451 N N . VAL A 1 183 ? -9.628 -1.065 -7.232 1.00 29.85 707 VAL A N 1
ATOM 1452 C CA . VAL A 1 183 ? -9.214 -2.058 -6.246 1.00 29.47 707 VAL A CA 1
ATOM 1453 C C . VAL A 1 183 ? -9.690 -1.656 -4.862 1.00 31.27 707 VAL A C 1
ATOM 1454 O O . VAL A 1 183 ? -10.201 -2.479 -4.095 1.00 41.24 707 VAL A O 1
ATOM 1458 N N . ILE A 1 184 ? -9.552 -0.377 -4.526 1.00 30.04 708 ILE A N 1
ATOM 1459 C CA . ILE A 1 184 ? -9.965 0.060 -3.201 1.00 30.06 708 ILE A CA 1
ATOM 1460 C C . ILE A 1 184 ? -11.480 0.025 -3.089 1.00 35.86 708 ILE A C 1
ATOM 1461 O O . ILE A 1 184 ? -12.010 -0.227 -2.007 1.00 40.89 708 ILE A O 1
ATOM 1466 N N . GLU A 1 185 ? -12.198 0.294 -4.193 1.00 38.83 709 GLU A N 1
ATOM 1467 C CA . GLU A 1 185 ? -13.655 0.144 -4.211 1.00 28.80 709 GLU A CA 1
ATOM 1468 C C . GLU A 1 185 ? -14.060 -1.303 -3.945 1.00 39.46 709 GLU A C 1
ATOM 1469 O O . GLU A 1 185 ? -14.919 -1.580 -3.096 1.00 41.09 709 GLU A O 1
ATOM 1475 N N . ASP A 1 186 ? -13.448 -2.246 -4.668 1.00 29.07 710 ASP A N 1
ATOM 1476 C CA . ASP A 1 186 ? -13.807 -3.644 -4.504 1.00 36.42 710 ASP A CA 1
ATOM 1477 C C . ASP A 1 186 ? -13.247 -4.271 -3.235 1.00 31.52 710 ASP A C 1
ATOM 1478 O O . ASP A 1 186 ? -13.731 -5.324 -2.821 1.00 40.36 710 ASP A O 1
ATOM 1483 N N . LEU A 1 187 ? -12.268 -3.664 -2.585 1.00 37.84 711 LEU A N 1
ATOM 1484 C CA . LEU A 1 187 ? -11.850 -4.151 -1.276 1.00 41.88 711 LEU A CA 1
ATOM 1485 C C . LEU A 1 187 ? -12.228 -3.187 -0.146 1.00 53.78 711 LEU A C 1
ATOM 1486 O O . LEU A 1 187 ? -11.791 -3.383 0.994 1.00 56.23 711 LEU A O 1
ATOM 1491 N N . SER A 1 188 ? -13.052 -2.164 -0.437 1.00 58.73 712 SER A N 1
ATOM 1492 C CA . SER A 1 188 ? -13.410 -1.149 0.558 1.00 59.07 712 SER A CA 1
ATOM 1493 C C . SER A 1 188 ? -14.158 -1.743 1.740 1.00 62.30 712 SER A C 1
ATOM 1494 O O . SER A 1 188 ? -13.885 -1.386 2.890 1.00 67.61 712 SER A O 1
ATOM 1497 N N . GLY A 1 189 ? -15.133 -2.610 1.475 1.00 65.01 713 GLY A N 1
ATOM 1498 C CA . GLY A 1 189 ? -15.928 -3.237 2.521 1.00 74.95 713 GLY A CA 1
ATOM 1499 C C . GLY A 1 189 ? -17.396 -3.425 2.168 1.00 80.60 713 GLY A C 1
ATOM 1500 O O . GLY A 1 189 ? -18.234 -3.720 3.031 1.00 84.19 713 GLY A O 1
ATOM 1501 N N . PHE B 1 6 ? 32.276 8.916 63.573 1.00 81.66 530 PHE B N 1
ATOM 1502 C CA . PHE B 1 6 ? 32.902 7.639 63.260 1.00 87.63 530 PHE B CA 1
ATOM 1503 C C . PHE B 1 6 ? 31.899 6.623 62.721 1.00 91.84 530 PHE B C 1
ATOM 1504 O O . PHE B 1 6 ? 32.104 6.052 61.648 1.00 91.23 530 PHE B O 1
ATOM 1506 N N . VAL B 1 7 ? 30.824 6.388 63.474 1.00 92.69 531 VAL B N 1
ATOM 1507 C CA . VAL B 1 7 ? 29.801 5.405 63.124 1.00 90.85 531 VAL B CA 1
ATOM 1508 C C . VAL B 1 7 ? 28.536 6.146 62.693 1.00 91.32 531 VAL B C 1
ATOM 1509 O O . VAL B 1 7 ? 28.129 7.121 63.338 1.00 96.86 531 VAL B O 1
ATOM 1513 N N . HIS B 1 8 ? 27.933 5.706 61.586 1.00 83.09 532 HIS B N 1
ATOM 1514 C CA . HIS B 1 8 ? 26.742 6.344 61.024 1.00 76.31 532 HIS B CA 1
ATOM 1515 C C . HIS B 1 8 ? 25.654 5.291 60.883 1.00 74.26 532 HIS B C 1
ATOM 1516 O O . HIS B 1 8 ? 25.776 4.383 60.054 1.00 74.53 532 HIS B O 1
ATOM 1518 N N . TYR B 1 9 ? 24.593 5.412 61.680 1.00 69.67 533 TYR B N 1
ATOM 1519 C CA . TYR B 1 9 ? 23.491 4.466 61.593 1.00 65.64 533 TYR B CA 1
ATOM 1520 C C . TYR B 1 9 ? 22.916 4.466 60.179 1.00 60.13 533 TYR B C 1
ATOM 1521 O O . TYR B 1 9 ? 23.104 5.405 59.401 1.00 62.80 533 TYR B O 1
ATOM 1530 N N . ALA B 1 10 ? 22.226 3.384 59.838 1.00 51.65 534 ALA B N 1
ATOM 1531 C CA . ALA B 1 10 ? 21.673 3.236 58.496 1.00 49.80 534 ALA B CA 1
ATOM 1532 C C . ALA B 1 10 ? 20.322 3.926 58.397 1.00 47.01 534 ALA B C 1
ATOM 1533 O O . ALA B 1 10 ? 19.484 3.809 59.299 1.00 52.36 534 ALA B O 1
ATOM 1535 N N . ARG B 1 11 ? 20.122 4.662 57.319 1.00 39.32 535 ARG B N 1
ATOM 1536 C CA . ARG B 1 11 ? 18.905 5.460 57.198 1.00 37.26 535 ARG B CA 1
ATOM 1537 C C . ARG B 1 11 ? 17.726 4.599 56.756 1.00 35.12 535 ARG B C 1
ATOM 1538 O O . ARG B 1 11 ? 17.841 3.865 55.764 1.00 35.18 535 ARG B O 1
ATOM 1546 N N . PRO B 1 12 ? 16.581 4.681 57.452 1.00 27.29 536 PRO B N 1
ATOM 1547 C CA . PRO B 1 12 ? 15.388 3.927 57.040 1.00 31.00 536 PRO B CA 1
ATOM 1548 C C . PRO B 1 12 ? 14.973 4.264 55.615 1.00 38.34 536 PRO B C 1
ATOM 1549 O O . PRO B 1 12 ? 15.310 5.321 55.075 1.00 47.70 536 PRO B O 1
ATOM 1553 N N . ILE B 1 13 ? 14.252 3.335 54.985 1.00 34.31 537 ILE B N 1
ATOM 1554 C CA . ILE B 1 13 ? 13.861 3.495 53.587 1.00 32.84 537 ILE B CA 1
ATOM 1555 C C . ILE B 1 13 ? 12.353 3.322 53.412 1.00 29.07 537 ILE B C 1
ATOM 1556 O O . ILE B 1 13 ? 11.768 2.320 53.841 1.00 22.00 537 ILE B O 1
ATOM 1561 N N . ILE B 1 14 ? 11.737 4.309 52.767 1.00 30.01 538 ILE B N 1
ATOM 1562 C CA . ILE B 1 14 ? 10.323 4.315 52.422 1.00 26.48 538 ILE B CA 1
ATOM 1563 C C . ILE B 1 14 ? 10.238 4.534 50.914 1.00 24.12 538 ILE B C 1
ATOM 1564 O O . ILE B 1 14 ? 10.584 5.611 50.418 1.00 25.22 538 ILE B O 1
ATOM 1569 N N . ILE B 1 15 ? 9.828 3.511 50.176 1.00 20.24 539 ILE B N 1
ATOM 1570 C CA . ILE B 1 15 ? 9.633 3.617 48.736 1.00 21.74 539 ILE B CA 1
ATOM 1571 C C . ILE B 1 15 ? 8.136 3.648 48.479 1.00 22.42 539 ILE B C 1
ATOM 1572 O O . ILE B 1 15 ? 7.390 2.845 49.053 1.00 19.84 539 ILE B O 1
ATOM 1577 N N . LEU B 1 16 ? 7.694 4.638 47.701 1.00 26.69 540 LEU B N 1
ATOM 1578 C CA . LEU B 1 16 ? 6.292 4.859 47.367 1.00 29.89 540 LEU B CA 1
ATOM 1579 C C . LEU B 1 16 ? 6.120 4.880 45.859 1.00 33.05 540 LEU B C 1
ATOM 1580 O O . LEU B 1 16 ? 7.067 5.147 45.116 1.00 22.92 540 LEU B O 1
ATOM 1585 N N . GLY B 1 17 ? 4.904 4.568 45.412 1.00 33.01 541 GLY B N 1
ATOM 1586 C CA . GLY B 1 17 ? 4.569 4.667 44.006 1.00 39.97 541 GLY B CA 1
ATOM 1587 C C . GLY B 1 17 ? 4.381 3.305 43.366 1.00 25.95 541 GLY B C 1
ATOM 1588 O O . GLY B 1 17 ? 4.483 2.281 44.039 1.00 26.14 541 GLY B O 1
ATOM 1589 N N . PRO B 1 18 ? 4.055 3.273 42.066 1.00 28.21 542 PRO B N 1
ATOM 1590 C CA . PRO B 1 18 ? 3.948 1.994 41.337 1.00 36.19 542 PRO B CA 1
ATOM 1591 C C . PRO B 1 18 ? 5.215 1.144 41.395 1.00 43.04 542 PRO B C 1
ATOM 1592 O O . PRO B 1 18 ? 6.329 1.646 41.198 1.00 44.85 542 PRO B O 1
ATOM 1596 N N . THR B 1 19 ? 5.010 -0.170 41.608 1.00 28.70 543 THR B N 1
ATOM 1597 C CA . THR B 1 19 ? 6.005 -1.239 41.734 1.00 28.30 543 THR B CA 1
ATOM 1598 C C . THR B 1 19 ? 6.809 -1.144 43.024 1.00 29.54 543 THR B C 1
ATOM 1599 O O . THR B 1 19 ? 7.834 -1.835 43.154 1.00 31.93 543 THR B O 1
ATOM 1603 N N . LYS B 1 20 ? 6.362 -0.344 44.001 1.00 25.51 544 LYS B N 1
ATOM 1604 C CA . LYS B 1 20 ? 7.171 -0.122 45.200 1.00 26.51 544 LYS B CA 1
ATOM 1605 C C . LYS B 1 20 ? 7.346 -1.401 45.998 1.00 28.23 544 LYS B C 1
ATOM 1606 O O . LYS B 1 20 ? 8.395 -1.597 46.624 1.00 33.98 544 LYS B O 1
ATOM 1612 N N . ASP B 1 21 ? 6.351 -2.291 45.9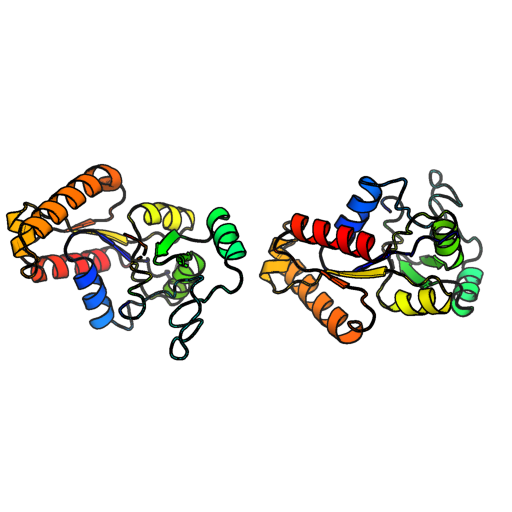71 1.00 32.84 545 ASP B N 1
ATOM 1613 C CA . ASP B 1 21 ? 6.452 -3.533 46.731 1.00 35.55 545 ASP B CA 1
ATOM 1614 C C . ASP B 1 21 ? 7.461 -4.489 46.108 1.00 37.01 545 ASP B C 1
ATOM 1615 O O . ASP B 1 21 ? 8.026 -5.332 46.812 1.00 38.98 545 ASP B O 1
ATOM 1620 N N . ARG B 1 22 ? 7.672 -4.395 44.794 1.00 39.23 546 ARG B N 1
ATOM 1621 C CA . ARG B 1 22 ? 8.647 -5.243 44.113 1.00 41.91 546 ARG B CA 1
ATOM 1622 C C . ARG B 1 22 ? 10.090 -4.800 44.345 1.00 38.71 546 ARG B C 1
ATOM 1623 O O . ARG B 1 22 ? 10.981 -5.649 44.483 1.00 44.21 546 ARG B O 1
ATOM 1631 N N . ALA B 1 23 ? 10.351 -3.491 44.368 1.00 32.24 547 ALA B N 1
ATOM 1632 C CA . ALA B 1 23 ? 11.683 -3.016 44.750 1.00 31.62 547 ALA B CA 1
ATOM 1633 C C . ALA B 1 23 ? 12.016 -3.382 46.201 1.00 24.87 547 ALA B C 1
ATOM 1634 O O . ALA B 1 23 ? 13.160 -3.738 46.509 1.00 19.21 547 ALA B O 1
ATOM 1636 N N . ASN B 1 24 ? 11.026 -3.319 47.099 1.00 19.92 548 ASN B N 1
ATOM 1637 C CA . ASN B 1 24 ? 11.274 -3.653 48.505 1.00 21.28 548 ASN B CA 1
ATOM 1638 C C . ASN B 1 24 ? 11.647 -5.112 48.659 1.00 24.48 548 ASN B C 1
ATOM 1639 O O . ASN B 1 24 ? 12.582 -5.454 49.391 1.00 29.01 548 ASN B O 1
ATOM 1644 N N . ASP B 1 25 ? 10.911 -5.989 47.987 1.00 28.65 549 ASP B N 1
ATOM 1645 C CA . ASP B 1 25 ? 11.246 -7.402 47.938 1.00 28.74 549 ASP B CA 1
ATOM 1646 C C . ASP B 1 25 ? 12.647 -7.611 47.381 1.00 25.97 549 ASP B C 1
ATOM 1647 O O . ASP B 1 25 ? 13.485 -8.285 47.986 1.00 29.44 549 ASP B O 1
ATOM 1652 N N . ASP B 1 26 ? 12.914 -7.020 46.219 1.00 29.74 550 ASP B N 1
ATOM 1653 C CA . ASP B 1 26 ? 14.187 -7.217 45.539 1.00 20.96 550 ASP B CA 1
ATOM 1654 C C . ASP B 1 26 ? 15.349 -6.746 46.400 1.00 26.49 550 ASP B C 1
ATOM 1655 O O . ASP B 1 26 ? 16.340 -7.462 46.573 1.00 29.37 550 ASP B O 1
ATOM 1660 N N . LEU B 1 27 ? 15.231 -5.549 46.976 1.00 27.72 551 LEU B N 1
ATOM 1661 C CA . LEU B 1 27 ? 16.335 -5.000 47.755 1.00 27.98 551 LEU B CA 1
ATOM 1662 C C . LEU B 1 27 ? 16.669 -5.907 48.925 1.00 24.12 551 LEU B C 1
ATOM 1663 O O . LEU B 1 27 ? 17.833 -6.253 49.144 1.00 25.40 551 LEU B O 1
ATOM 1668 N N . LEU B 1 28 ? 15.651 -6.323 49.675 1.00 31.29 552 LEU B N 1
ATOM 1669 C CA . LEU B 1 28 ? 15.875 -7.261 50.769 1.00 32.46 552 LEU B CA 1
ATOM 1670 C C . LEU B 1 28 ? 16.418 -8.581 50.257 1.00 26.70 552 LEU B C 1
ATOM 1671 O O . LEU B 1 28 ? 17.193 -9.254 50.950 1.00 24.12 552 LEU B O 1
ATOM 1676 N N . SER B 1 29 ? 16.020 -8.967 49.049 1.00 29.00 553 SER B N 1
ATOM 1677 C CA . SER B 1 29 ? 16.509 -10.209 48.472 1.00 27.77 553 SER B CA 1
ATOM 1678 C C . SER B 1 29 ? 17.961 -10.063 48.034 1.00 27.09 553 SER B C 1
ATOM 1679 O O . SER B 1 29 ? 18.789 -10.946 48.293 1.00 28.03 553 SER B O 1
ATOM 1682 N N . GLU B 1 30 ? 18.294 -8.947 47.384 1.00 24.05 554 GLU B N 1
ATOM 1683 C CA . GLU B 1 30 ? 19.635 -8.805 46.836 1.00 25.72 554 GLU B CA 1
ATOM 1684 C C . GLU B 1 30 ? 20.681 -8.542 47.919 1.00 28.96 554 GLU B C 1
ATOM 1685 O O . GLU B 1 30 ? 21.811 -9.028 47.801 1.00 36.44 554 GLU B O 1
ATOM 1691 N N . PHE B 1 31 ? 20.344 -7.814 48.984 1.00 25.04 555 PHE B N 1
ATOM 1692 C CA . PHE B 1 31 ? 21.313 -7.474 50.027 1.00 28.81 555 PHE B CA 1
ATOM 1693 C C . PHE B 1 31 ? 20.720 -7.744 51.408 1.00 31.55 555 PHE B C 1
ATOM 1694 O O . PHE B 1 31 ? 20.414 -6.801 52.151 1.00 33.12 555 PHE B O 1
ATOM 1702 N N . PRO B 1 32 ? 20.614 -9.025 51.806 1.00 29.61 556 PRO B N 1
ATOM 1703 C CA . PRO B 1 32 ? 20.090 -9.348 53.142 1.00 29.14 556 PRO B CA 1
ATOM 1704 C C . PRO B 1 32 ? 20.919 -8.769 54.268 1.00 35.01 556 PRO B C 1
ATOM 1705 O O . PRO B 1 32 ? 20.388 -8.576 55.368 1.00 34.20 556 PRO B O 1
ATOM 1709 N N . ASP B 1 33 ? 22.212 -8.541 54.050 1.00 36.90 557 ASP B N 1
ATOM 1710 C CA . ASP B 1 33 ? 23.044 -7.942 55.082 1.00 40.70 557 ASP B CA 1
ATOM 1711 C C . ASP B 1 33 ? 23.021 -6.418 55.060 1.00 45.38 557 ASP B C 1
ATOM 1712 O O . ASP B 1 33 ? 23.481 -5.795 56.022 1.00 51.06 557 ASP B O 1
ATOM 1717 N N . LYS B 1 34 ? 22.492 -5.802 54.006 1.00 43.19 558 LYS B N 1
ATOM 1718 C CA . LYS B 1 34 ? 22.389 -4.349 53.961 1.00 45.94 558 LYS B CA 1
ATOM 1719 C C . LYS B 1 34 ? 20.985 -3.847 54.284 1.00 42.71 558 LYS B C 1
ATOM 1720 O O . LYS B 1 34 ? 20.832 -2.809 54.932 1.00 37.30 558 LYS B O 1
ATOM 1726 N N . PHE B 1 35 ? 19.953 -4.563 53.861 1.00 41.48 559 PHE B N 1
ATOM 1727 C CA . PHE B 1 35 ? 18.578 -4.170 54.110 1.00 37.38 559 PHE B CA 1
ATOM 1728 C C . PHE B 1 35 ? 17.894 -5.183 55.018 1.00 31.41 559 PHE B C 1
ATOM 1729 O O . PHE B 1 35 ? 18.173 -6.386 54.965 1.00 29.16 559 PHE B O 1
ATOM 1737 N N . GLY B 1 36 ? 16.988 -4.674 55.858 1.00 24.54 560 GLY B N 1
ATOM 1738 C CA . GLY B 1 36 ? 16.214 -5.515 56.746 1.00 22.34 560 GLY B CA 1
ATOM 1739 C C . GLY B 1 36 ? 14.804 -4.979 56.877 1.00 24.75 560 GLY B C 1
ATOM 1740 O O . GLY B 1 36 ? 14.504 -3.865 56.441 1.00 22.78 560 GLY B O 1
ATOM 1741 N N . SER B 1 37 ? 13.943 -5.781 57.499 1.00 19.93 561 SER B N 1
ATOM 1742 C CA . SER B 1 37 ? 12.571 -5.389 57.765 1.00 23.64 561 SER B CA 1
ATOM 1743 C C . SER B 1 37 ? 12.360 -5.309 59.263 1.00 28.31 561 SER B C 1
ATOM 1744 O O . SER B 1 37 ? 13.014 -6.019 60.031 1.00 35.72 561 SER B O 1
ATOM 1747 N N . CYS B 1 38 ? 11.406 -4.481 59.673 1.00 30.89 562 CYS B N 1
ATOM 1748 C CA . CYS B 1 38 ? 11.126 -4.302 61.086 1.00 33.14 562 CYS B CA 1
ATOM 1749 C C . CYS B 1 38 ? 9.838 -5.020 61.457 1.00 36.52 562 CYS B C 1
ATOM 1750 O O . CYS B 1 38 ? 8.883 -5.043 60.672 1.00 40.54 562 CYS B O 1
ATOM 1753 N N . VAL B 1 39 ? 9.826 -5.594 62.664 1.00 36.01 563 VAL B N 1
ATOM 1754 C CA . VAL B 1 39 ? 8.710 -6.358 63.230 1.00 25.15 563 VAL B CA 1
ATOM 1755 C C . VAL B 1 39 ? 7.587 -5.415 63.649 1.00 28.38 563 VAL B C 1
ATOM 1756 O O . VAL B 1 39 ? 7.810 -4.485 64.440 1.00 19.32 563 VAL B O 1
ATOM 1760 N N . PRO B 1 40 ? 6.375 -5.608 63.128 1.00 25.13 564 PRO B N 1
ATOM 1761 C CA . PRO B 1 40 ? 5.221 -4.813 63.563 1.00 27.12 564 PRO B CA 1
ATOM 1762 C C . PRO B 1 40 ? 4.490 -5.407 64.765 1.00 28.98 564 PRO B C 1
ATOM 1763 O O . PRO B 1 40 ? 4.702 -6.556 65.151 1.00 32.77 564 PRO B O 1
ATOM 1767 N N . HIS B 1 41 ? 3.653 -4.566 65.395 1.00 32.54 565 HIS B N 1
ATOM 1768 C CA . HIS B 1 41 ? 2.732 -4.988 66.457 1.00 32.53 565 HIS B CA 1
ATOM 1769 C C . HIS B 1 41 ? 1.354 -5.316 65.887 1.00 35.90 565 HIS B C 1
ATOM 1770 O O . HIS B 1 41 ? 0.892 -4.694 64.918 1.00 31.37 565 HIS B O 1
ATOM 1777 N N . THR B 1 42 ? 0.694 -6.306 66.498 1.00 35.26 566 THR B N 1
ATOM 1778 C CA . THR B 1 42 ? -0.703 -6.554 66.187 1.00 20.05 566 THR B CA 1
ATOM 1779 C C . THR B 1 42 ? -1.447 -6.948 67.448 1.00 24.62 566 THR B C 1
ATOM 1780 O O . THR B 1 42 ? -0.875 -7.515 68.383 1.00 26.28 566 THR B O 1
ATOM 1784 N N . THR B 1 43 ? -2.722 -6.596 67.477 1.00 21.27 567 THR B N 1
ATOM 1785 C CA . THR B 1 43 ? -3.614 -7.044 68.531 1.00 37.30 567 THR B CA 1
ATOM 1786 C C . THR B 1 43 ? -4.303 -8.362 68.183 1.00 39.55 567 THR B C 1
ATOM 1787 O O . THR B 1 43 ? -4.936 -8.963 69.058 1.00 44.07 567 THR B O 1
ATOM 1791 N N . ARG B 1 44 ? -4.207 -8.795 66.925 1.00 37.13 568 ARG B N 1
ATOM 1792 C CA . ARG B 1 44 ? -4.666 -10.107 66.506 1.00 36.84 568 ARG B CA 1
ATOM 1793 C C . ARG B 1 44 ? -4.025 -11.175 67.384 1.00 32.41 568 ARG B C 1
ATOM 1794 O O . ARG B 1 44 ? -2.885 -11.021 67.838 1.00 38.08 568 ARG B O 1
ATOM 1802 N N . PRO B 1 45 ? -4.730 -12.262 67.654 1.00 32.08 569 PRO B N 1
ATOM 1803 C CA . PRO B 1 45 ? -4.052 -13.405 68.273 1.00 34.82 569 PRO B CA 1
ATOM 1804 C C . PRO B 1 45 ? -3.178 -14.114 67.241 1.00 35.73 569 PRO B C 1
ATOM 1805 O O . PRO B 1 45 ? -3.551 -14.268 66.075 1.00 34.95 569 PRO B O 1
ATOM 1809 N N . LYS B 1 46 ? -1.979 -14.496 67.664 1.00 38.48 570 LYS B N 1
ATOM 1810 C CA . LYS B 1 46 ? -1.058 -15.170 66.759 1.00 38.97 570 LYS B CA 1
ATOM 1811 C C . LYS B 1 46 ? -1.573 -16.551 66.402 1.00 40.13 570 LYS B C 1
ATOM 1812 O O . LYS B 1 46 ? -2.242 -17.209 67.201 1.00 42.03 570 LYS B O 1
ATOM 1818 N N . ARG B 1 47 ? -1.259 -17.001 65.193 1.00 43.15 571 ARG B N 1
ATOM 1819 C CA . ARG B 1 47 ? -1.433 -18.425 64.969 1.00 36.82 571 ARG B CA 1
ATOM 1820 C C . ARG B 1 47 ? -0.302 -19.202 65.634 1.00 36.45 571 ARG B C 1
ATOM 1821 O O . ARG B 1 47 ? 0.704 -18.639 66.076 1.00 36.53 571 ARG B O 1
ATOM 1829 N N . GLU B 1 48 ? -0.478 -20.518 65.709 1.00 34.88 572 GLU B N 1
ATOM 1830 C CA . GLU B 1 48 ? 0.438 -21.328 66.498 1.00 36.88 572 GLU B CA 1
ATOM 1831 C C . GLU B 1 48 ? 1.783 -21.561 65.823 1.00 39.27 572 GLU B C 1
ATOM 1832 O O . GLU B 1 48 ? 2.670 -22.132 66.463 1.00 44.27 572 GLU B O 1
ATOM 1838 N N . TYR B 1 49 ? 1.955 -21.175 64.555 1.00 34.38 573 TYR B N 1
ATOM 1839 C CA . TYR B 1 49 ? 3.264 -21.228 63.915 1.00 32.98 573 TYR B CA 1
ATOM 1840 C C . TYR B 1 49 ? 3.934 -19.871 63.776 1.00 33.56 573 TYR B C 1
ATOM 1841 O O . TYR B 1 49 ? 5.065 -19.813 63.283 1.00 37.29 573 TYR B O 1
ATOM 1850 N N . GLU B 1 50 ? 3.267 -18.790 64.185 1.00 31.37 574 GLU B N 1
ATOM 1851 C CA . GLU B 1 50 ? 3.857 -17.455 64.219 1.00 24.29 574 GLU B CA 1
ATOM 1852 C C . GLU B 1 50 ? 4.670 -17.265 65.493 1.00 29.08 574 GLU B C 1
ATOM 1853 O O . GLU B 1 50 ? 4.245 -17.670 66.576 1.00 31.59 574 GLU B O 1
ATOM 1859 N N . ILE B 1 51 ? 5.788 -16.551 65.382 1.00 33.33 575 ILE B N 1
ATOM 1860 C CA . ILE B 1 51 ? 6.730 -16.361 66.487 1.00 28.62 575 ILE B CA 1
ATOM 1861 C C . ILE B 1 51 ? 6.626 -14.930 67.000 1.00 27.15 575 ILE B C 1
ATOM 1862 O O . ILE B 1 51 ? 6.975 -13.975 66.295 1.00 23.46 575 ILE B O 1
ATOM 1867 N N . ASP B 1 52 ? 6.170 -14.786 68.243 1.00 35.88 576 ASP B N 1
ATOM 1868 C CA . ASP B 1 52 ? 6.124 -13.480 68.896 1.00 41.02 576 ASP B CA 1
ATOM 1869 C C . ASP B 1 52 ? 7.519 -12.864 68.971 1.00 40.93 576 ASP B C 1
ATOM 1870 O O . ASP B 1 52 ? 8.502 -13.544 69.277 1.00 43.74 576 ASP B O 1
ATOM 1875 N N . GLY B 1 53 ? 7.596 -11.550 68.757 1.00 37.78 577 GLY B N 1
ATOM 1876 C CA . GLY B 1 53 ? 8.874 -10.863 68.673 1.00 35.42 577 GLY B CA 1
ATOM 1877 C C . GLY B 1 53 ? 9.662 -11.081 67.394 1.00 39.92 577 GLY B C 1
ATOM 1878 O O . GLY B 1 53 ? 10.676 -10.401 67.194 1.00 38.41 577 GLY B O 1
ATOM 1879 N N . ARG B 1 54 ? 9.239 -11.984 66.508 1.00 21.55 578 ARG B N 1
ATOM 1880 C CA . ARG B 1 54 ? 9.977 -12.135 65.265 1.00 26.53 578 ARG B CA 1
ATOM 1881 C C . ARG B 1 54 ? 9.070 -12.000 64.040 1.00 23.93 578 ARG B C 1
ATOM 1882 O O . ARG B 1 54 ? 9.426 -11.299 63.089 1.00 23.71 578 ARG B O 1
ATOM 1890 N N . ASP B 1 55 ? 7.895 -12.628 64.032 1.00 29.76 579 ASP B N 1
ATOM 1891 C CA . ASP B 1 55 ? 6.971 -12.370 62.927 1.00 29.55 579 ASP B CA 1
ATOM 1892 C C . ASP B 1 55 ? 6.207 -11.069 63.173 1.00 28.82 579 ASP B C 1
ATOM 1893 O O . ASP B 1 55 ? 6.196 -10.169 62.323 1.00 25.50 579 ASP B O 1
ATOM 1898 N N . TYR B 1 56 ? 5.555 -10.974 64.334 1.00 25.24 580 TYR B N 1
ATOM 1899 C CA . TYR B 1 56 ? 4.918 -9.774 64.861 1.00 22.92 580 TYR B CA 1
ATOM 1900 C C . TYR B 1 56 ? 5.304 -9.645 66.332 1.00 24.81 580 TYR B C 1
ATOM 1901 O O . TYR B 1 56 ? 5.732 -10.618 66.965 1.00 24.19 580 TYR B O 1
ATOM 1910 N N . HIS B 1 57 ? 5.093 -8.455 66.902 1.00 30.68 581 HIS B N 1
ATOM 1911 C CA . HIS B 1 57 ? 4.916 -8.343 68.351 1.00 34.87 581 HIS B CA 1
ATOM 1912 C C . HIS B 1 57 ? 3.417 -8.400 68.646 1.00 34.90 581 HIS B C 1
ATOM 1913 O O . HIS B 1 57 ? 2.670 -7.467 68.331 1.00 38.50 581 HIS B O 1
ATOM 1920 N N . PHE B 1 58 ? 2.974 -9.489 69.265 1.00 31.65 582 PHE B N 1
ATOM 1921 C CA . PHE B 1 58 ? 1.554 -9.705 69.493 1.00 33.11 582 PHE B CA 1
ATOM 1922 C C . PHE B 1 58 ? 1.180 -9.008 70.789 1.00 33.59 582 PHE B C 1
ATOM 1923 O O . PHE B 1 58 ? 1.780 -9.268 71.835 1.00 34.17 582 PHE B O 1
ATOM 1931 N N . VAL B 1 59 ? 0.221 -8.097 70.709 1.00 33.45 583 VAL B N 1
ATOM 1932 C CA . VAL B 1 59 ? -0.168 -7.280 71.851 1.00 35.14 583 VAL B CA 1
ATOM 1933 C C . VAL B 1 59 ? -1.321 -7.985 72.553 1.00 34.27 583 VAL B C 1
ATOM 1934 O O . VAL B 1 59 ? -2.368 -8.243 71.949 1.00 35.76 583 VAL B O 1
ATOM 1938 N N . SER B 1 60 ? -1.126 -8.319 73.826 1.00 39.48 584 SER B N 1
ATOM 1939 C CA . SER B 1 60 ? -2.190 -8.975 74.574 1.00 46.47 584 SER B CA 1
ATOM 1940 C C . SER B 1 60 ? -3.382 -8.040 74.729 1.00 47.88 584 SER B C 1
ATOM 1941 O O . SER B 1 60 ? -4.496 -8.353 74.295 1.00 42.81 584 SER B O 1
ATOM 1944 N N . SER B 1 61 ? -3.150 -6.865 75.314 1.00 52.61 585 SER B N 1
ATOM 1945 C CA . SER B 1 61 ? -4.201 -5.887 75.598 1.00 51.84 585 SER B CA 1
ATOM 1946 C C . SER B 1 61 ? -4.378 -4.976 74.386 1.00 45.45 585 SER B C 1
ATOM 1947 O O . SER B 1 61 ? -3.552 -4.098 74.128 1.00 46.68 585 SER B O 1
ATOM 1950 N N . ARG B 1 62 ? -5.457 -5.197 73.629 1.00 40.92 586 ARG B N 1
ATOM 1951 C CA . ARG B 1 62 ? -5.780 -4.311 72.512 1.00 46.35 586 ARG B CA 1
ATOM 1952 C C . ARG B 1 62 ? -6.043 -2.887 72.983 1.00 51.13 586 ARG B C 1
ATOM 1953 O O . ARG B 1 62 ? -5.757 -1.920 72.262 1.00 48.38 586 ARG B O 1
ATOM 1961 N N . GLU B 1 63 ? -6.591 -2.745 74.191 1.00 52.61 587 GLU B N 1
ATOM 1962 C CA . GLU B 1 63 ? -6.739 -1.437 74.812 1.00 44.71 587 GLU B CA 1
ATOM 1963 C C . GLU B 1 63 ? -5.383 -0.750 74.970 1.00 38.27 587 GLU B C 1
ATOM 1964 O O . GLU B 1 63 ? -5.287 0.473 74.845 1.00 42.73 587 GLU B O 1
ATOM 1970 N N . LYS B 1 64 ? -4.314 -1.518 75.190 1.00 35.29 588 LYS B N 1
ATOM 1971 C CA . LYS B 1 64 ? -3.006 -0.906 75.409 1.00 39.91 588 LYS B CA 1
ATOM 1972 C C . LYS B 1 64 ? -2.405 -0.354 74.123 1.00 36.14 588 LYS B C 1
ATOM 1973 O O . LYS B 1 64 ? -1.752 0.696 74.157 1.00 34.23 588 LYS B O 1
ATOM 1979 N N . MET B 1 65 ? -2.631 -1.022 72.985 1.00 39.81 589 MET B N 1
ATOM 1980 C CA . MET B 1 65 ? -2.061 -0.570 71.712 1.00 36.53 589 MET B CA 1
ATOM 1981 C C . MET B 1 65 ? -2.568 0.811 71.316 1.00 38.98 589 MET B C 1
ATOM 1982 O O . MET B 1 65 ? -1.829 1.601 70.713 1.00 32.70 589 MET B O 1
ATOM 1987 N N . GLU B 1 66 ? -3.840 1.108 71.617 1.00 44.88 590 GLU B N 1
ATOM 1988 C CA . GLU B 1 66 ? -4.381 2.423 71.292 1.00 45.01 590 GLU B CA 1
ATOM 1989 C C . GLU B 1 66 ? -3.801 3.497 72.197 1.00 45.77 590 GLU B C 1
ATOM 1990 O O . GLU B 1 66 ? -3.716 4.660 71.793 1.00 49.56 590 GLU B O 1
ATOM 1996 N N . LYS B 1 67 ? -3.395 3.127 73.416 1.00 48.94 591 LYS B N 1
ATOM 1997 C CA . LYS B 1 67 ? -2.646 4.039 74.280 1.00 51.16 591 LYS B CA 1
ATOM 1998 C C . LYS B 1 67 ? -1.240 4.308 73.738 1.00 47.48 591 LYS B C 1
ATOM 1999 O O . LYS B 1 67 ? -0.760 5.448 73.791 1.00 44.81 591 LYS B O 1
ATOM 2005 N N . ASP B 1 68 ? -0.563 3.274 73.211 1.00 43.47 592 ASP B N 1
ATOM 2006 C CA . ASP B 1 68 ? 0.744 3.489 72.601 1.00 36.40 592 ASP B CA 1
ATOM 2007 C C . ASP B 1 68 ? 0.623 4.285 71.319 1.00 35.98 592 ASP B C 1
ATOM 2008 O O . ASP B 1 68 ? 1.526 5.060 70.987 1.00 42.73 592 ASP B O 1
ATOM 2013 N N . ILE B 1 69 ? -0.480 4.102 70.590 1.00 34.49 593 ILE B N 1
ATOM 2014 C CA . ILE B 1 69 ? -0.709 4.862 69.366 1.00 32.42 593 ILE B CA 1
ATOM 2015 C C . ILE B 1 69 ? -0.934 6.333 69.690 1.00 36.72 593 ILE B C 1
ATOM 2016 O O . ILE B 1 69 ? -0.360 7.216 69.045 1.00 44.26 593 ILE B O 1
ATOM 2021 N N . GLN B 1 70 ? -1.728 6.622 70.727 1.00 37.08 594 GLN B N 1
ATOM 2022 C CA . GLN B 1 70 ? -1.967 8.012 71.105 1.00 35.61 594 GLN B CA 1
ATOM 2023 C C . GLN B 1 70 ? -0.749 8.660 71.732 1.00 31.23 594 GLN B C 1
ATOM 2024 O O . GLN B 1 70 ? -0.622 9.889 71.695 1.00 35.99 594 GLN B O 1
ATOM 2030 N N . ALA B 1 71 ? 0.165 7.874 72.273 1.00 30.35 595 ALA B N 1
ATOM 2031 C CA . ALA B 1 71 ? 1.402 8.426 72.801 1.00 35.67 595 ALA B CA 1
ATOM 2032 C C . ALA B 1 71 ? 2.448 8.639 71.712 1.00 36.89 595 ALA B C 1
ATOM 2033 O O . ALA B 1 71 ? 3.607 8.935 72.024 1.00 40.09 595 ALA B O 1
ATOM 2035 N N . HIS B 1 72 ? 2.044 8.503 70.450 1.00 36.38 596 HIS B N 1
ATOM 2036 C CA . HIS B 1 72 ? 2.920 8.692 69.293 1.00 35.60 596 HIS B CA 1
ATOM 2037 C C . HIS B 1 72 ? 4.096 7.711 69.332 1.00 35.71 596 HIS B C 1
ATOM 2038 O O . HIS B 1 72 ? 5.254 8.071 69.082 1.00 37.15 596 HIS B O 1
ATOM 2045 N N . LYS B 1 73 ? 3.801 6.464 69.699 1.00 28.13 597 LYS B N 1
ATOM 2046 C CA . LYS B 1 73 ? 4.801 5.410 69.713 1.00 27.41 597 LYS B CA 1
ATOM 2047 C C . LYS B 1 73 ? 4.882 4.638 68.403 1.00 28.00 597 LYS B C 1
ATOM 2048 O O . LYS B 1 73 ? 5.845 3.894 68.200 1.00 24.59 597 LYS B O 1
ATOM 2054 N N . PHE B 1 74 ? 3.908 4.780 67.514 1.00 33.13 598 PHE B N 1
ATOM 2055 C CA . PHE B 1 74 ? 3.985 4.165 66.200 1.00 33.08 598 PHE B CA 1
ATOM 2056 C C . PHE B 1 74 ? 4.155 5.250 65.136 1.00 40.61 598 PHE B C 1
ATOM 2057 O O . PHE B 1 74 ? 3.670 6.376 65.294 1.00 41.64 598 PHE B O 1
ATOM 2065 N N . ILE B 1 75 ? 4.881 4.908 64.061 1.00 44.91 599 ILE B N 1
ATOM 2066 C CA . ILE B 1 75 ? 4.979 5.774 62.881 1.00 45.50 599 ILE B CA 1
ATOM 2067 C C . ILE B 1 75 ? 3.859 5.493 61.881 1.00 44.68 599 ILE B C 1
ATOM 2068 O O . ILE B 1 75 ? 3.622 6.316 60.986 1.00 40.47 599 ILE B O 1
ATOM 2073 N N . GLU B 1 76 ? 3.193 4.342 61.987 1.00 43.60 600 GLU B N 1
ATOM 2074 C CA . GLU B 1 76 ? 2.046 4.018 61.143 1.00 41.24 600 GLU B CA 1
ATOM 2075 C C . GLU B 1 76 ? 1.215 2.949 61.839 1.00 50.22 600 GLU B C 1
ATOM 2076 O O . GLU B 1 76 ? 1.736 1.864 62.112 1.00 59.69 600 GLU B O 1
ATOM 2082 N N . ALA B 1 77 ? -0.067 3.231 62.108 1.00 45.25 601 ALA B N 1
ATOM 2083 C CA . ALA B 1 77 ? -0.986 2.269 62.710 1.00 34.32 601 ALA B CA 1
ATOM 2084 C C . ALA B 1 77 ? -2.221 2.086 61.828 1.00 33.16 601 ALA B C 1
ATOM 2085 O O . ALA B 1 77 ? -2.572 2.948 61.016 1.00 30.14 601 ALA B O 1
ATOM 2087 N N . GLY B 1 78 ? -2.884 0.945 61.996 1.00 35.65 602 GLY B N 1
ATOM 2088 C CA . GLY B 1 78 ? -3.999 0.603 61.126 1.00 37.73 602 GLY B CA 1
ATOM 2089 C C . GLY B 1 78 ? -4.698 -0.651 61.601 1.00 37.00 602 GLY B C 1
ATOM 2090 O O . GLY B 1 78 ? -4.193 -1.376 62.463 1.00 44.06 602 GLY B O 1
ATOM 2091 N N . GLN B 1 79 ? -5.872 -0.903 61.007 1.00 25.30 603 GLN B N 1
ATOM 2092 C CA . GLN B 1 79 ? -6.703 -2.051 61.354 1.00 35.96 603 GLN B CA 1
ATOM 2093 C C . GLN B 1 79 ? -7.124 -2.839 60.118 1.00 36.30 603 GLN B C 1
ATOM 2094 O O . GLN B 1 79 ? -7.319 -2.289 59.030 1.00 40.10 603 GLN B O 1
ATOM 2100 N N . TYR B 1 80 ? -7.300 -4.143 60.315 1.00 34.83 604 TYR B N 1
ATOM 2101 C CA . TYR B 1 80 ? -7.700 -5.034 59.236 1.00 34.22 604 TYR B CA 1
ATOM 2102 C C . TYR B 1 80 ? -8.312 -6.298 59.819 1.00 35.30 604 TYR B C 1
ATOM 2103 O O . TYR B 1 80 ? -7.701 -6.960 60.667 1.00 34.97 604 TYR B O 1
ATOM 2112 N N . ASN B 1 81 ? -9.498 -6.644 59.332 1.00 36.79 605 ASN B N 1
ATOM 2113 C CA . ASN B 1 81 ? -10.261 -7.765 59.868 1.00 39.41 605 ASN B CA 1
ATOM 2114 C C . ASN B 1 81 ? -10.424 -7.648 61.380 1.00 37.97 605 ASN B C 1
ATOM 2115 O O . ASN B 1 81 ? -10.279 -8.626 62.116 1.00 36.25 605 ASN B O 1
ATOM 2120 N N . SER B 1 82 ? -10.710 -6.426 61.840 1.00 37.50 606 SER B N 1
ATOM 2121 C CA . SER B 1 82 ? -11.075 -6.077 63.213 1.00 36.61 606 SER B CA 1
ATOM 2122 C C . SER B 1 82 ? -9.880 -5.969 64.146 1.00 40.04 606 SER B C 1
ATOM 2123 O O . SER B 1 82 ? -10.082 -5.823 65.370 1.00 39.17 606 SER B O 1
ATOM 2126 N N . HIS B 1 83 ? -8.651 -6.050 63.638 1.00 42.80 607 HIS B N 1
ATOM 2127 C CA . HIS B 1 83 ? -7.469 -6.089 64.488 1.00 38.85 607 HIS B CA 1
ATOM 2128 C C . HIS B 1 83 ? -6.553 -4.926 64.164 1.00 33.40 607 HIS B C 1
ATOM 2129 O O . HIS B 1 83 ? -6.455 -4.510 63.011 1.00 33.72 607 HIS B O 1
ATOM 2136 N N . LEU B 1 84 ? -5.909 -4.387 65.195 1.00 34.26 608 LEU B N 1
ATOM 2137 C CA . LEU B 1 84 ? -5.031 -3.247 65.019 1.00 26.84 608 LEU B CA 1
ATOM 2138 C C . LEU B 1 84 ? -3.642 -3.698 64.603 1.00 33.80 608 LEU B C 1
ATOM 2139 O O . LEU B 1 84 ? -3.139 -4.740 65.034 1.00 37.29 608 LEU B O 1
ATOM 2144 N N . TYR B 1 85 ? -3.015 -2.889 63.768 1.00 33.52 609 TYR B N 1
ATOM 2145 C CA . TYR B 1 85 ? -1.678 -3.169 63.282 1.00 36.42 609 TYR B CA 1
ATOM 2146 C C . TYR B 1 85 ? -0.864 -1.894 63.373 1.00 30.83 609 TYR B C 1
ATOM 2147 O O . TYR B 1 85 ? -1.419 -0.797 63.394 1.00 28.28 609 TYR B O 1
ATOM 2156 N N . GLY B 1 86 ? 0.460 -2.059 63.412 1.00 26.27 610 GLY B N 1
ATOM 2157 C CA . GLY B 1 86 ? 1.354 -0.930 63.488 1.00 23.39 610 GLY B CA 1
ATOM 2158 C C . GLY B 1 86 ? 2.839 -1.224 63.419 1.00 30.36 610 GLY B C 1
ATOM 2159 O O . GLY B 1 86 ? 3.314 -2.233 63.950 1.00 29.45 610 GLY B O 1
ATOM 2160 N N . THR B 1 87 ? 3.569 -0.352 62.716 1.00 34.13 611 THR B N 1
ATOM 2161 C CA . THR B 1 87 ? 5.025 -0.273 62.789 1.00 32.46 611 THR B CA 1
ATOM 2162 C C . THR B 1 87 ? 5.409 0.798 63.802 1.00 30.76 611 THR B C 1
ATOM 2163 O O . THR B 1 87 ? 5.085 1.973 63.609 1.00 37.89 611 THR B O 1
ATOM 2167 N N . SER B 1 88 ? 6.098 0.400 64.873 1.00 25.82 612 SER B N 1
ATOM 2168 C CA . SER B 1 88 ? 6.475 1.320 65.942 1.00 27.28 612 SER B CA 1
ATOM 2169 C C . SER B 1 88 ? 7.816 1.999 65.658 1.00 34.40 612 SER B C 1
ATOM 2170 O O . SER B 1 88 ? 8.575 1.612 64.764 1.00 36.59 612 SER B O 1
ATOM 2173 N N . VAL B 1 89 ? 8.104 3.035 66.450 1.00 35.05 613 VAL B N 1
ATOM 2174 C CA . VAL B 1 89 ? 9.409 3.678 66.369 1.00 32.32 613 VAL B CA 1
ATOM 2175 C C . VAL B 1 89 ? 10.501 2.732 66.863 1.00 26.93 613 VAL B C 1
ATOM 2176 O O . VAL B 1 89 ? 11.617 2.719 66.331 1.00 27.55 613 VAL B O 1
ATOM 2180 N N . GLN B 1 90 ? 10.203 1.926 67.880 1.00 27.23 614 GLN B N 1
ATOM 2181 C CA . GLN B 1 90 ? 11.228 1.060 68.449 1.00 29.44 614 GLN B CA 1
ATOM 2182 C C . GLN B 1 90 ? 11.635 -0.035 67.465 1.00 35.20 614 GLN B C 1
ATOM 2183 O O . GLN B 1 90 ? 12.811 -0.416 67.407 1.00 45.06 614 GLN B O 1
ATOM 2189 N N . SER B 1 91 ? 10.702 -0.501 66.627 1.00 28.83 615 SER B N 1
ATOM 2190 C CA . SER B 1 91 ? 11.057 -1.558 65.687 1.00 31.66 615 SER B CA 1
ATOM 2191 C C . SER B 1 91 ? 11.882 -1.068 64.512 1.00 35.84 615 SER B C 1
ATOM 2192 O O . SER B 1 91 ? 12.626 -1.869 63.931 1.00 33.82 615 SER B O 1
ATOM 2195 N N . VAL B 1 92 ? 11.773 0.219 64.157 1.00 38.16 616 VAL B N 1
ATOM 2196 C CA . VAL B 1 92 ? 12.611 0.803 63.109 1.00 34.14 616 VAL B CA 1
ATOM 2197 C C . VAL B 1 92 ? 13.971 1.175 63.676 1.00 34.53 616 VAL B C 1
ATOM 2198 O O . VAL B 1 92 ? 14.993 1.091 62.983 1.00 25.78 616 VAL B O 1
ATOM 2202 N N . ARG B 1 93 ? 13.978 1.623 64.940 1.00 23.16 617 ARG B N 1
ATOM 2203 C CA . ARG B 1 93 ? 15.198 1.988 65.645 1.00 43.49 617 ARG B CA 1
ATOM 2204 C C . ARG B 1 93 ? 16.083 0.783 65.933 1.00 43.34 617 ARG B C 1
ATOM 2205 O O . ARG B 1 93 ? 17.313 0.916 65.970 1.00 50.23 617 ARG B O 1
ATOM 2213 N N . GLU B 1 94 ? 15.498 -0.394 66.152 1.00 34.55 618 GLU B N 1
ATOM 2214 C CA . GLU B 1 94 ? 16.350 -1.550 66.392 1.00 36.90 618 GLU B CA 1
ATOM 2215 C C . GLU B 1 94 ? 17.031 -2.004 65.099 1.00 38.40 618 GLU B C 1
ATOM 2216 O O . GLU B 1 94 ? 18.218 -2.355 65.100 1.00 41.18 618 GLU B O 1
ATOM 2222 N N . VAL B 1 95 ? 16.311 -1.973 63.978 1.00 32.46 619 VAL B N 1
ATOM 2223 C CA . VAL B 1 95 ? 16.936 -2.290 62.698 1.00 30.94 619 VAL B CA 1
ATOM 2224 C C . VAL B 1 95 ? 18.030 -1.277 62.373 1.00 32.03 619 VAL B C 1
ATOM 2225 O O . VAL B 1 95 ? 19.158 -1.644 62.036 1.00 37.95 619 VAL B O 1
ATOM 2229 N N . ALA B 1 96 ? 17.714 0.013 62.472 1.00 31.68 620 ALA B N 1
ATOM 2230 C CA . ALA B 1 96 ? 18.655 1.030 62.014 1.00 32.70 620 ALA B CA 1
ATOM 2231 C C . ALA B 1 96 ? 19.919 1.071 62.866 1.00 39.33 620 ALA B C 1
ATOM 2232 O O . ALA B 1 96 ? 21.013 1.303 62.342 1.00 39.59 620 ALA B O 1
ATOM 2234 N N . GLU B 1 97 ? 19.812 0.819 64.165 1.00 45.66 621 GLU B N 1
ATOM 2235 C CA . GLU B 1 97 ? 21.009 0.853 64.996 1.00 47.55 621 GLU B CA 1
ATOM 2236 C C . GLU B 1 97 ? 21.868 -0.391 64.835 1.00 42.18 621 GLU B C 1
ATOM 2237 O O . GLU B 1 97 ? 23.011 -0.399 65.299 1.00 43.33 621 GLU B O 1
ATOM 2243 N N . GLN B 1 98 ? 21.351 -1.431 64.185 1.00 38.95 622 GLN B N 1
ATOM 2244 C CA . GLN B 1 98 ? 22.194 -2.496 63.656 1.00 42.41 622 GLN B CA 1
ATOM 2245 C C . GLN B 1 98 ? 22.871 -2.097 62.349 1.00 45.08 622 GLN B C 1
ATOM 2246 O O . GLN B 1 98 ? 23.538 -2.928 61.713 1.00 31.11 622 GLN B O 1
ATOM 2252 N N . GLY B 1 99 ? 22.706 -0.848 61.930 1.00 39.12 623 GLY B N 1
ATOM 2253 C CA . GLY B 1 99 ? 23.410 -0.371 60.762 1.00 34.76 623 GLY B CA 1
ATOM 2254 C C . GLY B 1 99 ? 22.985 -1.032 59.480 1.00 29.26 623 GLY B C 1
ATOM 2255 O O . GLY B 1 99 ? 23.765 -1.049 58.523 1.00 31.72 623 GLY B O 1
ATOM 2256 N N . LYS B 1 100 ? 21.779 -1.606 59.447 1.00 24.76 624 LYS B N 1
ATOM 2257 C CA . LYS B 1 100 ? 21.144 -2.109 58.238 1.00 27.28 624 LYS B CA 1
ATOM 2258 C C . LYS B 1 100 ? 19.980 -1.188 57.868 1.00 27.10 624 LYS B C 1
ATOM 2259 O O . LYS B 1 100 ? 19.312 -0.631 58.745 1.00 30.04 624 LYS B O 1
ATOM 2265 N N . HIS B 1 101 ? 19.739 -1.004 56.570 1.00 22.02 625 HIS B N 1
ATOM 2266 C CA . HIS B 1 101 ? 18.641 -0.133 56.168 1.00 23.53 625 HIS B CA 1
ATOM 2267 C C . HIS B 1 101 ? 17.305 -0.803 56.403 1.00 32.30 625 HIS B C 1
ATOM 2268 O O . HIS B 1 101 ? 17.054 -1.912 55.914 1.00 41.33 625 HIS B O 1
ATOM 2275 N N . CYS B 1 102 ? 16.438 -0.116 57.134 1.00 30.83 626 CYS B N 1
ATOM 2276 C CA . CYS B 1 102 ? 15.171 -0.715 57.479 1.00 25.93 626 CYS B CA 1
ATOM 2277 C C . CYS B 1 102 ? 14.213 -0.420 56.336 1.00 24.83 626 CYS B C 1
ATOM 2278 O O . CYS B 1 102 ? 14.100 0.727 55.896 1.00 30.54 626 CYS B O 1
ATOM 2281 N N . ILE B 1 103 ? 13.601 -1.463 55.794 1.00 26.75 627 ILE B N 1
ATOM 2282 C CA . ILE B 1 103 ? 12.699 -1.327 54.656 1.00 28.02 627 ILE B CA 1
ATOM 2283 C C . ILE B 1 103 ? 11.291 -1.257 55.216 1.00 32.24 627 ILE B C 1
ATOM 2284 O O . ILE B 1 103 ? 10.887 -2.121 56.001 1.00 35.80 627 ILE B O 1
ATOM 2289 N N . LEU B 1 104 ? 10.558 -0.220 54.842 1.00 29.87 628 LEU B N 1
ATOM 2290 C CA . LEU B 1 104 ? 9.349 0.158 55.550 1.00 26.13 628 LEU B CA 1
ATOM 2291 C C . LEU B 1 104 ? 8.152 0.106 54.623 1.00 29.13 628 LEU B C 1
ATOM 2292 O O . LEU B 1 104 ? 8.209 0.578 53.481 1.00 29.52 628 LEU B O 1
ATOM 2297 N N . ASP B 1 105 ? 7.069 -0.470 55.136 1.00 33.40 629 ASP B N 1
ATOM 2298 C CA . ASP B 1 105 ? 5.769 -0.465 54.477 1.00 36.23 629 ASP B CA 1
ATOM 2299 C C . ASP B 1 105 ? 4.890 0.480 55.283 1.00 39.51 629 ASP B C 1
ATOM 2300 O O . ASP B 1 105 ? 4.100 0.079 56.149 1.00 37.74 629 ASP B O 1
ATOM 2305 N N . VAL B 1 106 ? 5.072 1.764 54.993 1.00 37.02 630 VAL B N 1
ATOM 2306 C CA . VAL B 1 106 ? 4.363 2.854 55.631 1.00 32.91 630 VAL B CA 1
ATOM 2307 C C . VAL B 1 106 ? 3.824 3.770 54.532 1.00 34.49 630 VAL B C 1
ATOM 2308 O O . VAL B 1 106 ? 4.256 3.726 53.375 1.00 32.52 630 VAL B O 1
ATOM 2312 N N . SER B 1 107 ? 2.867 4.608 54.908 1.00 35.00 631 SER B N 1
ATOM 2313 C CA . SER B 1 107 ? 2.381 5.636 54.009 1.00 36.18 631 SER B CA 1
ATOM 2314 C C . SER B 1 107 ? 3.373 6.800 53.974 1.00 33.88 631 SER B C 1
ATOM 2315 O O . SER B 1 107 ? 4.412 6.787 54.641 1.00 33.78 631 SER B O 1
ATOM 2318 N N . ALA B 1 108 ? 3.069 7.819 53.166 1.00 33.24 632 ALA B N 1
ATOM 2319 C CA . ALA B 1 108 ? 3.938 8.987 53.126 1.00 31.45 632 ALA B CA 1
ATOM 2320 C C . ALA B 1 108 ? 3.910 9.780 54.418 1.00 32.69 632 ALA B C 1
ATOM 2321 O O . ALA B 1 108 ? 4.878 10.479 54.726 1.00 37.07 632 ALA B O 1
ATOM 2323 N N . ASN B 1 109 ? 2.856 9.654 55.210 1.00 32.19 633 ASN B N 1
ATOM 2324 C CA . ASN B 1 109 ? 2.801 10.450 56.420 1.00 39.50 633 ASN B CA 1
ATOM 2325 C C . ASN B 1 109 ? 3.838 10.007 57.446 1.00 36.77 633 ASN B C 1
ATOM 2326 O O . ASN B 1 109 ? 4.100 10.752 58.397 1.00 40.16 633 ASN B O 1
ATOM 2331 N N . ALA B 1 110 ? 4.439 8.828 57.269 1.00 32.44 634 ALA B N 1
ATOM 2332 C CA . ALA B 1 110 ? 5.436 8.303 58.201 1.00 29.57 634 ALA B CA 1
ATOM 2333 C C . ALA B 1 110 ? 6.785 8.987 58.091 1.00 29.17 634 ALA B C 1
ATOM 2334 O O . ALA B 1 110 ? 7.698 8.649 58.845 1.00 28.69 634 ALA B O 1
ATOM 2336 N N . VAL B 1 111 ? 6.956 9.897 57.146 1.00 38.35 635 VAL B N 1
ATOM 2337 C CA . VAL B 1 111 ? 8.261 10.508 56.956 1.00 36.23 635 VAL B CA 1
ATOM 2338 C C . VAL B 1 111 ? 8.597 11.462 58.105 1.00 38.10 635 VAL B C 1
ATOM 2339 O O . VAL B 1 111 ? 9.691 11.395 58.675 1.00 38.54 635 VAL B O 1
ATOM 2343 N N . ARG B 1 112 ? 7.665 12.361 58.466 1.00 43.10 636 ARG B N 1
ATOM 2344 C CA . ARG B 1 112 ? 7.929 13.367 59.514 1.00 48.89 636 ARG B CA 1
ATOM 2345 C C . ARG B 1 112 ? 8.062 12.739 60.893 1.00 47.35 636 ARG B C 1
ATOM 2346 O O . ARG B 1 112 ? 8.821 13.242 61.734 1.00 47.64 636 ARG B O 1
ATOM 2354 N N . ARG B 1 113 ? 7.290 11.689 61.168 1.00 37.35 637 ARG B N 1
ATOM 2355 C CA . ARG B 1 113 ? 7.385 11.072 62.479 1.00 39.86 637 ARG B CA 1
ATOM 2356 C C . ARG B 1 113 ? 8.701 10.328 62.646 1.00 42.30 637 ARG B C 1
ATOM 2357 O O . ARG B 1 113 ? 9.316 10.385 63.717 1.00 54.56 637 ARG B O 1
ATOM 2365 N N . LEU B 1 114 ? 9.172 9.654 61.598 1.00 32.19 638 LEU B N 1
ATOM 2366 C CA . LEU B 1 114 ? 10.533 9.135 61.630 1.00 35.46 638 LEU B CA 1
ATOM 2367 C C . LEU B 1 114 ? 11.546 10.265 61.803 1.00 40.16 638 LEU B C 1
ATOM 2368 O O . LEU B 1 114 ? 12.437 10.192 62.661 1.00 38.43 638 LEU B O 1
ATOM 2373 N N . GLN B 1 115 ? 11.402 11.336 61.013 1.00 44.31 639 GLN B N 1
ATOM 2374 C CA . GLN B 1 115 ? 12.290 12.491 61.154 1.00 45.59 639 GLN B CA 1
ATOM 2375 C C . GLN B 1 115 ? 12.203 13.076 62.557 1.00 46.80 639 GLN B C 1
ATOM 2376 O O . GLN B 1 115 ? 13.227 13.282 63.221 1.00 45.29 639 GLN B O 1
ATOM 2382 N N . ALA B 1 116 ? 10.979 13.367 63.016 1.00 46.82 640 ALA B N 1
ATOM 2383 C CA . ALA B 1 116 ? 10.784 13.891 64.362 1.00 49.81 640 ALA B CA 1
ATOM 2384 C C . ALA B 1 116 ? 11.417 12.991 65.407 1.00 60.16 640 ALA B C 1
ATOM 2385 O O . ALA B 1 116 ? 11.877 13.477 66.446 1.00 73.99 640 ALA B O 1
ATOM 2387 N N . ALA B 1 117 ? 11.453 11.685 65.159 1.00 56.89 641 ALA B N 1
ATOM 2388 C CA . ALA B 1 117 ? 12.162 10.759 66.032 1.00 56.00 641 ALA B CA 1
ATOM 2389 C C . ALA B 1 117 ? 13.648 10.651 65.688 1.00 56.45 641 ALA B C 1
ATOM 2390 O O . ALA B 1 117 ? 14.351 9.831 66.293 1.00 54.63 641 ALA B O 1
ATOM 2392 N N . HIS B 1 118 ? 14.137 11.485 64.758 1.00 57.02 642 HIS B N 1
ATOM 2393 C CA . HIS B 1 118 ? 15.545 11.533 64.348 1.00 53.24 642 HIS B CA 1
ATOM 2394 C C . HIS B 1 118 ? 15.994 10.243 63.668 1.00 52.07 642 HIS B C 1
ATOM 2395 O O . HIS B 1 118 ? 17.148 9.833 63.800 1.00 53.77 642 HIS B O 1
ATOM 2402 N N . LEU B 1 119 ? 15.090 9.587 62.937 1.00 52.08 643 LEU B N 1
ATOM 2403 C CA . LEU B 1 119 ? 15.478 8.450 62.110 1.00 49.49 643 LEU B CA 1
ATOM 2404 C C . LEU B 1 119 ? 15.312 8.781 60.635 1.00 49.19 643 LEU B C 1
ATOM 2405 O O . LEU B 1 119 ? 14.712 7.991 59.896 1.00 50.91 643 LEU B O 1
ATOM 2410 N N . HIS B 1 120 ? 15.901 9.904 60.187 1.00 47.39 644 HIS B N 1
ATOM 2411 C CA . HIS B 1 120 ? 15.597 10.556 58.906 1.00 50.60 644 HIS B CA 1
ATOM 2412 C C . HIS B 1 120 ? 15.632 9.621 57.698 1.00 51.09 644 HIS B C 1
ATOM 2413 O O . HIS B 1 120 ? 16.705 9.340 57.139 1.00 47.97 644 HIS B O 1
ATOM 2420 N N . PRO B 1 121 ? 14.473 9.156 57.240 1.00 45.77 645 PRO B N 1
ATOM 2421 C CA . PRO B 1 121 ? 14.453 8.126 56.201 1.00 36.38 645 PRO B CA 1
ATOM 2422 C C . PRO B 1 121 ? 14.911 8.676 54.861 1.00 29.85 645 PRO B C 1
ATOM 2423 O O . PRO B 1 121 ? 15.080 9.876 54.664 1.00 28.26 645 PRO B O 1
ATOM 2427 N N . ILE B 1 122 ? 15.183 7.750 53.953 1.00 31.28 646 ILE B N 1
ATOM 2428 C CA . ILE B 1 122 ? 15.363 8.038 52.538 1.00 34.87 646 ILE B CA 1
ATOM 2429 C C . ILE B 1 122 ? 14.024 7.772 51.864 1.00 37.34 646 ILE B C 1
ATOM 2430 O O . ILE B 1 122 ? 13.600 6.618 51.752 1.00 40.73 646 ILE B O 1
ATOM 2435 N N . ALA B 1 123 ? 13.346 8.830 51.426 1.00 36.28 647 ALA B N 1
ATOM 2436 C CA . ALA B 1 123 ? 12.004 8.726 50.857 1.00 32.84 647 ALA B CA 1
ATOM 2437 C C . ALA B 1 123 ? 12.085 8.784 49.334 1.00 30.31 647 ALA B C 1
ATOM 2438 O O . ALA B 1 123 ? 12.408 9.832 48.761 1.00 34.89 647 ALA B O 1
ATOM 2440 N N . ILE B 1 124 ? 11.775 7.662 48.687 1.00 22.00 648 ILE B N 1
ATOM 2441 C CA . ILE B 1 124 ? 11.863 7.505 47.241 1.00 26.80 648 ILE B CA 1
ATOM 2442 C C . ILE B 1 124 ? 10.458 7.351 46.680 1.00 33.03 648 ILE B C 1
ATOM 2443 O O . ILE B 1 124 ? 9.687 6.511 47.154 1.00 43.40 648 ILE B O 1
ATOM 2448 N N . PHE B 1 125 ? 10.124 8.162 45.681 1.00 31.93 649 PHE B N 1
ATOM 2449 C CA . PHE B 1 125 ? 8.857 8.052 44.966 1.00 31.01 649 PHE B CA 1
ATOM 2450 C C . PHE B 1 125 ? 9.108 7.596 43.533 1.00 30.14 649 PHE B C 1
ATOM 2451 O O . PHE B 1 125 ? 9.811 8.278 42.779 1.00 27.21 649 PHE B O 1
ATOM 2459 N N . ILE B 1 126 ? 8.520 6.460 43.153 1.00 32.36 650 ILE B N 1
ATOM 2460 C CA . ILE B 1 126 ? 8.538 6.014 41.760 1.00 31.53 650 ILE B CA 1
ATOM 2461 C C . ILE B 1 126 ? 7.422 6.739 41.022 1.00 29.90 650 ILE B C 1
ATOM 2462 O O . ILE B 1 126 ? 6.240 6.559 41.337 1.00 22.94 650 ILE B O 1
ATOM 2467 N N . ARG B 1 127 ? 7.785 7.550 40.028 1.00 36.17 651 ARG B N 1
ATOM 2468 C CA . ARG B 1 127 ? 6.770 8.413 39.441 1.00 36.18 651 ARG B CA 1
ATOM 2469 C C . ARG B 1 127 ? 6.407 7.952 38.040 1.00 33.62 651 ARG B C 1
ATOM 2470 O O . ARG B 1 127 ? 7.215 8.099 37.108 1.00 30.19 651 ARG B O 1
ATOM 2478 N N . PRO B 1 128 ? 5.200 7.444 37.832 1.00 34.42 652 PRO B N 1
ATOM 2479 C CA . PRO B 1 128 ? 4.782 7.119 36.474 1.00 38.57 652 PRO B CA 1
ATOM 2480 C C . PRO B 1 128 ? 4.480 8.386 35.700 1.00 38.17 652 PRO B C 1
ATOM 2481 O O . PRO B 1 128 ? 3.890 9.343 36.211 1.00 42.35 652 PRO B O 1
ATOM 2485 N N . ARG B 1 129 ? 4.898 8.379 34.452 1.00 34.93 653 ARG B N 1
ATOM 2486 C CA . ARG B 1 129 ? 4.732 9.530 33.591 1.00 38.49 653 ARG B CA 1
ATOM 2487 C C . ARG B 1 129 ? 3.438 9.499 32.810 1.00 37.46 653 ARG B C 1
ATOM 2488 O O . ARG B 1 129 ? 3.027 10.542 32.298 1.00 46.19 653 ARG B O 1
ATOM 2496 N N . SER B 1 130 ? 2.749 8.362 32.770 1.00 34.86 654 SER B N 1
ATOM 2497 C CA . SER B 1 130 ? 1.483 8.299 32.051 1.00 40.49 654 SER B CA 1
ATOM 2498 C C . SER B 1 130 ? 0.694 7.069 32.476 1.00 47.78 654 SER B C 1
ATOM 2499 O O . SER B 1 130 ? 1.139 6.266 33.299 1.00 48.64 654 SER B O 1
ATOM 2502 N N . LEU B 1 131 ? -0.520 6.967 31.925 1.00 56.93 655 LEU B N 1
ATOM 2503 C CA . LEU B 1 131 ? -1.316 5.748 31.966 1.00 57.32 655 LEU B CA 1
ATOM 2504 C C . LEU B 1 131 ? -0.476 4.550 31.528 1.00 52.37 655 LEU B C 1
ATOM 2505 O O . LEU B 1 131 ? -0.315 3.561 32.257 1.00 48.66 655 LEU B O 1
ATOM 2510 N N . GLU B 1 132 ? 0.035 4.648 30.291 1.00 52.97 656 GLU B N 1
ATOM 2511 C CA . GLU B 1 132 ? 0.743 3.573 29.606 1.00 49.98 656 GLU B CA 1
ATOM 2512 C C . GLU B 1 132 ? 2.040 3.204 30.302 1.00 47.69 656 GLU B C 1
ATOM 2513 O O . GLU B 1 132 ? 2.511 2.068 30.188 1.00 49.18 656 GLU B O 1
ATOM 2519 N N . ASN B 1 133 ? 2.685 4.174 30.947 1.00 45.19 657 ASN B N 1
ATOM 2520 C CA . ASN B 1 133 ? 3.970 3.902 31.584 1.00 44.66 657 ASN B CA 1
ATOM 2521 C C . ASN B 1 133 ? 3.812 3.092 32.871 1.00 37.80 657 ASN B C 1
ATOM 2522 O O . ASN B 1 133 ? 4.707 2.325 33.238 1.00 33.59 657 ASN B O 1
ATOM 2527 N N . VAL B 1 134 ? 2.721 3.288 33.611 1.00 38.07 658 VAL B N 1
ATOM 2528 C CA . VAL B 1 134 ? 2.453 2.365 34.708 1.00 36.81 658 VAL B CA 1
ATOM 2529 C C . VAL B 1 134 ? 2.371 0.960 34.160 1.00 37.94 658 VAL B C 1
ATOM 2530 O O . VAL B 1 134 ? 2.916 0.010 34.734 1.00 39.04 658 VAL B O 1
ATOM 2534 N N . LEU B 1 135 ? 1.674 0.819 33.032 1.00 40.16 659 LEU B N 1
ATOM 2535 C CA . LEU B 1 135 ? 1.605 -0.424 32.280 1.00 42.55 659 LEU B CA 1
ATOM 2536 C C . LEU B 1 135 ? 2.981 -0.917 31.856 1.00 52.00 659 LEU B C 1
ATOM 2537 O O . LEU B 1 135 ? 3.174 -2.124 31.676 1.00 62.67 659 LEU B O 1
ATOM 2542 N N . GLU B 1 136 ? 3.930 -0.000 31.646 1.00 49.31 660 GLU B N 1
ATOM 2543 C CA . GLU B 1 136 ? 5.262 -0.381 31.187 1.00 44.56 660 GLU B CA 1
ATOM 2544 C C . GLU B 1 136 ? 6.099 -0.973 32.311 1.00 43.97 660 GLU B C 1
ATOM 2545 O O . GLU B 1 136 ? 6.780 -1.987 32.120 1.00 44.65 660 GLU B O 1
ATOM 2551 N N . ILE B 1 137 ? 6.074 -0.337 33.485 1.00 44.98 661 ILE B N 1
ATOM 2552 C CA . ILE B 1 137 ? 6.830 -0.814 34.637 1.00 36.97 661 ILE B CA 1
ATOM 2553 C C . ILE B 1 137 ? 6.066 -1.844 35.457 1.00 34.53 661 ILE B C 1
ATOM 2554 O O . ILE B 1 137 ? 6.658 -2.471 36.346 1.00 31.66 661 ILE B O 1
ATOM 2559 N N . ASN B 1 138 ? 4.778 -2.063 35.177 1.00 38.51 662 ASN B N 1
ATOM 2560 C CA . ASN B 1 138 ? 4.002 -3.088 35.880 1.00 38.84 662 ASN B CA 1
ATOM 2561 C C . ASN B 1 138 ? 3.169 -3.854 34.854 1.00 42.23 662 ASN B C 1
ATOM 2562 O O . ASN B 1 138 ? 1.997 -3.542 34.625 1.00 35.54 662 ASN B O 1
ATOM 2567 N N . LYS B 1 139 ? 3.781 -4.879 34.258 1.00 52.17 663 LYS B N 1
ATOM 2568 C CA . LYS B 1 139 ? 3.121 -5.715 33.261 1.00 56.60 663 LYS B CA 1
ATOM 2569 C C . LYS B 1 139 ? 2.256 -6.773 33.930 1.00 58.89 663 LYS B C 1
ATOM 2570 O O . LYS B 1 139 ? 2.068 -7.867 33.383 1.00 60.65 663 LYS B O 1
ATOM 2576 N N . ARG B 1 140 ? 1.736 -6.468 35.114 1.00 57.61 664 ARG B N 1
ATOM 2577 C CA . ARG B 1 140 ? 0.899 -7.405 35.843 1.00 63.99 664 ARG B CA 1
ATOM 2578 C C . ARG B 1 140 ? -0.486 -6.854 36.153 1.00 62.99 664 ARG B C 1
ATOM 2579 O O . ARG B 1 140 ? -1.275 -7.543 36.810 1.00 68.36 664 ARG B O 1
ATOM 2587 N N . ILE B 1 141 ? -0.810 -5.647 35.698 1.00 54.11 665 ILE B N 1
ATOM 2588 C CA . ILE B 1 141 ? -2.044 -4.982 36.091 1.00 46.61 665 ILE B CA 1
ATOM 2589 C C . ILE B 1 141 ? -2.913 -4.738 34.867 1.00 46.42 665 ILE B C 1
ATOM 2590 O O . ILE B 1 141 ? -2.421 -4.587 33.743 1.00 42.15 665 ILE B O 1
ATOM 2595 N N . THR B 1 142 ? -4.222 -4.701 35.099 1.00 51.39 666 THR B N 1
ATOM 2596 C CA . THR B 1 142 ? -5.179 -4.316 34.076 1.00 53.46 666 THR B CA 1
ATOM 2597 C C . THR B 1 142 ? -5.234 -2.795 33.978 1.00 58.59 666 THR B C 1
ATOM 2598 O O . THR B 1 142 ? -4.741 -2.077 34.851 1.00 63.31 666 THR B O 1
ATOM 2602 N N . GLU B 1 143 ? -5.803 -2.301 32.878 1.00 60.33 667 GLU B N 1
ATOM 2603 C CA . GLU B 1 143 ? -5.982 -0.859 32.735 1.00 62.77 667 GLU B CA 1
ATOM 2604 C C . GLU B 1 143 ? -6.752 -0.292 33.922 1.00 59.08 667 GLU B C 1
ATOM 2605 O O . GLU B 1 143 ? -6.379 0.746 34.480 1.00 57.10 667 GLU B O 1
ATOM 2611 N N . GLU B 1 144 ? -7.835 -0.969 34.317 1.00 59.64 668 GLU B N 1
ATOM 2612 C CA . GLU B 1 144 ? -8.568 -0.606 35.528 1.00 61.09 668 GLU B CA 1
ATOM 2613 C C . GLU B 1 144 ? -7.623 -0.374 36.701 1.00 54.88 668 GLU B C 1
ATOM 2614 O O . GLU B 1 144 ? -7.731 0.627 37.417 1.00 57.21 668 GLU B O 1
ATOM 2620 N N . GLN B 1 145 ? -6.695 -1.309 36.916 1.00 47.25 669 GLN B N 1
ATOM 2621 C CA . GLN B 1 145 ? -5.765 -1.211 38.033 1.00 44.73 669 GLN B CA 1
ATOM 2622 C C . GLN B 1 145 ? -4.660 -0.199 37.778 1.00 44.96 669 GLN B C 1
ATOM 2623 O O . GLN B 1 145 ? -4.145 0.400 38.731 1.00 44.53 669 GLN B O 1
ATOM 2629 N N . ALA B 1 146 ? -4.232 -0.040 36.520 1.00 45.72 670 ALA B N 1
ATOM 2630 C CA . ALA B 1 146 ? -3.233 0.980 36.214 1.00 41.86 670 ALA B CA 1
ATOM 2631 C C . ALA B 1 146 ? -3.823 2.372 36.402 1.00 39.19 670 ALA B C 1
ATOM 2632 O O . ALA B 1 146 ? -3.232 3.217 37.083 1.00 39.54 670 ALA B O 1
ATOM 2634 N N . ARG B 1 147 ? -5.014 2.611 35.837 1.00 38.77 671 ARG B N 1
ATOM 2635 C CA . ARG B 1 147 ? -5.649 3.925 35.937 1.00 42.65 671 ARG B CA 1
ATOM 2636 C C . ARG B 1 147 ? -5.828 4.337 37.389 1.00 42.41 671 ARG B C 1
ATOM 2637 O O . ARG B 1 147 ? -5.654 5.509 37.734 1.00 49.08 671 ARG B O 1
ATOM 2645 N N . LYS B 1 148 ? -6.176 3.387 38.257 1.00 40.50 672 LYS B N 1
ATOM 2646 C CA . LYS B 1 148 ? -6.257 3.693 39.681 1.00 42.85 672 LYS B CA 1
ATOM 2647 C C . LYS B 1 148 ? -4.876 3.842 40.285 1.00 45.24 672 LYS B C 1
ATOM 2648 O O . LYS B 1 148 ? -4.668 4.675 41.174 1.00 49.42 672 LYS B O 1
ATOM 2654 N N . ALA B 1 149 ? -3.932 3.006 39.848 1.00 44.39 673 ALA B N 1
ATOM 2655 C CA . ALA B 1 149 ? -2.558 3.138 40.313 1.00 37.81 673 ALA B CA 1
ATOM 2656 C C . ALA B 1 149 ? -1.991 4.486 39.915 1.00 42.51 673 ALA B C 1
ATOM 2657 O O . ALA B 1 149 ? -1.238 5.103 40.678 1.00 48.86 673 ALA B O 1
ATOM 2659 N N . PHE B 1 150 ? -2.336 4.954 38.713 1.00 41.34 674 PHE B N 1
ATOM 2660 C CA . PHE B 1 150 ? -1.832 6.236 38.236 1.00 39.83 674 PHE B CA 1
ATOM 2661 C C . PHE B 1 150 ? -2.471 7.399 38.995 1.00 46.06 674 PHE B C 1
ATOM 2662 O O . PHE B 1 150 ? -1.774 8.338 39.398 1.00 49.41 674 PHE B O 1
ATOM 2670 N N . ASP B 1 151 ? -3.791 7.354 39.213 1.00 43.27 675 ASP B N 1
ATOM 2671 C CA . ASP B 1 151 ? -4.448 8.464 39.896 1.00 41.38 675 ASP B CA 1
ATOM 2672 C C . ASP B 1 151 ? -3.956 8.604 41.331 1.00 42.84 675 ASP B C 1
ATOM 2673 O O . ASP B 1 151 ? -3.656 9.716 41.777 1.00 50.08 675 ASP B O 1
ATOM 2678 N N . ARG B 1 152 ? -3.847 7.494 42.067 1.00 43.45 676 ARG B N 1
ATOM 2679 C CA . ARG B 1 152 ? -3.366 7.571 43.447 1.00 43.05 676 ARG B CA 1
ATOM 2680 C C . ARG B 1 152 ? -1.944 8.130 43.498 1.00 42.05 676 ARG B C 1
ATOM 2681 O O . ARG B 1 152 ? -1.590 8.875 44.420 1.00 43.58 676 ARG B O 1
ATOM 2689 N N . ALA B 1 153 ? -1.124 7.820 42.500 1.00 37.48 677 ALA B N 1
ATOM 2690 C CA . ALA B 1 153 ? 0.213 8.398 42.473 1.00 38.27 677 ALA B CA 1
ATOM 2691 C C . ALA B 1 153 ? 0.140 9.909 42.306 1.00 46.36 677 ALA B C 1
ATOM 2692 O O . ALA B 1 153 ? 0.829 10.658 43.008 1.00 52.36 677 ALA B O 1
ATOM 2694 N N . THR B 1 154 ? -0.705 10.377 41.385 1.00 45.57 678 THR B N 1
ATOM 2695 C CA . THR B 1 154 ? -0.827 11.813 41.165 1.00 39.29 678 THR B CA 1
ATOM 2696 C C . THR B 1 154 ? -1.198 12.533 42.453 1.00 36.20 678 THR B C 1
ATOM 2697 O O . THR B 1 154 ? -0.635 13.586 42.759 1.00 39.37 678 THR B O 1
ATOM 2701 N N . LYS B 1 155 ? -2.138 11.974 43.225 1.00 32.29 679 LYS B N 1
ATOM 2702 C CA . LYS B 1 155 ? -2.527 12.605 44.482 1.00 33.64 679 LYS B CA 1
ATOM 2703 C C . LYS B 1 155 ? -1.371 12.586 45.472 1.00 28.76 679 LYS B C 1
ATOM 2704 O O . LYS B 1 155 ? -1.226 13.506 46.288 1.00 29.13 679 LYS B O 1
ATOM 2710 N N . LEU B 1 156 ? -0.523 11.561 45.384 1.00 24.43 680 LEU B N 1
ATOM 2711 C CA . LEU B 1 156 ? 0.537 11.378 46.364 1.00 25.52 680 LEU B CA 1
ATOM 2712 C C . LEU B 1 156 ? 1.648 12.391 46.132 1.00 33.51 680 LEU B C 1
ATOM 2713 O O . LEU B 1 156 ? 2.115 13.040 47.079 1.00 38.42 680 LEU B O 1
ATOM 2718 N N . GLU B 1 157 ? 2.073 12.546 44.867 1.00 29.57 681 GLU B N 1
ATOM 2719 C CA . GLU B 1 157 ? 3.034 13.583 44.489 1.00 31.34 681 GLU B CA 1
ATOM 2720 C C . GLU B 1 157 ? 2.511 14.978 44.824 1.00 32.85 681 GLU B C 1
ATOM 2721 O O . GLU B 1 157 ? 3.258 15.829 45.311 1.00 36.37 681 GLU B O 1
ATOM 2727 N N . GLN B 1 158 ? 1.242 15.240 44.520 1.00 38.61 682 GLN B N 1
ATOM 2728 C CA . GLN B 1 158 ? 0.641 16.544 44.797 1.00 41.49 682 GLN B CA 1
ATOM 2729 C C . GLN B 1 158 ? 0.751 16.913 46.277 1.00 44.70 682 GLN B C 1
ATOM 2730 O O . GLN B 1 158 ? 1.061 18.061 46.621 1.00 45.35 682 GLN B O 1
ATOM 2736 N N . GLU B 1 159 ? 0.496 15.959 47.170 1.00 44.49 683 GLU B N 1
ATOM 2737 C CA . GLU B 1 159 ? 0.482 16.271 48.590 1.00 39.18 683 GLU B CA 1
ATOM 2738 C C . GLU B 1 159 ? 1.871 16.193 49.224 1.00 32.17 683 GLU B C 1
ATOM 2739 O O . GLU B 1 159 ? 2.230 17.065 50.022 1.00 26.97 683 GLU B O 1
ATOM 2745 N N . PHE B 1 160 ? 2.706 15.230 48.819 1.00 31.92 684 PHE B N 1
ATOM 2746 C CA . PHE B 1 160 ? 3.915 14.902 49.574 1.00 22.80 684 PHE B CA 1
ATOM 2747 C C . PHE B 1 160 ? 5.222 15.129 48.830 1.00 28.08 684 PHE B C 1
ATOM 2748 O O . PHE B 1 160 ? 6.268 14.713 49.336 1.00 30.79 684 PHE B O 1
ATOM 2756 N N . THR B 1 161 ? 5.200 15.790 47.663 1.00 33.08 685 THR B N 1
ATOM 2757 C CA . THR B 1 161 ? 6.396 15.952 46.825 1.00 30.66 685 THR B CA 1
ATOM 2758 C C . THR B 1 161 ? 7.574 16.593 47.555 1.00 31.64 685 THR B C 1
ATOM 2759 O O . THR B 1 161 ? 8.729 16.366 47.178 1.00 30.54 685 THR B O 1
ATOM 2763 N N . GLU B 1 162 ? 7.314 17.404 48.580 1.00 36.99 686 GLU B N 1
ATOM 2764 C CA . GLU B 1 162 ? 8.398 18.092 49.269 1.00 31.45 686 GLU B CA 1
ATOM 2765 C C . GLU B 1 162 ? 9.168 17.189 50.212 1.00 29.07 686 GLU B C 1
ATOM 2766 O O . GLU B 1 162 ? 10.272 17.553 50.616 1.00 37.71 686 GLU B O 1
ATOM 2772 N N . CYS B 1 163 ? 8.641 16.015 50.541 1.00 31.30 687 CYS B N 1
ATOM 2773 C CA . CYS B 1 163 ? 9.281 15.131 51.501 1.00 31.13 687 CYS B CA 1
ATOM 2774 C C . CYS B 1 163 ? 10.001 13.951 50.843 1.00 33.00 687 CYS B C 1
ATOM 2775 O O . CYS B 1 163 ? 10.494 13.072 51.557 1.00 35.63 687 CYS B O 1
ATOM 2778 N N . PHE B 1 164 ? 10.099 13.922 49.512 1.00 32.35 688 PHE B N 1
ATOM 2779 C CA . PHE B 1 164 ? 10.767 12.840 48.796 1.00 27.04 688 PHE B CA 1
ATOM 2780 C C . PHE B 1 164 ? 12.234 13.175 48.564 1.00 20.73 688 PHE B C 1
ATOM 2781 O O . PHE B 1 164 ? 12.559 14.213 47.977 1.00 27.00 688 PHE B O 1
ATOM 2789 N N . SER B 1 165 ? 13.116 12.277 49.003 1.00 21.77 689 SER B N 1
ATOM 2790 C CA . SER B 1 165 ? 14.543 12.476 48.784 1.00 26.65 689 SER B CA 1
ATOM 2791 C C . SER B 1 165 ? 14.895 12.365 47.305 1.00 25.35 689 SER B C 1
ATOM 2792 O O . SER B 1 165 ? 15.867 12.979 46.850 1.00 26.23 689 SER B O 1
ATOM 2795 N N . ALA B 1 166 ? 14.104 11.613 46.544 1.00 21.73 690 ALA B N 1
ATOM 2796 C CA . ALA B 1 166 ? 14.301 11.407 45.123 1.00 18.98 690 ALA B CA 1
ATOM 2797 C C . ALA B 1 166 ? 12.993 10.951 44.513 1.00 23.81 690 ALA B C 1
ATOM 2798 O O . ALA B 1 166 ? 12.209 10.256 45.156 1.00 30.66 690 ALA B O 1
ATOM 2800 N N . ILE B 1 167 ? 12.793 11.326 43.256 1.00 27.12 691 ILE B N 1
ATOM 2801 C CA . ILE B 1 167 ? 11.698 10.859 42.411 1.00 25.68 691 ILE B CA 1
ATOM 2802 C C . ILE B 1 167 ? 12.299 10.022 41.289 1.00 28.47 691 ILE B C 1
ATOM 2803 O O . ILE B 1 167 ? 13.232 10.470 40.612 1.00 27.85 691 ILE B O 1
ATOM 2808 N N . VAL B 1 168 ? 11.784 8.806 41.109 1.00 25.70 692 VAL B N 1
ATOM 2809 C CA . VAL B 1 168 ? 12.387 7.831 40.203 1.00 25.53 692 VAL B CA 1
ATOM 2810 C C . VAL B 1 168 ? 11.409 7.520 39.084 1.00 19.70 692 VAL B C 1
ATOM 2811 O O . VAL B 1 168 ? 10.239 7.226 39.341 1.00 23.15 692 VAL B O 1
ATOM 2815 N N . GLU B 1 169 ? 11.878 7.613 37.846 1.00 20.39 693 GLU B N 1
ATOM 2816 C CA . GLU B 1 169 ? 11.082 7.234 36.690 1.00 25.13 693 GLU B CA 1
ATOM 2817 C C . GLU B 1 169 ? 11.925 6.363 35.761 1.00 31.43 693 GLU B C 1
ATOM 2818 O O . GLU B 1 169 ? 13.155 6.411 35.779 1.00 31.79 693 GLU B O 1
ATOM 2824 N N . GLY B 1 170 ? 11.251 5.579 34.925 1.00 34.90 694 GLY B N 1
ATOM 2825 C CA . GLY B 1 170 ? 11.927 4.760 33.930 1.00 32.16 694 GLY B CA 1
ATOM 2826 C C . GLY B 1 170 ? 10.911 4.133 33.000 1.00 31.96 694 GLY B C 1
ATOM 2827 O O . GLY B 1 170 ? 9.707 4.146 33.267 1.00 28.31 694 GLY B O 1
ATOM 2828 N N . ASP B 1 171 ? 11.415 3.569 31.900 1.00 30.22 695 ASP B N 1
ATOM 2829 C CA . ASP B 1 171 ? 10.565 2.815 30.991 1.00 38.63 695 ASP B CA 1
ATOM 2830 C C . ASP B 1 171 ? 10.465 1.351 31.380 1.00 41.99 695 ASP B C 1
ATOM 2831 O O . ASP B 1 171 ? 9.862 0.565 30.632 1.00 31.08 695 ASP B O 1
ATOM 2836 N N . SER B 1 172 ? 1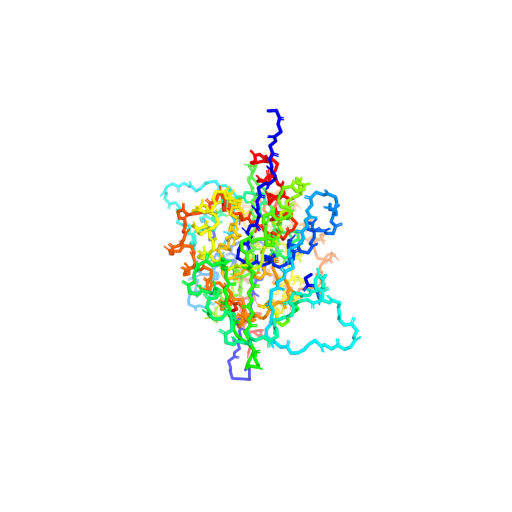1.029 0.969 32.526 1.00 36.77 696 SER B N 1
ATOM 2837 C CA . SER B 1 172 ? 10.949 -0.415 32.971 1.00 35.70 696 SER B CA 1
ATOM 2838 C C . SER B 1 172 ? 11.317 -0.494 34.440 1.00 33.86 696 SER B C 1
ATOM 2839 O O . SER B 1 172 ? 12.042 0.355 34.958 1.00 41.10 696 SER B O 1
ATOM 2842 N N . PHE B 1 173 ? 10.828 -1.536 35.104 1.00 28.52 697 PHE B N 1
ATOM 2843 C CA . PHE B 1 173 ? 11.225 -1.726 36.490 1.00 26.77 697 PHE B CA 1
ATOM 2844 C C . PHE B 1 173 ? 12.731 -1.915 36.606 1.00 27.92 697 PHE B C 1
ATOM 2845 O O . PHE B 1 173 ? 13.336 -1.458 37.578 1.00 27.43 697 PHE B O 1
ATOM 2853 N N . GLU B 1 174 ? 13.358 -2.581 35.632 1.00 34.94 698 GLU B N 1
ATOM 2854 C CA . GLU B 1 174 ? 14.813 -2.686 35.644 1.00 33.69 698 GLU B CA 1
ATOM 2855 C C . GLU B 1 174 ? 15.444 -1.306 35.721 1.00 32.68 698 GLU B C 1
ATOM 2856 O O . GLU B 1 174 ? 16.321 -1.052 36.556 1.00 35.28 698 GLU B O 1
ATOM 2862 N N . GLU B 1 175 ? 14.988 -0.391 34.869 1.00 27.95 699 GLU B N 1
ATOM 2863 C CA . GLU B 1 175 ? 15.485 0.974 34.928 1.00 34.87 699 GLU B CA 1
ATOM 2864 C C . GLU B 1 175 ? 15.144 1.628 36.269 1.00 33.95 699 GLU B C 1
ATOM 2865 O O . GLU B 1 175 ? 16.009 2.244 36.907 1.00 25.58 699 GLU B O 1
ATOM 2871 N N . ILE B 1 176 ? 13.888 1.496 36.720 1.00 39.71 700 ILE B N 1
ATOM 2872 C CA . ILE B 1 176 ? 13.491 2.052 38.020 1.00 39.66 700 ILE B CA 1
ATOM 2873 C C . ILE B 1 176 ? 14.392 1.512 39.121 1.00 32.84 700 ILE B C 1
ATOM 2874 O O . ILE B 1 176 ? 14.919 2.265 39.946 1.00 29.82 700 ILE B O 1
ATOM 2879 N N . TYR B 1 177 ? 14.589 0.192 39.136 1.00 33.52 701 TYR B N 1
ATOM 2880 C CA . TYR B 1 177 ? 15.309 -0.453 40.227 1.00 33.19 701 TYR B CA 1
ATOM 2881 C C . TYR B 1 177 ? 16.787 -0.076 40.233 1.00 35.74 701 TYR B C 1
ATOM 2882 O O . TYR B 1 177 ? 17.384 0.047 41.310 1.00 37.39 701 TYR B O 1
ATOM 2891 N N . HIS B 1 178 ? 17.381 0.138 39.054 1.00 30.04 702 HIS B N 1
ATOM 2892 C CA . HIS B 1 178 ? 18.748 0.644 38.990 1.00 25.44 702 HIS B CA 1
ATOM 2893 C C . HIS B 1 178 ? 18.840 2.007 39.664 1.00 29.40 702 HIS B C 1
ATOM 2894 O O . HIS B 1 178 ? 19.652 2.216 40.575 1.00 24.50 702 HIS B O 1
ATOM 2901 N N . LYS B 1 179 ? 17.981 2.944 39.248 1.00 34.34 703 LYS B N 1
ATOM 2902 C CA . LYS B 1 179 ? 18.004 4.276 39.835 1.00 31.99 703 LYS B CA 1
ATOM 2903 C C . LYS B 1 179 ? 17.691 4.247 41.324 1.00 30.93 703 LYS B C 1
ATOM 2904 O O . LYS B 1 179 ? 18.329 4.959 42.104 1.00 35.82 703 LYS B O 1
ATOM 2910 N N . VAL B 1 180 ? 16.721 3.430 41.739 1.00 27.87 704 VAL B N 1
ATOM 2911 C CA . VAL B 1 180 ? 16.397 3.307 43.160 1.00 20.28 704 VAL B CA 1
ATOM 2912 C C . VAL B 1 180 ? 17.630 2.931 43.972 1.00 24.79 704 VAL B C 1
ATOM 2913 O O . VAL B 1 180 ? 18.004 3.634 44.917 1.00 25.48 704 VAL B O 1
ATOM 2917 N N . LYS B 1 181 ? 18.300 1.834 43.604 1.00 25.41 705 LYS B N 1
ATOM 2918 C CA . LYS B 1 181 ? 19.465 1.431 44.386 1.00 25.37 705 LYS B CA 1
ATOM 2919 C C . LYS B 1 181 ? 20.582 2.458 44.296 1.00 23.04 705 LYS B C 1
ATOM 2920 O O . LYS B 1 181 ? 21.472 2.460 45.150 1.00 46.41 705 LYS B O 1
ATOM 2926 N N . ARG B 1 182 ? 20.571 3.325 43.283 1.00 33.40 706 ARG B N 1
ATOM 2927 C CA . ARG B 1 182 ? 21.612 4.347 43.191 1.00 32.47 706 ARG B CA 1
ATOM 2928 C C . ARG B 1 182 ? 21.294 5.559 44.070 1.00 29.97 706 ARG B C 1
ATOM 2929 O O . ARG B 1 182 ? 22.186 6.122 44.704 1.00 27.05 706 ARG B O 1
ATOM 2937 N N . VAL B 1 183 ? 20.021 5.922 44.189 1.00 29.18 707 VAL B N 1
ATOM 2938 C CA . VAL B 1 183 ? 19.603 6.911 45.178 1.00 29.07 707 VAL B CA 1
ATOM 2939 C C . VAL B 1 183 ? 20.080 6.516 46.570 1.00 38.73 707 VAL B C 1
ATOM 2940 O O . VAL B 1 183 ? 20.533 7.356 47.356 1.00 46.79 707 VAL B O 1
ATOM 2944 N N . ILE B 1 184 ? 19.989 5.228 46.901 1.00 37.49 708 ILE B N 1
ATOM 2945 C CA . ILE B 1 184 ? 20.433 4.785 48.217 1.00 30.67 708 ILE B CA 1
ATOM 2946 C C . ILE B 1 184 ? 21.959 4.844 48.331 1.00 30.95 708 ILE B C 1
ATOM 2947 O O . ILE B 1 184 ? 22.488 5.154 49.400 1.00 35.39 708 ILE B O 1
ATOM 2952 N N . GLU B 1 185 ? 22.690 4.568 47.243 1.00 35.21 709 GLU B N 1
ATOM 2953 C CA . GLU B 1 185 ? 24.150 4.712 47.253 1.00 36.40 709 GLU B CA 1
ATOM 2954 C C . GLU B 1 185 ? 24.583 6.156 47.499 1.00 38.49 709 GLU B C 1
ATOM 2955 O O . GLU B 1 185 ? 25.466 6.417 48.322 1.00 54.74 709 GLU B O 1
ATOM 2961 N N . ASP B 1 186 ? 24.006 7.106 46.758 1.00 29.43 710 ASP B N 1
ATOM 2962 C CA . ASP B 1 186 ? 24.401 8.505 46.885 1.00 29.04 710 ASP B CA 1
ATOM 2963 C C . ASP B 1 186 ? 23.877 9.162 48.158 1.00 26.66 710 ASP B C 1
ATOM 2964 O O . ASP B 1 186 ? 24.370 10.233 48.518 1.00 27.81 710 ASP B O 1
ATOM 2969 N N . LEU B 1 187 ? 22.899 8.562 48.845 1.00 30.63 711 LEU B N 1
ATOM 2970 C CA . LEU B 1 187 ? 22.414 9.062 50.135 1.00 38.68 711 LEU B CA 1
ATOM 2971 C C . LEU B 1 187 ? 22.762 8.164 51.319 1.00 38.56 711 LEU B C 1
ATOM 2972 O O . LEU B 1 187 ? 22.311 8.438 52.440 1.00 39.07 711 LEU B O 1
ATOM 2977 N N . SER B 1 188 ? 23.561 7.121 51.112 1.00 43.17 712 SER 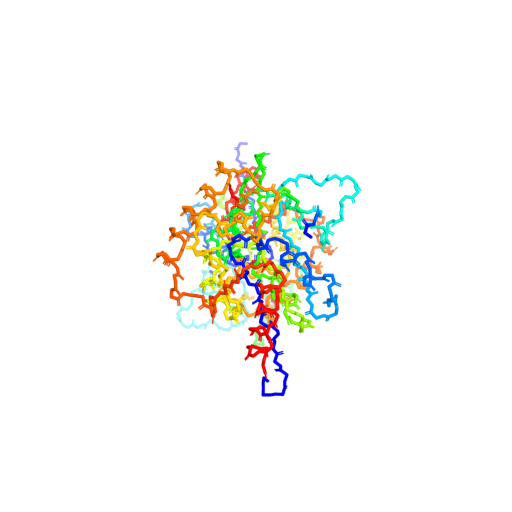B N 1
ATOM 2978 C CA . SER B 1 188 ? 23.878 6.159 52.170 1.00 50.05 712 SER B CA 1
ATOM 2979 C C . SER B 1 188 ? 24.627 6.814 53.338 1.00 54.99 712 SER B C 1
ATOM 2980 O O . SER B 1 188 ? 24.547 6.358 54.485 1.00 59.01 712 SER B O 1
ATOM 2986 N N . ARG C 2 2 ? 2.137 14.408 3.852 1.00 35.12 -5 ARG C N 1
ATOM 2987 C CA . ARG C 2 2 ? 3.238 13.725 3.196 1.00 30.86 -5 ARG C CA 1
ATOM 2988 C C . ARG C 2 2 ? 4.301 14.687 2.686 1.00 41.21 -5 ARG C C 1
ATOM 2989 O O . ARG C 2 2 ? 5.495 14.385 2.782 1.00 49.23 -5 ARG C O 1
ATOM 2997 N N . ILE C 2 3 ? 3.898 15.846 2.152 1.00 37.55 -4 ILE C N 1
ATOM 2998 C CA . ILE C 2 3 ? 4.916 16.750 1.627 1.00 37.16 -4 ILE C CA 1
ATOM 2999 C C . ILE C 2 3 ? 5.652 17.471 2.748 1.00 37.60 -4 ILE C C 1
ATOM 3000 O O . ILE C 2 3 ? 6.767 17.962 2.535 1.00 44.60 -4 ILE C O 1
ATOM 3005 N N . ARG C 2 4 ? 5.080 17.526 3.945 1.00 30.14 -3 ARG C N 1
ATOM 3006 C CA . ARG C 2 4 ? 5.801 18.053 5.095 1.00 28.33 -3 ARG C CA 1
ATOM 3007 C C . ARG C 2 4 ? 6.676 17.007 5.785 1.00 33.39 -3 ARG C C 1
ATOM 3008 O O . ARG C 2 4 ? 7.377 17.340 6.749 1.00 38.23 -3 ARG C O 1
ATOM 3016 N N . ARG C 2 5 ? 6.648 15.756 5.334 1.00 33.56 -2 ARG C N 1
ATOM 3017 C CA . ARG C 2 5 ? 7.481 14.730 5.940 1.00 32.04 -2 ARG C CA 1
ATOM 3018 C C . ARG C 2 5 ? 8.442 14.093 4.931 1.00 31.14 -2 ARG C C 1
ATOM 3019 O O . ARG C 2 5 ? 8.612 12.873 4.926 1.00 31.74 -2 ARG C O 1
ATOM 3027 N N . ASP C 2 6 ? 9.147 14.900 4.134 1.00 34.95 -1 ASP C N 1
ATOM 3028 C CA . ASP C 2 6 ? 10.054 14.321 3.147 1.00 36.27 -1 ASP C CA 1
ATOM 3029 C C . ASP C 2 6 ? 11.221 13.632 3.815 1.00 27.04 -1 ASP C C 1
ATOM 3030 O O . ASP C 2 6 ? 11.749 12.653 3.280 1.00 33.47 -1 ASP C O 1
ATOM 3035 N N . GLU C 2 7 ? 11.637 14.130 4.970 1.00 26.44 0 GLU C N 1
ATOM 3036 C CA . GLU C 2 7 ? 12.734 13.504 5.690 1.00 32.86 0 GLU C CA 1
ATOM 3037 C C . GLU C 2 7 ? 12.360 12.096 6.116 1.00 34.57 0 GLU C C 1
ATOM 3038 O O . GLU C 2 7 ? 13.156 11.160 5.968 1.00 37.02 0 GLU C O 1
ATOM 3044 N N . TYR C 2 8 ? 11.152 11.925 6.665 1.00 20.01 1 TYR C N 1
ATOM 3045 C CA . TYR C 2 8 ? 10.671 10.570 6.899 1.00 27.62 1 TYR C CA 1
ATOM 3046 C C . TYR C 2 8 ? 10.702 9.761 5.609 1.00 34.05 1 TYR C C 1
ATOM 3047 O O . TYR C 2 8 ? 11.331 8.699 5.550 1.00 43.27 1 TYR C O 1
ATOM 3056 N N . LEU C 2 9 ? 10.035 10.252 4.563 1.00 29.17 2 LEU C N 1
ATOM 3057 C CA . LEU C 2 9 ? 9.935 9.508 3.315 1.00 31.67 2 LEU C CA 1
ATOM 3058 C C . LEU C 2 9 ? 11.320 9.165 2.834 1.00 28.04 2 LEU C C 1
ATOM 3059 O O . LEU C 2 9 ? 11.539 8.088 2.308 1.00 32.51 2 LEU C O 1
ATOM 3074 N N . ALA C 2 11 ? 13.981 8.759 4.745 1.00 45.53 4 ALA C N 1
ATOM 3075 C CA . ALA C 2 11 ? 14.602 7.807 5.658 1.00 42.86 4 ALA C CA 1
ATOM 3076 C C . ALA C 2 11 ? 14.243 6.365 5.304 1.00 40.58 4 ALA C C 1
ATOM 3077 O O . ALA C 2 11 ? 15.015 5.437 5.546 1.00 46.67 4 ALA C O 1
ATOM 3079 N N . ILE C 2 12 ? 13.051 6.178 4.733 1.00 35.57 5 ILE C N 1
ATOM 3080 C CA . ILE C 2 12 ? 12.542 4.833 4.478 1.00 34.57 5 ILE C CA 1
ATOM 3081 C C . ILE C 2 12 ? 13.184 4.201 3.256 1.00 41.96 5 ILE C C 1
ATOM 3082 O O . ILE C 2 12 ? 12.937 3.022 2.973 1.00 48.66 5 ILE C O 1
ATOM 3087 N N . GLN C 2 13 ? 14.047 4.923 2.553 1.00 47.49 6 GLN C N 1
ATOM 3088 C CA . GLN C 2 13 ? 14.682 4.394 1.346 1.00 55.66 6 GLN C CA 1
ATOM 3089 C C . GLN C 2 13 ? 16.201 4.461 1.392 1.00 61.46 6 GLN C C 1
ATOM 3090 O O . GLN C 2 13 ? 16.823 4.837 0.409 1.00 60.09 6 GLN C O 1
ATOM 3100 N N . ARG D 2 2 ? 8.308 -9.661 55.333 1.00 31.25 -5 ARG D N 1
ATOM 3101 C CA . ARG D 2 2 ? 7.225 -8.962 54.667 1.00 28.10 -5 ARG D CA 1
ATOM 3102 C C . ARG D 2 2 ? 6.174 -9.914 54.137 1.00 33.46 -5 ARG D C 1
ATOM 3103 O O . ARG D 2 2 ? 4.988 -9.577 54.119 1.00 38.22 -5 ARG D O 1
ATOM 3111 N N . ILE D 2 3 ? 6.601 -11.081 53.647 1.00 32.98 -4 ILE D N 1
ATOM 3112 C CA . ILE D 2 3 ? 5.622 -12.032 53.137 1.00 33.11 -4 ILE D CA 1
ATOM 3113 C C . ILE D 2 3 ? 4.889 -12.734 54.260 1.00 36.31 -4 ILE D C 1
ATOM 3114 O O . ILE D 2 3 ? 3.807 -13.285 54.030 1.00 46.91 -4 ILE D O 1
ATOM 3119 N N . ARG D 2 4 ? 5.450 -12.742 55.468 1.00 35.61 -3 ARG D N 1
ATOM 3120 C CA . ARG D 2 4 ? 4.739 -13.211 56.649 1.00 35.01 -3 ARG D CA 1
ATOM 3121 C C . ARG D 2 4 ? 3.885 -12.125 57.292 1.00 33.82 -3 ARG D C 1
ATOM 3122 O O . ARG D 2 4 ? 3.118 -12.422 58.218 1.00 35.51 -3 ARG D O 1
ATOM 3130 N N . ARG D 2 5 ? 3.966 -10.894 56.795 1.00 29.66 -2 ARG D N 1
ATOM 3131 C CA . ARG D 2 5 ? 3.188 -9.788 57.330 1.00 31.41 -2 ARG D CA 1
ATOM 3132 C C . ARG D 2 5 ? 2.266 -9.185 56.266 1.00 37.60 -2 ARG D C 1
ATOM 3133 O O . ARG D 2 5 ? 2.234 -7.965 56.080 1.00 45.80 -2 ARG D O 1
ATOM 3141 N N . ASP D 2 6 ? 1.522 -10.031 55.546 1.00 33.63 -1 ASP D N 1
ATOM 3142 C CA . ASP D 2 6 ? 0.615 -9.520 54.518 1.00 35.01 -1 ASP D CA 1
ATOM 3143 C C . ASP D 2 6 ? -0.614 -8.862 55.134 1.00 35.06 -1 ASP D C 1
ATOM 3144 O O . ASP D 2 6 ? -1.145 -7.899 54.573 1.00 34.42 -1 ASP D O 1
ATOM 3149 N N . GLU D 2 7 ? -1.070 -9.348 56.290 1.00 37.12 0 GLU D N 1
ATOM 3150 C CA . GLU D 2 7 ? -2.193 -8.706 56.964 1.00 37.91 0 GLU D CA 1
ATOM 3151 C C . GLU D 2 7 ? -1.840 -7.280 57.367 1.00 38.22 0 GLU D C 1
ATOM 3152 O O . GLU D 2 7 ? -2.643 -6.353 57.187 1.00 39.67 0 GLU D O 1
ATOM 3158 N N . TYR D 2 8 ? -0.645 -7.090 57.943 1.00 37.94 1 TYR D N 1
ATOM 3159 C CA . TYR D 2 8 ? -0.167 -5.740 58.225 1.00 36.13 1 TYR D CA 1
ATOM 3160 C C . TYR D 2 8 ? -0.191 -4.883 56.970 1.00 34.49 1 TYR D C 1
ATOM 3161 O O . TYR D 2 8 ? -0.747 -3.784 56.969 1.00 37.12 1 TYR D O 1
ATOM 3170 N N . LEU D 2 9 ? 0.427 -5.364 55.898 1.00 38.93 2 LEU D N 1
ATOM 3171 C CA . LEU D 2 9 ? 0.535 -4.626 54.643 1.00 38.14 2 LEU D CA 1
ATOM 3172 C C . LEU D 2 9 ? -0.848 -4.149 54.190 1.00 34.86 2 LEU D C 1
ATOM 3173 O O . LEU D 2 9 ? -1.018 -2.994 53.800 1.00 36.40 2 LEU D O 1
ATOM 3188 N N . ALA D 2 11 ? -3.434 -3.657 56.032 1.00 37.87 4 ALA D N 1
ATOM 3189 C CA . ALA D 2 11 ? -3.984 -2.703 56.992 1.00 38.53 4 ALA D CA 1
ATOM 3190 C C . ALA D 2 11 ? -3.579 -1.244 56.708 1.00 43.66 4 ALA D C 1
ATOM 3191 O O . ALA D 2 11 ? -4.342 -0.315 56.988 1.00 45.61 4 ALA D O 1
ATOM 3193 N N . ILE D 2 12 ? -2.380 -1.039 56.150 1.00 42.69 5 ILE D N 1
ATOM 3194 C CA . ILE D 2 12 ? -1.866 0.318 55.968 1.00 42.38 5 ILE D CA 1
ATOM 3195 C C . ILE D 2 12 ? -2.497 0.995 54.765 1.00 44.45 5 ILE D C 1
ATOM 3196 O O . ILE D 2 12 ? -2.311 2.200 54.560 1.00 48.12 5 ILE D O 1
ATOM 3201 N N . GLN D 2 13 ? -3.276 0.264 53.983 1.00 53.54 6 GLN D N 1
ATOM 3202 C CA . GLN D 2 13 ? -3.910 0.820 52.794 1.00 63.29 6 GLN D CA 1
ATOM 3203 C C . GLN D 2 13 ? -5.390 0.475 52.750 1.00 70.07 6 GLN D C 1
ATOM 3204 O O . GLN D 2 13 ? -5.897 0.042 51.717 1.00 66.46 6 GLN D O 1
#